Protein AF-A0A7R9W4S0-F1 (afdb_monomer_lite)

Structure (mmCIF, N/CA/C/O backbone):
data_AF-A0A7R9W4S0-F1
#
_entry.id   AF-A0A7R9W4S0-F1
#
loop_
_atom_site.group_PDB
_atom_site.id
_atom_site.type_symbol
_atom_site.label_atom_id
_atom_site.label_alt_id
_atom_site.label_comp_id
_atom_site.label_asym_id
_atom_site.label_entity_id
_atom_site.label_seq_id
_atom_site.pdbx_PDB_ins_code
_atom_site.Cartn_x
_atom_site.Cartn_y
_atom_site.Cartn_z
_atom_site.occupancy
_atom_site.B_iso_or_equiv
_atom_site.auth_seq_id
_atom_site.auth_comp_id
_atom_site.auth_asym_id
_atom_site.auth_atom_id
_atom_site.pdbx_PDB_model_num
ATOM 1 N N . GLN A 1 1 ? -8.163 -3.871 31.860 1.00 34.62 1 GLN A N 1
ATOM 2 C CA . GLN A 1 1 ? -9.257 -4.834 32.112 1.00 34.62 1 GLN A CA 1
ATOM 3 C C . GLN A 1 1 ? -9.878 -5.305 30.804 1.00 34.62 1 GLN A C 1
ATOM 5 O O . GLN A 1 1 ? -9.745 -6.479 30.553 1.00 34.62 1 GLN A O 1
ATOM 10 N N . LEU A 1 2 ? -10.341 -4.430 29.902 1.00 35.50 2 LEU A N 1
ATOM 11 C CA . LEU A 1 2 ? -10.846 -4.797 28.558 1.00 35.50 2 LEU A CA 1
ATOM 12 C C . LEU A 1 2 ? -9.829 -5.493 27.625 1.00 35.50 2 LEU A C 1
ATOM 14 O O . LEU A 1 2 ? -10.174 -6.453 26.957 1.00 35.50 2 LEU A O 1
ATOM 18 N N . LEU A 1 3 ? -8.555 -5.080 27.611 1.00 39.12 3 LEU A N 1
ATOM 19 C CA . LEU A 1 3 ? -7.495 -5.790 26.864 1.00 39.12 3 LEU A CA 1
ATOM 20 C C . LEU A 1 3 ? -7.009 -7.050 27.605 1.00 39.12 3 LEU A C 1
ATOM 22 O O . LEU A 1 3 ? -6.579 -8.022 26.994 1.00 39.12 3 LEU A O 1
ATOM 26 N N . LYS A 1 4 ? -7.166 -7.059 28.938 1.00 40.94 4 LYS A N 1
ATOM 27 C CA . LYS A 1 4 ? -7.038 -8.277 29.740 1.00 40.94 4 LYS A CA 1
ATOM 28 C C . LYS A 1 4 ? -8.167 -9.227 29.337 1.00 40.94 4 LYS A C 1
ATOM 30 O O . LYS A 1 4 ? -7.858 -10.346 29.012 1.00 40.94 4 LYS A O 1
ATOM 35 N N . GLU A 1 5 ? -9.415 -8.795 29.195 1.00 45.28 5 GLU A N 1
ATOM 36 C CA . GLU A 1 5 ? -10.552 -9.589 28.702 1.00 45.28 5 GLU A CA 1
ATOM 37 C C . GLU A 1 5 ? -10.397 -10.003 27.229 1.00 45.28 5 GLU A C 1
ATOM 39 O O . GLU A 1 5 ? -10.664 -11.154 26.907 1.00 45.28 5 GLU A O 1
ATOM 44 N N . MET A 1 6 ? -9.860 -9.148 26.351 1.00 43.19 6 MET A N 1
ATOM 45 C CA . MET A 1 6 ? -9.544 -9.513 24.960 1.00 43.19 6 MET A CA 1
ATOM 46 C C . MET A 1 6 ? -8.439 -10.568 24.842 1.00 43.19 6 MET A C 1
ATOM 48 O O . MET A 1 6 ? -8.477 -11.364 23.910 1.00 43.19 6 MET A O 1
ATOM 52 N N . CYS A 1 7 ? -7.467 -10.584 25.761 1.00 40.44 7 CYS A N 1
ATOM 53 C CA . CYS A 1 7 ? -6.373 -11.562 25.778 1.00 40.44 7 CYS A CA 1
ATOM 54 C C . CYS A 1 7 ? -6.550 -12.695 26.808 1.00 40.44 7 CYS A C 1
ATOM 56 O O . CYS A 1 7 ? -5.720 -13.597 26.844 1.00 40.44 7 CYS A O 1
ATOM 58 N N . THR A 1 8 ? -7.586 -12.672 27.653 1.00 44.09 8 THR A N 1
ATOM 59 C CA . THR A 1 8 ? -7.841 -13.716 28.670 1.00 44.09 8 THR A CA 1
ATOM 60 C C . THR A 1 8 ? -9.112 -14.501 28.409 1.00 44.09 8 THR A C 1
ATOM 62 O O . THR A 1 8 ? -9.160 -15.665 28.799 1.00 44.09 8 THR A O 1
ATOM 65 N N . SER A 1 9 ? -10.105 -13.938 27.710 1.00 57.94 9 SER A N 1
ATOM 66 C CA . SER A 1 9 ? -11.227 -14.733 27.224 1.00 57.94 9 SER A CA 1
ATOM 67 C C . SER A 1 9 ? -10.841 -15.318 25.868 1.00 57.94 9 SER A C 1
ATOM 69 O O . SER A 1 9 ? -10.723 -14.631 24.851 1.00 57.94 9 SER A O 1
ATOM 71 N N . THR A 1 10 ? -10.585 -16.624 25.859 1.00 65.44 10 THR A N 1
ATOM 72 C CA . THR A 1 10 ? -10.311 -17.389 24.637 1.00 65.44 10 THR A CA 1
ATOM 73 C C . THR A 1 10 ? -11.429 -17.173 23.606 1.00 65.44 10 THR A C 1
ATOM 75 O O . THR A 1 10 ? -11.174 -17.123 22.406 1.00 65.44 10 THR A O 1
ATOM 78 N N . GLU A 1 11 ? -12.653 -16.941 24.088 1.00 70.81 11 GLU A N 1
ATOM 79 C CA . GLU A 1 11 ? -13.841 -16.594 23.306 1.00 70.81 11 GLU A CA 1
ATOM 80 C C . GLU A 1 11 ? -13.663 -15.340 22.441 1.00 70.81 11 GLU A C 1
ATOM 82 O O . GLU A 1 11 ? -14.034 -15.363 21.271 1.00 70.81 11 GLU A O 1
ATOM 87 N N . SER A 1 12 ? -13.069 -14.261 22.967 1.00 65.88 12 SER A N 1
ATOM 88 C CA . SER A 1 12 ? -12.862 -13.020 22.207 1.00 65.88 12 SER A CA 1
ATOM 89 C C . SER A 1 12 ? -11.913 -13.240 21.028 1.00 65.88 12 SER A C 1
ATOM 91 O O . SER A 1 12 ? -12.194 -12.818 19.905 1.00 65.88 12 SER A O 1
ATOM 93 N N . ILE A 1 13 ? -10.822 -13.977 21.256 1.00 71.06 13 ILE A N 1
ATOM 94 C CA . ILE A 1 13 ? -9.843 -14.310 20.214 1.00 71.06 13 ILE A CA 1
ATOM 95 C C . ILE A 1 13 ? -10.493 -15.185 19.136 1.00 71.06 13 ILE A C 1
ATOM 97 O O . ILE A 1 13 ? -10.378 -14.878 17.950 1.00 71.06 13 ILE A O 1
ATOM 101 N N . PHE A 1 14 ? -11.220 -16.239 19.523 1.00 73.75 14 PHE A N 1
ATOM 102 C CA . PHE A 1 14 ? -11.919 -17.102 18.566 1.00 73.75 14 PHE A CA 1
ATOM 103 C C . PHE A 1 14 ? -13.022 -16.362 17.801 1.00 73.75 14 PHE A C 1
ATOM 105 O O . PHE A 1 14 ? -13.172 -16.589 16.601 1.00 73.75 14 PHE A O 1
ATOM 112 N N . ALA A 1 15 ? -13.749 -15.444 18.445 1.00 75.06 15 ALA A N 1
ATOM 113 C CA . ALA A 1 15 ? -14.738 -14.601 17.777 1.00 75.06 15 ALA A CA 1
ATOM 114 C C . ALA A 1 15 ? -14.086 -13.692 16.724 1.00 75.06 15 ALA A C 1
ATOM 116 O O . ALA A 1 15 ? -14.612 -13.560 15.621 1.00 75.06 15 ALA A O 1
ATOM 117 N N . TRP A 1 16 ? -12.915 -13.123 17.023 1.00 73.31 16 TRP A N 1
ATOM 118 C CA . TRP A 1 16 ? -12.139 -12.326 16.072 1.00 73.31 16 TRP A CA 1
ATOM 119 C C . TRP A 1 16 ? -11.607 -13.146 14.903 1.00 73.31 16 TRP A C 1
ATOM 121 O O . TRP A 1 16 ? -11.782 -12.752 13.753 1.00 73.31 16 TRP A O 1
ATOM 131 N N . VAL A 1 17 ? -10.992 -14.297 15.176 1.00 74.88 17 VAL A N 1
ATOM 132 C CA . VAL A 1 17 ? -10.497 -15.194 14.123 1.00 74.88 17 VAL A CA 1
ATOM 133 C C . VAL A 1 17 ? -11.657 -15.661 13.244 1.00 74.88 17 VAL A C 1
ATOM 135 O O . VAL A 1 17 ? -11.565 -15.585 12.021 1.00 74.88 17 VAL A O 1
ATOM 138 N N . GLY A 1 18 ? -12.780 -16.060 13.848 1.00 80.25 18 GLY A N 1
ATOM 139 C CA . GLY A 1 18 ? -14.001 -16.418 13.129 1.00 80.25 18 GLY A CA 1
ATOM 140 C C . GLY A 1 18 ? -14.525 -15.269 12.269 1.00 80.25 18 GLY A C 1
ATOM 141 O O . GLY A 1 18 ? -14.820 -15.474 11.094 1.00 80.25 18 GLY A O 1
ATOM 142 N N . ALA A 1 19 ? -14.563 -14.047 12.808 1.00 78.69 19 ALA A N 1
ATOM 143 C CA . ALA A 1 19 ? -14.943 -12.857 12.055 1.00 78.69 19 ALA A CA 1
ATOM 144 C C . ALA A 1 19 ? -14.014 -12.623 10.855 1.00 78.69 19 ALA A C 1
ATOM 146 O O . ALA A 1 19 ? -14.500 -12.417 9.745 1.00 78.69 19 ALA A O 1
ATOM 147 N N . VAL A 1 20 ? -12.693 -12.701 11.031 1.00 76.31 20 VAL A N 1
ATOM 148 C CA . VAL A 1 20 ? -11.720 -12.539 9.937 1.00 76.31 20 VAL A CA 1
ATOM 149 C C . VAL A 1 20 ? -11.919 -13.603 8.856 1.00 76.31 20 VAL A C 1
ATOM 151 O O . VAL A 1 20 ? -11.986 -13.260 7.678 1.00 76.31 20 VAL A O 1
ATOM 154 N N . VAL A 1 21 ? -12.080 -14.873 9.238 1.00 80.00 21 VAL A N 1
ATOM 155 C CA . VAL A 1 21 ? -12.287 -15.986 8.296 1.00 80.00 21 VAL A CA 1
ATOM 156 C C . VAL A 1 21 ? -13.591 -15.824 7.514 1.00 80.00 21 VAL A C 1
ATOM 158 O O . VAL A 1 21 ? -13.590 -15.967 6.291 1.00 80.00 21 VAL A O 1
ATOM 161 N N . ILE A 1 22 ? -14.690 -15.475 8.191 1.00 83.00 22 ILE A N 1
ATOM 162 C CA . ILE A 1 22 ? -15.984 -15.220 7.543 1.00 83.00 22 ILE A CA 1
ATOM 163 C C . ILE A 1 22 ? -15.847 -14.073 6.539 1.00 83.00 22 ILE A C 1
ATOM 165 O O . ILE A 1 22 ? -16.254 -14.218 5.389 1.00 83.00 22 ILE A O 1
ATOM 169 N N . ASN A 1 23 ? -15.213 -12.963 6.923 1.00 81.81 23 ASN A N 1
ATOM 170 C CA . ASN A 1 23 ? -15.012 -11.842 6.007 1.00 81.81 23 ASN A CA 1
ATOM 171 C C . ASN A 1 23 ? -14.118 -12.210 4.823 1.00 81.81 23 ASN A C 1
ATOM 173 O O . ASN A 1 23 ? -14.444 -11.839 3.703 1.00 81.81 23 ASN A O 1
ATOM 177 N N . ALA A 1 24 ? -13.042 -12.971 5.024 1.00 79.12 24 ALA A N 1
ATOM 178 C CA . ALA A 1 24 ? -12.194 -13.432 3.926 1.00 79.12 24 ALA A CA 1
ATOM 179 C C . ALA A 1 24 ? -12.974 -14.309 2.928 1.00 79.12 24 ALA A C 1
ATOM 181 O O . ALA A 1 24 ? -12.841 -14.137 1.712 1.00 79.12 24 ALA A O 1
ATOM 182 N N . ALA A 1 25 ? -13.836 -15.201 3.426 1.00 86.31 25 ALA A N 1
ATOM 183 C CA . ALA A 1 25 ? -14.709 -16.021 2.589 1.00 86.31 25 ALA A CA 1
ATOM 184 C C . ALA A 1 25 ? -15.713 -15.164 1.798 1.00 86.31 25 ALA A C 1
ATOM 186 O O . ALA A 1 25 ? -15.859 -15.346 0.589 1.00 86.31 25 ALA A O 1
ATOM 187 N N . PHE A 1 26 ? -16.356 -14.186 2.443 1.00 88.06 26 PHE A N 1
ATOM 188 C CA . PHE A 1 26 ? -17.295 -13.285 1.770 1.00 88.06 26 PHE A CA 1
ATOM 189 C C . PHE A 1 26 ? -16.614 -12.348 0.775 1.00 88.06 26 PHE A C 1
ATOM 191 O O . PHE A 1 26 ? -17.137 -12.168 -0.319 1.00 88.06 26 PHE A O 1
ATOM 198 N N . VAL A 1 27 ? -15.436 -11.807 1.092 1.00 83.50 27 VAL A N 1
ATOM 199 C CA . VAL A 1 27 ? -14.629 -11.018 0.148 1.00 83.50 27 VAL A CA 1
ATOM 200 C C . VAL A 1 27 ? -14.287 -11.859 -1.079 1.00 83.50 27 VAL A C 1
ATOM 202 O O . VAL A 1 27 ? -14.463 -11.389 -2.199 1.00 83.50 27 VAL A O 1
ATOM 205 N N . SER A 1 28 ? -13.889 -13.120 -0.890 1.00 82.06 28 SER A N 1
ATOM 206 C CA . SER A 1 28 ? -13.607 -14.040 -1.998 1.00 82.06 28 SER A CA 1
ATOM 207 C C . SER A 1 28 ? -14.852 -14.309 -2.850 1.00 82.06 28 SER A C 1
ATOM 209 O O . SER A 1 28 ? -14.778 -14.306 -4.077 1.00 82.06 28 SER A O 1
ATOM 211 N N . PHE A 1 29 ? -16.014 -14.493 -2.218 1.00 89.31 29 PHE A N 1
ATOM 212 C CA . PHE A 1 29 ? -17.277 -14.734 -2.916 1.00 89.31 29 PHE A CA 1
ATOM 213 C C . PHE A 1 29 ? -17.787 -13.496 -3.670 1.00 89.31 29 PHE A C 1
ATOM 215 O O . PHE A 1 29 ? -18.226 -13.605 -4.814 1.00 89.31 29 PHE A O 1
ATOM 222 N N . ILE A 1 30 ? -17.668 -12.308 -3.071 1.00 87.00 30 ILE A N 1
ATOM 223 C CA . ILE A 1 30 ? -17.974 -11.022 -3.709 1.00 87.00 30 ILE A CA 1
ATOM 224 C C . ILE A 1 30 ? -17.026 -10.777 -4.888 1.00 87.00 30 ILE A C 1
ATOM 226 O O . ILE A 1 30 ? -17.485 -10.374 -5.954 1.00 87.00 30 ILE A O 1
ATOM 230 N N . ALA A 1 31 ? -15.730 -11.061 -4.731 1.00 83.94 31 ALA A N 1
ATOM 231 C CA . ALA A 1 31 ? -14.740 -10.930 -5.798 1.00 83.94 31 ALA A CA 1
ATOM 232 C C . ALA A 1 31 ? -15.039 -11.876 -6.970 1.00 83.94 31 ALA A C 1
ATOM 234 O O . ALA A 1 31 ? -15.022 -11.442 -8.120 1.00 83.94 31 ALA A O 1
ATOM 235 N N . TRP A 1 32 ? -15.386 -13.136 -6.689 1.00 93.94 32 TRP A N 1
ATOM 236 C CA . TRP A 1 32 ? -15.831 -14.096 -7.704 1.00 93.94 32 TRP A CA 1
ATOM 237 C C . TRP A 1 32 ? -17.111 -13.640 -8.423 1.00 93.94 32 TRP A C 1
ATOM 239 O O . TRP A 1 32 ? -17.199 -13.692 -9.652 1.00 93.94 32 TRP A O 1
ATOM 249 N N . GLY A 1 33 ? -18.098 -13.148 -7.668 1.00 88.06 33 GLY A N 1
ATOM 250 C CA . GLY A 1 33 ? -19.310 -12.572 -8.242 1.00 88.06 33 GLY A CA 1
ATOM 251 C C . GLY A 1 33 ? -18.975 -11.395 -9.154 1.00 88.06 33 GLY A C 1
ATOM 252 O O . GLY A 1 33 ? -19.434 -11.355 -10.290 1.00 88.06 33 GLY A O 1
ATOM 253 N N . SER A 1 34 ? -18.110 -10.489 -8.690 1.00 86.31 34 SER A N 1
ATOM 254 C CA . SER A 1 34 ? -17.691 -9.292 -9.418 1.00 86.31 34 SER A CA 1
ATOM 255 C C . SER A 1 34 ? -16.909 -9.593 -10.694 1.00 86.31 34 SER A C 1
ATOM 257 O O . SER A 1 34 ? -17.091 -8.883 -11.680 1.00 86.31 34 SER A O 1
ATOM 259 N N . SER A 1 35 ? -16.047 -10.614 -10.689 1.00 83.25 35 SER A N 1
ATOM 260 C CA . SER A 1 35 ? -15.285 -11.017 -11.876 1.00 83.25 35 SER A CA 1
ATOM 261 C C . SER A 1 35 ? -16.160 -11.706 -12.921 1.00 83.25 35 SER A C 1
ATOM 263 O O . SER A 1 35 ? -15.878 -11.609 -14.112 1.00 83.25 35 SER A O 1
ATOM 265 N N . THR A 1 36 ? -17.238 -12.367 -12.488 1.00 90.06 36 THR A N 1
ATOM 266 C CA . THR A 1 36 ? -18.220 -12.982 -13.387 1.00 90.06 36 THR A CA 1
ATOM 267 C C . THR A 1 36 ? -19.134 -11.919 -13.997 1.00 90.06 36 THR A C 1
ATOM 269 O O . THR A 1 36 ? -19.236 -11.802 -15.216 1.00 90.06 36 THR A O 1
ATOM 272 N N . GLN A 1 37 ? -19.808 -11.143 -13.146 1.00 92.62 37 GLN A N 1
ATOM 273 C CA . GLN A 1 37 ? -20.669 -10.017 -13.502 1.00 92.62 37 GLN A CA 1
ATOM 274 C C . GLN A 1 37 ? -20.699 -9.043 -12.323 1.00 92.62 37 GLN A C 1
ATOM 276 O O . GLN A 1 37 ? -21.169 -9.390 -11.240 1.00 92.62 37 GLN A O 1
ATOM 281 N N . TRP A 1 38 ? -20.259 -7.800 -12.512 1.00 93.31 38 TRP A N 1
ATOM 282 C CA . TRP A 1 38 ? -20.161 -6.842 -11.405 1.00 93.31 38 TRP A CA 1
ATOM 283 C C . TRP A 1 38 ? -21.493 -6.620 -10.664 1.00 93.31 38 TRP A C 1
ATOM 285 O O . TRP A 1 38 ? -21.497 -6.415 -9.450 1.00 93.31 38 TRP A O 1
ATOM 295 N N . GLN A 1 39 ? -22.632 -6.741 -11.358 1.00 95.88 39 GLN A N 1
ATOM 296 C CA . GLN A 1 39 ? -23.969 -6.661 -10.764 1.00 95.88 39 GLN A CA 1
ATOM 297 C C . GLN A 1 39 ? -24.217 -7.796 -9.763 1.00 95.88 39 GLN A C 1
ATOM 299 O O . GLN A 1 39 ? -24.808 -7.565 -8.711 1.00 95.88 39 GLN A O 1
ATOM 304 N N . LEU A 1 40 ? -23.743 -9.011 -10.064 1.00 94.31 40 LEU A N 1
ATOM 305 C CA . LEU A 1 40 ? -23.832 -10.155 -9.158 1.00 94.31 40 LEU A CA 1
ATOM 306 C C . LEU A 1 40 ? -22.998 -9.901 -7.897 1.00 94.31 40 LEU A C 1
ATOM 308 O O . LEU A 1 40 ? -23.508 -10.071 -6.790 1.00 94.31 40 LEU A O 1
ATOM 312 N N . GLY A 1 41 ? -21.758 -9.423 -8.054 1.00 93.12 41 GLY A N 1
ATOM 313 C CA . GLY A 1 41 ? -20.906 -9.013 -6.930 1.00 93.12 41 GLY A CA 1
ATOM 314 C C . GLY A 1 41 ? -21.567 -7.946 -6.046 1.00 93.12 41 GLY A C 1
ATOM 315 O O . GLY A 1 41 ? -21.608 -8.092 -4.824 1.00 93.12 41 GLY A O 1
ATOM 316 N N . PHE A 1 42 ? -22.177 -6.927 -6.662 1.00 95.69 42 PHE A N 1
ATOM 317 C CA . PHE A 1 42 ? -22.920 -5.878 -5.959 1.00 95.69 42 PHE A CA 1
ATOM 318 C C . PHE A 1 42 ? -24.123 -6.425 -5.173 1.00 95.69 42 PHE A C 1
ATOM 320 O O . PHE A 1 42 ? -24.289 -6.100 -3.997 1.00 95.69 42 PHE A O 1
ATOM 327 N N . VAL A 1 43 ? -24.944 -7.290 -5.783 1.00 96.94 43 VAL A N 1
ATOM 328 C CA . VAL A 1 43 ? -26.105 -7.904 -5.111 1.00 96.94 43 VAL A CA 1
ATOM 329 C C . VAL A 1 43 ? -25.664 -8.761 -3.923 1.00 96.94 43 VAL A C 1
ATOM 331 O O . VAL A 1 43 ? -26.248 -8.646 -2.845 1.00 96.94 43 VAL A O 1
ATOM 334 N N . ILE A 1 44 ? -24.610 -9.569 -4.080 1.00 95.50 44 ILE A N 1
ATOM 335 C CA . ILE A 1 44 ? -24.045 -10.376 -2.987 1.00 95.50 44 ILE A CA 1
ATOM 336 C C . ILE A 1 44 ? -23.570 -9.469 -1.842 1.00 95.50 44 ILE A C 1
ATOM 338 O O . ILE A 1 44 ? -23.869 -9.747 -0.680 1.00 95.50 44 ILE A O 1
ATOM 342 N N . SER A 1 45 ? -22.893 -8.360 -2.155 1.00 95.88 45 SER A N 1
ATOM 343 C CA . SER A 1 45 ? -22.418 -7.390 -1.158 1.00 95.88 45 SER A CA 1
ATOM 344 C C . SER A 1 45 ? -23.570 -6.719 -0.391 1.00 95.88 45 SER A C 1
ATOM 346 O O . SER A 1 45 ? -23.516 -6.599 0.837 1.00 95.88 45 SER A O 1
ATOM 348 N N . CYS A 1 46 ? -24.657 -6.355 -1.083 1.00 96.88 46 CYS A N 1
ATOM 349 C CA . CYS A 1 46 ? -25.883 -5.840 -0.463 1.00 96.88 46 CYS A CA 1
ATOM 350 C C . CYS A 1 46 ? -26.504 -6.857 0.505 1.00 96.88 46 CYS A C 1
ATOM 352 O O . CYS A 1 46 ? -26.802 -6.518 1.651 1.00 96.88 46 CYS A O 1
ATOM 354 N N . VAL A 1 47 ? -26.678 -8.108 0.062 1.00 96.94 47 VAL A N 1
ATOM 355 C CA . VAL A 1 47 ? -27.252 -9.183 0.889 1.00 96.94 47 VAL A CA 1
ATOM 356 C C . VAL A 1 47 ? -26.386 -9.438 2.120 1.00 96.94 47 VAL A C 1
ATOM 358 O O . VAL A 1 47 ? -26.919 -9.539 3.222 1.00 96.94 47 VAL A O 1
ATOM 361 N N . TYR A 1 48 ? -25.061 -9.477 1.959 1.00 95.81 48 TYR A N 1
ATOM 362 C CA . TYR A 1 48 ? -24.127 -9.650 3.070 1.00 95.81 48 TYR A CA 1
ATOM 363 C C . TYR A 1 48 ? -24.229 -8.513 4.096 1.00 95.81 48 TYR A C 1
ATOM 365 O O . TYR A 1 48 ? -24.368 -8.769 5.291 1.00 95.81 48 TYR A O 1
ATOM 373 N N . THR A 1 49 ? -24.250 -7.261 3.633 1.00 96.12 49 THR A N 1
ATOM 374 C CA . THR A 1 49 ? -24.397 -6.076 4.495 1.00 96.12 49 THR A CA 1
ATOM 375 C C . THR A 1 49 ? -25.697 -6.124 5.304 1.00 96.12 49 THR A C 1
ATOM 377 O O . THR A 1 49 ? -25.686 -5.920 6.520 1.00 96.12 49 THR A O 1
ATOM 380 N N . LEU A 1 50 ? -26.820 -6.443 4.647 1.00 97.56 50 LEU A N 1
ATOM 381 C CA . LEU A 1 50 ? -28.127 -6.565 5.296 1.00 97.56 50 LEU A CA 1
ATOM 382 C C . LEU A 1 50 ? -28.177 -7.737 6.280 1.00 97.56 50 LEU A C 1
ATOM 384 O O . LEU A 1 50 ? -28.749 -7.593 7.359 1.00 97.56 50 LEU A O 1
ATOM 388 N N . ALA A 1 51 ? -27.565 -8.873 5.939 1.00 96.56 51 ALA A N 1
ATOM 389 C CA . ALA A 1 51 ? -27.502 -10.041 6.810 1.00 96.56 51 ALA A CA 1
ATOM 390 C C . ALA A 1 51 ? -26.686 -9.758 8.080 1.00 96.56 51 ALA A C 1
ATOM 392 O O . ALA A 1 51 ? -27.148 -10.071 9.175 1.00 96.56 51 ALA A O 1
ATOM 393 N N . LEU A 1 52 ? -25.518 -9.114 7.956 1.00 95.38 52 LEU A N 1
ATOM 394 C CA . LEU A 1 52 ? -24.700 -8.710 9.104 1.00 95.38 52 LEU A CA 1
ATOM 395 C C . LEU A 1 52 ? -25.450 -7.739 10.018 1.00 95.38 52 LEU A C 1
ATOM 397 O O . LEU A 1 52 ? -25.494 -7.947 11.230 1.00 95.38 52 LEU A O 1
ATOM 401 N N . TYR A 1 53 ? -26.065 -6.703 9.441 1.00 96.75 53 TYR A N 1
ATOM 402 C CA . TYR A 1 53 ? -26.825 -5.721 10.211 1.00 96.75 53 TYR A CA 1
ATOM 403 C C . TYR A 1 53 ? -28.049 -6.351 10.887 1.00 96.75 53 TYR A C 1
ATOM 405 O O . TYR A 1 53 ? -28.284 -6.130 12.073 1.00 96.75 53 TYR A O 1
ATOM 413 N N . GLY A 1 54 ? -28.811 -7.164 10.150 1.00 97.44 54 GLY A N 1
ATOM 414 C CA . GLY A 1 54 ? -29.989 -7.858 10.662 1.00 97.44 54 GLY A CA 1
ATOM 415 C C . GLY A 1 54 ? -29.646 -8.826 11.793 1.00 97.44 54 GLY A C 1
ATOM 416 O O . GLY A 1 54 ? -30.330 -8.831 12.813 1.00 97.44 54 GLY A O 1
ATOM 417 N N . LEU A 1 55 ? -28.555 -9.586 11.656 1.00 95.75 55 LEU A N 1
ATOM 418 C CA . LEU A 1 55 ? -28.071 -10.485 12.702 1.00 95.75 55 LEU A CA 1
ATOM 419 C C . LEU A 1 55 ? -27.593 -9.711 13.937 1.00 95.75 55 LEU A C 1
ATOM 421 O O . LEU A 1 55 ? -27.935 -10.091 15.055 1.00 95.75 55 LEU A O 1
ATOM 425 N N . ALA A 1 56 ? -26.855 -8.611 13.748 1.00 95.19 56 ALA A N 1
ATOM 426 C CA . ALA A 1 56 ? -26.428 -7.745 14.845 1.00 95.19 56 ALA A CA 1
ATOM 427 C C . ALA A 1 56 ? -27.630 -7.187 15.618 1.00 95.19 56 ALA A C 1
ATOM 429 O O . ALA A 1 56 ? -27.679 -7.298 16.839 1.00 95.19 56 ALA A O 1
ATOM 430 N N . ALA A 1 57 ? -28.625 -6.649 14.906 1.00 95.62 57 ALA A N 1
ATOM 431 C CA . ALA A 1 57 ? -29.836 -6.088 15.499 1.00 95.62 57 ALA A CA 1
ATOM 432 C C . ALA A 1 57 ? -30.704 -7.144 16.197 1.00 95.62 57 ALA A C 1
ATOM 434 O O . ALA A 1 57 ? -31.269 -6.874 17.257 1.00 95.62 57 ALA A O 1
ATOM 435 N N . TYR A 1 58 ? -30.796 -8.349 15.631 1.00 95.50 58 TYR A N 1
ATOM 436 C CA . TYR A 1 58 ? -31.508 -9.467 16.244 1.00 95.50 58 TYR A CA 1
ATOM 437 C C . TYR A 1 58 ? -30.858 -9.900 17.564 1.00 95.50 58 TYR A C 1
ATOM 439 O O . TYR A 1 58 ? -31.549 -10.018 18.573 1.00 95.50 58 TYR A O 1
ATOM 447 N N . LEU A 1 59 ? -29.534 -10.088 17.573 1.00 93.44 59 LEU A N 1
ATOM 448 C CA . LEU A 1 59 ? -28.788 -10.478 18.772 1.00 93.44 59 LEU A CA 1
ATOM 449 C C . LEU A 1 59 ? -28.787 -9.376 19.843 1.00 93.44 59 LEU A C 1
ATOM 451 O O . LEU A 1 59 ? -28.886 -9.691 21.024 1.00 93.44 59 LEU A O 1
ATOM 455 N N . ASP A 1 60 ? -28.726 -8.102 19.438 1.00 92.56 60 ASP A N 1
ATOM 456 C CA . ASP A 1 60 ? -28.875 -6.947 20.338 1.00 92.56 60 ASP A CA 1
ATOM 457 C C . ASP A 1 60 ? -30.249 -6.982 21.034 1.00 92.56 60 ASP A C 1
ATOM 459 O O . ASP A 1 60 ? -30.328 -6.897 22.254 1.00 92.56 60 ASP A O 1
ATOM 463 N N . LYS A 1 61 ? -31.332 -7.233 20.280 1.00 93.00 61 LYS A N 1
ATOM 464 C CA . LYS A 1 61 ? -32.695 -7.330 20.833 1.00 93.00 61 LYS A CA 1
ATOM 465 C C . LYS A 1 61 ? -32.883 -8.525 21.772 1.00 93.00 61 LYS A C 1
ATOM 467 O O . LYS A 1 61 ? -33.580 -8.406 22.772 1.00 93.00 61 LYS A O 1
ATOM 472 N N . GLN A 1 62 ? -32.288 -9.679 21.457 1.00 91.50 62 GLN A N 1
ATOM 473 C CA . GLN A 1 62 ? -32.367 -10.857 22.330 1.00 91.50 62 GLN A CA 1
ATOM 474 C C . GLN A 1 62 ? -31.624 -10.669 23.657 1.00 91.50 62 GLN A C 1
ATOM 476 O O . GLN A 1 62 ? -31.999 -11.296 24.646 1.00 91.50 62 GLN A O 1
ATOM 481 N N . GLY A 1 63 ? -30.586 -9.826 23.679 1.00 86.31 63 GLY A N 1
ATOM 482 C CA . GLY A 1 63 ? -29.899 -9.437 24.910 1.00 86.31 63 GLY A CA 1
ATOM 483 C C . GLY A 1 63 ? -30.818 -8.675 25.865 1.00 86.31 63 GLY A C 1
ATOM 484 O O . GLY A 1 63 ? -30.876 -9.025 27.039 1.00 86.31 63 GLY A O 1
ATOM 485 N N . ASP A 1 64 ? -31.591 -7.720 25.336 1.00 84.88 64 ASP A N 1
ATOM 486 C CA . ASP A 1 64 ? -32.510 -6.879 26.120 1.00 84.88 64 ASP A CA 1
ATOM 487 C C . ASP A 1 64 ? -33.720 -7.662 26.680 1.00 84.88 64 ASP A C 1
ATOM 489 O O . ASP A 1 64 ? -34.289 -7.289 27.702 1.00 84.88 64 ASP A O 1
ATOM 493 N N . GLU A 1 65 ? -34.154 -8.737 26.007 1.00 84.81 65 GLU A N 1
ATOM 494 C CA . GLU A 1 65 ? -35.366 -9.488 26.376 1.00 84.81 65 GLU A CA 1
ATOM 495 C C . GLU A 1 65 ? -35.149 -10.561 27.447 1.00 84.81 65 GLU A C 1
ATOM 497 O O . GLU A 1 65 ? -36.135 -11.160 27.876 1.00 84.81 65 GLU A O 1
ATOM 502 N N . ARG A 1 66 ? -33.910 -10.837 27.886 1.00 74.12 66 ARG A N 1
ATOM 503 C CA . ARG A 1 66 ? -33.674 -11.789 28.982 1.00 74.12 66 ARG A CA 1
ATOM 504 C C . ARG A 1 66 ? -34.279 -11.175 30.247 1.00 74.12 66 ARG A C 1
ATOM 506 O O . ARG A 1 66 ? -33.683 -10.250 30.792 1.00 74.12 66 ARG A O 1
ATOM 513 N N . PRO A 1 67 ? -35.463 -11.635 30.703 1.00 69.19 67 PRO A N 1
ATOM 514 C CA . PRO A 1 67 ? -36.045 -11.096 31.916 1.00 69.19 67 PRO A CA 1
ATOM 515 C C . PRO A 1 67 ? -35.036 -11.408 33.007 1.00 69.19 67 PRO A C 1
ATOM 517 O O . PRO A 1 67 ? -34.513 -12.527 33.021 1.00 69.19 67 PRO A O 1
ATOM 520 N N . ASP A 1 68 ? -34.761 -10.455 33.893 1.00 67.00 68 ASP A N 1
ATOM 521 C CA . ASP A 1 68 ? -34.135 -10.751 35.173 1.00 67.00 68 ASP A CA 1
ATOM 522 C C . ASP A 1 68 ? -35.035 -11.780 35.854 1.00 67.00 68 ASP A C 1
ATOM 524 O O . ASP A 1 68 ? -35.982 -11.438 36.564 1.00 67.00 68 ASP A O 1
ATOM 528 N N . THR A 1 69 ? -34.807 -13.063 35.558 1.00 64.56 69 THR A N 1
ATOM 529 C CA . THR A 1 69 ? -35.339 -14.178 36.312 1.00 64.56 69 THR A CA 1
ATOM 530 C C . THR A 1 69 ? -34.767 -13.942 37.678 1.00 64.56 69 THR A C 1
ATOM 532 O O . THR A 1 69 ? -33.598 -14.217 37.940 1.00 64.56 69 THR A O 1
ATOM 535 N N . THR A 1 70 ? -35.601 -13.298 38.477 1.00 60.78 70 THR A N 1
ATOM 536 C CA . THR A 1 70 ? -35.427 -12.976 39.867 1.00 60.78 70 THR A CA 1
ATOM 537 C C . THR A 1 70 ? -35.290 -14.342 40.498 1.00 60.78 70 THR A C 1
ATOM 539 O O . THR A 1 70 ? -36.270 -15.019 40.795 1.00 60.78 70 THR A O 1
ATOM 542 N N . ILE A 1 71 ? -34.054 -14.833 40.553 1.00 62.16 71 ILE A N 1
ATOM 543 C CA . ILE A 1 71 ? -33.713 -15.918 41.443 1.00 62.16 71 ILE A CA 1
ATOM 544 C C . ILE A 1 71 ? -33.993 -15.282 42.795 1.00 62.16 71 ILE A C 1
ATOM 546 O O . ILE A 1 71 ? -33.218 -14.449 43.263 1.00 62.16 71 ILE A O 1
ATOM 550 N N . GLU A 1 72 ? -35.170 -15.573 43.346 1.00 66.38 72 GLU A N 1
ATOM 551 C CA . GLU A 1 72 ? -35.489 -15.362 44.747 1.00 66.38 72 GLU A CA 1
ATOM 552 C C . GLU A 1 72 ? -34.464 -16.190 45.528 1.00 66.38 72 GLU A C 1
ATOM 554 O O . GLU A 1 72 ? -34.692 -17.342 45.893 1.00 66.38 72 GLU A O 1
ATOM 559 N N . VAL A 1 73 ? -33.259 -15.637 45.685 1.00 59.94 73 VAL A N 1
ATOM 560 C CA . VAL A 1 73 ? -32.261 -16.142 46.610 1.00 59.94 73 VAL A CA 1
ATOM 561 C C . VAL A 1 73 ? -32.831 -15.805 47.971 1.00 59.94 73 VAL A C 1
ATOM 563 O O . VAL A 1 73 ? -32.752 -14.672 48.443 1.00 59.94 73 VAL A O 1
ATOM 566 N N . SER A 1 74 ? -33.499 -16.813 48.519 1.00 57.31 74 SER A N 1
ATOM 567 C CA . SER A 1 74 ? -33.913 -16.946 49.904 1.00 57.31 74 SER A CA 1
ATOM 568 C C . SER A 1 74 ? -32.961 -16.197 50.832 1.00 57.31 74 SER A C 1
ATOM 570 O O . SER A 1 74 ? -31.767 -16.500 50.883 1.00 57.31 74 SER A O 1
ATOM 572 N N . GLU A 1 75 ? -33.531 -15.211 51.524 1.00 65.12 75 GLU A N 1
ATOM 573 C CA . GLU A 1 75 ? -32.941 -14.457 52.621 1.00 65.12 75 GLU A CA 1
ATOM 574 C C . GLU A 1 75 ? -32.195 -15.388 53.578 1.00 65.12 75 GLU A C 1
ATOM 576 O O . GLU A 1 75 ? -32.816 -16.071 54.385 1.00 65.12 75 GLU A O 1
ATOM 581 N N . GLU A 1 76 ? -30.865 -15.380 53.558 1.00 55.91 76 GLU A N 1
ATOM 582 C CA . GLU A 1 76 ? -30.113 -15.708 54.763 1.00 55.91 76 GLU A CA 1
ATOM 583 C C . GLU A 1 76 ? -28.741 -15.015 54.773 1.00 55.91 76 GLU A C 1
ATOM 585 O O . GLU A 1 76 ? -27.809 -15.394 54.072 1.00 55.91 76 GLU A O 1
ATOM 590 N N . ARG A 1 77 ? -28.652 -14.013 55.662 1.00 53.97 77 ARG A N 1
ATOM 591 C CA . ARG A 1 77 ? -27.454 -13.486 56.348 1.00 53.97 77 ARG A CA 1
ATOM 592 C C . ARG A 1 77 ? -26.443 -12.582 55.612 1.00 53.97 77 ARG A C 1
ATOM 594 O O . ARG A 1 77 ? -25.428 -13.022 55.093 1.00 53.97 77 ARG A O 1
ATOM 601 N N . SER A 1 78 ? -26.692 -11.280 55.798 1.00 53.00 78 SER A N 1
ATOM 602 C CA . SER A 1 78 ? -25.892 -10.310 56.590 1.00 53.00 78 SER A CA 1
ATOM 603 C C . SER A 1 78 ? -24.436 -9.968 56.206 1.00 53.00 78 SER A C 1
ATOM 605 O O . SER A 1 78 ? -23.515 -10.740 56.451 1.00 53.00 78 SER A O 1
ATOM 607 N N . ASP A 1 79 ? -24.289 -8.691 55.821 1.00 56.00 79 ASP A N 1
ATOM 608 C CA . ASP A 1 79 ? -23.292 -7.712 56.303 1.00 56.00 79 ASP A CA 1
ATOM 609 C C . ASP A 1 79 ? -21.928 -7.524 55.614 1.00 56.00 79 ASP A C 1
ATOM 611 O O . ASP A 1 79 ? -21.022 -6.948 56.210 1.00 56.00 79 ASP A O 1
ATOM 615 N N . GLU A 1 80 ? -21.817 -7.792 54.312 1.00 53.75 80 GLU A N 1
ATOM 616 C CA . GLU A 1 80 ? -20.789 -7.148 53.471 1.00 53.75 80 GLU A CA 1
ATOM 617 C C . GLU A 1 80 ? -21.443 -6.391 52.306 1.00 53.75 80 GLU A C 1
ATOM 619 O O . GLU A 1 80 ? -21.631 -6.894 51.201 1.00 53.75 80 GLU A O 1
ATOM 624 N N . ARG A 1 81 ? -21.820 -5.130 52.571 1.00 48.16 81 ARG A N 1
ATOM 625 C CA . ARG A 1 81 ? -22.170 -4.135 51.542 1.00 48.16 81 ARG A CA 1
ATOM 626 C C . ARG A 1 81 ? -20.901 -3.699 50.802 1.00 48.16 81 ARG A C 1
ATOM 628 O O . ARG A 1 81 ? -20.475 -2.550 50.907 1.00 48.16 81 ARG A O 1
ATOM 635 N N . GLU A 1 82 ? -20.298 -4.599 50.034 1.00 52.34 82 GLU A N 1
ATOM 636 C CA . GLU A 1 82 ? -19.481 -4.161 48.908 1.00 52.34 82 GLU A CA 1
ATOM 637 C C . GLU A 1 82 ? -20.417 -3.541 47.871 1.00 52.34 82 GLU A C 1
ATOM 639 O O . GLU A 1 82 ? -21.445 -4.116 47.504 1.00 52.34 82 GLU A O 1
ATOM 644 N N . ALA A 1 83 ? -20.085 -2.321 47.450 1.00 52.16 83 ALA A N 1
ATOM 645 C CA . ALA A 1 83 ? -20.778 -1.570 46.418 1.00 52.16 83 ALA A CA 1
ATOM 646 C C . ALA A 1 83 ? -20.723 -2.337 45.087 1.00 52.16 83 ALA A C 1
ATOM 648 O O . ALA A 1 83 ? -19.884 -2.075 44.225 1.00 52.16 83 ALA A O 1
ATOM 649 N N . SER A 1 84 ? -21.622 -3.306 44.930 1.00 48.03 84 SER A N 1
ATOM 650 C CA . SER A 1 84 ? -21.919 -3.968 43.671 1.00 48.03 84 SER A CA 1
ATOM 651 C C . SER A 1 84 ? -22.536 -2.918 42.754 1.00 48.03 84 SER A C 1
ATOM 653 O O . SER A 1 84 ? -23.730 -2.630 42.783 1.00 48.03 84 SER A O 1
ATOM 655 N N . GLY A 1 85 ? -21.670 -2.257 41.982 1.00 55.56 85 GLY A N 1
ATOM 656 C CA . GLY A 1 85 ? -22.101 -1.405 40.885 1.00 55.56 85 GLY A CA 1
ATOM 657 C C . GLY A 1 85 ? -23.068 -2.179 39.982 1.00 55.56 85 GLY A C 1
ATOM 658 O O . GLY A 1 85 ? -22.969 -3.407 39.905 1.00 55.56 85 GLY A O 1
ATOM 659 N N . PRO A 1 86 ? -24.007 -1.482 39.319 1.00 51.72 86 PRO A N 1
ATOM 660 C CA . PRO A 1 86 ? -25.002 -2.124 38.471 1.00 51.72 86 PRO A CA 1
ATOM 661 C C . PRO A 1 86 ? -24.310 -3.096 37.507 1.00 51.72 86 PRO A C 1
ATOM 663 O O . PRO A 1 86 ? -23.237 -2.749 36.989 1.00 51.72 86 PRO A O 1
ATOM 666 N N . PRO A 1 87 ? -24.873 -4.303 37.294 1.00 54.47 87 PRO A N 1
ATOM 667 C CA . PRO A 1 87 ? -24.300 -5.289 36.392 1.00 54.47 87 PRO A CA 1
ATOM 668 C C . PRO A 1 87 ? -24.063 -4.603 35.051 1.00 54.47 87 PRO A C 1
ATOM 670 O O . PRO A 1 87 ? -24.994 -4.145 34.392 1.00 54.47 87 PRO A O 1
ATOM 673 N N . ARG A 1 88 ? -22.785 -4.422 34.701 1.00 54.47 88 ARG A N 1
ATOM 674 C CA . ARG A 1 88 ? -22.407 -3.799 33.438 1.00 54.47 88 ARG A CA 1
ATOM 675 C C . ARG A 1 88 ? -22.898 -4.718 32.346 1.00 54.47 88 ARG A C 1
ATOM 677 O O . ARG A 1 88 ? -22.340 -5.798 32.177 1.00 54.47 88 ARG A O 1
ATOM 684 N N . ASP A 1 89 ? -23.915 -4.256 31.643 1.00 58.50 89 ASP A N 1
ATOM 685 C CA . ASP A 1 89 ? -24.564 -4.940 30.544 1.00 58.50 89 ASP A CA 1
ATOM 686 C C . ASP A 1 89 ? -23.500 -5.339 29.510 1.00 58.50 89 ASP A C 1
ATOM 688 O O . ASP A 1 89 ? -23.002 -4.524 28.728 1.00 58.50 89 ASP A O 1
ATOM 692 N N . HIS A 1 90 ? -23.025 -6.583 29.600 1.00 58.12 90 HIS A N 1
ATOM 693 C CA . HIS A 1 90 ? -22.006 -7.128 28.715 1.00 58.12 90 HIS A CA 1
ATOM 694 C C . HIS A 1 90 ? -22.683 -7.445 27.390 1.00 58.12 90 HIS A C 1
ATOM 696 O O . HIS A 1 90 ? -22.897 -8.605 27.034 1.00 58.12 90 HIS A O 1
ATOM 702 N N . ARG A 1 91 ? -23.019 -6.393 26.634 1.00 67.56 91 ARG A N 1
ATOM 703 C CA . ARG A 1 91 ? -23.351 -6.543 25.222 1.00 67.56 91 ARG A CA 1
ATOM 704 C C . ARG A 1 91 ? -22.241 -7.350 24.580 1.00 67.56 91 ARG A C 1
ATOM 706 O O . ARG A 1 91 ? -21.063 -7.000 24.682 1.00 67.56 91 ARG A O 1
ATOM 713 N N . SER A 1 92 ? -22.627 -8.464 23.964 1.00 79.56 92 SER A N 1
ATOM 714 C CA . SER A 1 92 ? -21.650 -9.410 23.447 1.00 79.56 92 SER A CA 1
ATOM 715 C C . SER A 1 92 ? -20.692 -8.702 22.484 1.00 79.56 92 SER A C 1
ATOM 717 O O . SER A 1 92 ? -21.105 -7.936 21.606 1.00 79.56 92 SER A O 1
ATOM 719 N N . ILE A 1 93 ? -19.393 -8.969 22.640 1.00 84.38 93 ILE A N 1
ATOM 720 C CA . ILE A 1 93 ? -18.348 -8.497 21.719 1.00 84.38 93 ILE A CA 1
ATOM 721 C C . ILE A 1 93 ? -18.759 -8.817 20.275 1.00 84.38 93 ILE A C 1
ATOM 723 O O . ILE A 1 93 ? -18.609 -7.981 19.388 1.00 84.38 93 ILE A O 1
ATOM 727 N N . LEU A 1 94 ? -19.385 -9.979 20.070 1.00 87.38 94 LEU A N 1
ATOM 728 C CA . LEU A 1 94 ? -19.948 -10.425 18.801 1.00 87.38 94 LEU A CA 1
ATOM 729 C C . LEU A 1 94 ? -20.912 -9.410 18.164 1.00 87.38 94 LEU A C 1
ATOM 731 O O . LEU A 1 94 ? -20.733 -9.079 16.995 1.00 87.38 94 LEU A O 1
ATOM 735 N N . VAL A 1 95 ? -21.893 -8.877 18.903 1.00 91.75 95 VAL A N 1
ATOM 736 C CA . VAL A 1 95 ? -22.836 -7.864 18.378 1.00 91.75 95 VAL A CA 1
ATOM 737 C C . VAL A 1 95 ? -22.086 -6.620 17.911 1.00 91.75 95 VAL A C 1
ATOM 739 O O . VAL A 1 95 ? -22.356 -6.095 16.830 1.00 91.75 95 VAL A O 1
ATOM 742 N N . SER A 1 96 ? -21.088 -6.179 18.683 1.00 90.81 96 SER A N 1
ATOM 743 C CA . SER A 1 96 ? -20.272 -5.026 18.297 1.00 90.81 96 SER A CA 1
ATOM 744 C C . SER A 1 96 ? -19.457 -5.298 17.030 1.00 90.81 96 SER A C 1
ATOM 746 O O . SER A 1 96 ? -19.376 -4.434 16.156 1.00 90.81 96 SER A O 1
ATOM 748 N N . LEU A 1 97 ? -18.894 -6.500 16.886 1.00 89.81 97 LEU A N 1
ATOM 749 C CA . LEU A 1 97 ? -18.185 -6.906 15.672 1.00 89.81 97 LEU A CA 1
ATOM 750 C C . LEU A 1 97 ? -19.106 -6.939 14.457 1.00 89.81 97 LEU A C 1
ATOM 752 O O . LEU A 1 97 ? -18.755 -6.375 13.425 1.00 89.81 97 LEU A O 1
ATOM 756 N N . LEU A 1 98 ? -20.294 -7.533 14.579 1.00 93.38 98 LEU A N 1
ATOM 757 C CA . LEU A 1 98 ? -21.247 -7.628 13.474 1.00 93.38 98 LEU A CA 1
ATOM 758 C C . LEU A 1 98 ? -21.695 -6.246 12.981 1.00 93.38 98 LEU A C 1
ATOM 760 O O . LEU A 1 98 ? -21.715 -6.017 11.774 1.00 93.38 98 LEU A O 1
ATOM 764 N N . TYR A 1 99 ? -21.972 -5.298 13.884 1.00 95.50 99 TYR A N 1
ATOM 765 C CA . TYR A 1 99 ? -22.265 -3.913 13.495 1.00 95.50 99 TYR A CA 1
ATOM 766 C C . TYR A 1 99 ? -21.075 -3.229 12.812 1.00 95.50 99 TYR A C 1
ATOM 768 O O . TYR A 1 99 ? -21.257 -2.573 11.788 1.00 95.50 99 TYR A O 1
ATOM 776 N N . GLY A 1 100 ? -19.859 -3.390 13.346 1.00 92.75 100 GLY A N 1
ATOM 777 C CA . GLY A 1 100 ? -18.644 -2.834 12.738 1.00 92.75 100 GLY A CA 1
ATOM 778 C C . GLY A 1 100 ? -18.427 -3.353 11.316 1.00 92.75 100 GLY A C 1
ATOM 779 O O . GLY A 1 100 ? -18.211 -2.577 10.386 1.00 92.75 100 GLY A O 1
ATOM 780 N N . LEU A 1 101 ? -18.576 -4.665 11.130 1.00 92.81 101 LEU A N 1
ATOM 781 C CA . LEU A 1 101 ? -18.489 -5.311 9.825 1.00 92.81 101 LEU A CA 1
ATOM 782 C C . LEU A 1 101 ? -19.602 -4.862 8.881 1.00 92.81 101 LEU A C 1
ATOM 784 O O . LEU A 1 101 ? -19.322 -4.602 7.716 1.00 92.81 101 LEU A O 1
ATOM 788 N N . ALA A 1 102 ? -20.837 -4.718 9.367 1.00 95.94 102 ALA A N 1
ATOM 789 C CA . ALA A 1 102 ? -21.949 -4.232 8.556 1.00 95.94 102 ALA A CA 1
ATOM 790 C C . ALA A 1 102 ? -21.686 -2.813 8.027 1.00 95.94 102 ALA A C 1
ATOM 792 O O . ALA A 1 102 ? -21.961 -2.530 6.866 1.00 95.94 102 ALA A O 1
ATOM 793 N N . VAL A 1 103 ? -21.109 -1.927 8.844 1.00 96.50 103 VAL A N 1
ATOM 794 C CA . VAL A 1 103 ? -20.767 -0.557 8.426 1.00 96.50 103 VAL A CA 1
ATOM 795 C C . VAL A 1 103 ? -19.626 -0.542 7.406 1.00 96.50 103 VAL A C 1
ATOM 797 O O . VAL A 1 103 ? -19.696 0.195 6.424 1.00 96.50 103 VAL A O 1
ATOM 800 N N . ILE A 1 104 ? -18.600 -1.379 7.581 1.00 94.19 104 ILE A N 1
ATOM 801 C CA . ILE A 1 104 ? -17.526 -1.524 6.582 1.00 94.19 104 ILE A CA 1
ATOM 802 C C . ILE A 1 104 ? -18.089 -2.093 5.274 1.00 94.19 104 ILE A C 1
ATOM 804 O O . ILE A 1 104 ? -17.809 -1.561 4.201 1.00 94.19 104 ILE A O 1
ATOM 808 N N . ALA A 1 105 ? -18.924 -3.131 5.355 1.00 94.69 105 ALA A N 1
ATOM 809 C CA . ALA A 1 105 ? -19.573 -3.742 4.200 1.00 94.69 105 ALA A CA 1
ATOM 810 C C . ALA A 1 105 ? -20.498 -2.753 3.474 1.00 94.69 105 ALA A C 1
ATOM 812 O O . ALA A 1 105 ? -20.514 -2.735 2.245 1.00 94.69 105 ALA A O 1
ATOM 813 N N . LEU A 1 106 ? -21.192 -1.868 4.201 1.00 96.62 106 LEU A N 1
ATOM 814 C CA . LEU A 1 106 ? -21.954 -0.758 3.623 1.00 96.62 106 LEU A CA 1
ATOM 815 C C . LEU A 1 106 ? -21.047 0.172 2.805 1.00 96.62 106 LEU A C 1
ATOM 817 O O . LEU A 1 106 ? -21.380 0.498 1.666 1.00 96.62 106 LEU A O 1
ATOM 821 N N . GLY A 1 107 ? -19.885 0.547 3.349 1.00 95.25 107 GLY A N 1
ATOM 822 C CA . GLY A 1 107 ? -18.877 1.328 2.630 1.00 95.25 107 GLY A CA 1
ATOM 823 C C . GLY A 1 107 ? -18.404 0.624 1.352 1.00 95.25 107 GLY A C 1
ATOM 824 O O . GLY A 1 107 ? -18.465 1.200 0.266 1.00 95.25 107 GLY A O 1
ATOM 825 N N . VAL A 1 108 ? -18.002 -0.644 1.441 1.00 93.75 108 VAL A N 1
ATOM 826 C CA . VAL A 1 108 ? -17.544 -1.427 0.276 1.00 93.75 108 VAL A CA 1
ATOM 827 C C . VAL A 1 108 ? -18.649 -1.562 -0.776 1.00 93.75 108 VAL A C 1
ATOM 829 O O . VAL A 1 108 ? -18.414 -1.298 -1.952 1.00 93.75 108 VAL A O 1
ATOM 832 N N . THR A 1 109 ? -19.874 -1.888 -0.361 1.00 95.38 109 THR A N 1
ATOM 833 C CA . THR A 1 109 ? -21.045 -1.993 -1.248 1.00 95.38 109 THR A CA 1
ATOM 834 C C . THR A 1 109 ? -21.318 -0.674 -1.969 1.00 95.38 109 THR A C 1
ATOM 836 O O . THR A 1 109 ? -21.582 -0.657 -3.168 1.00 95.38 109 THR A O 1
ATOM 839 N N . GLY A 1 110 ? -21.201 0.450 -1.262 1.00 95.81 110 GLY A N 1
ATOM 840 C CA . GLY A 1 110 ? -21.317 1.777 -1.852 1.00 95.81 110 GLY A CA 1
ATOM 841 C C . GLY A 1 110 ? -20.262 2.069 -2.920 1.00 95.81 110 GLY A C 1
ATOM 842 O O . GLY A 1 110 ? -20.555 2.766 -3.890 1.00 95.81 110 GLY A O 1
ATOM 843 N N . LEU A 1 111 ? -19.049 1.528 -2.763 1.00 94.50 111 LEU A N 1
ATOM 844 C CA . LEU A 1 111 ? -17.914 1.731 -3.668 1.00 94.50 111 LEU A CA 1
ATOM 845 C C . LEU A 1 111 ? -18.026 0.906 -4.967 1.00 94.50 111 LEU A C 1
ATOM 847 O O . LEU A 1 111 ? -17.415 1.255 -5.978 1.00 94.50 111 LEU A O 1
ATOM 851 N N . PHE A 1 112 ? -18.845 -0.148 -4.988 1.00 92.19 112 PHE A N 1
ATOM 852 C CA . PHE A 1 112 ? -19.093 -0.951 -6.194 1.00 92.19 112 PHE A CA 1
ATOM 853 C C . PHE A 1 112 ? -19.724 -0.141 -7.332 1.00 92.19 112 PHE A C 1
ATOM 855 O O . PHE A 1 112 ? -19.363 -0.316 -8.493 1.00 92.19 112 PHE A O 1
ATOM 862 N N . LEU A 1 113 ? -20.661 0.755 -7.017 1.00 93.25 113 LEU A N 1
ATOM 863 C CA . LEU A 1 113 ? -21.344 1.573 -8.022 1.00 93.25 113 LEU A CA 1
ATOM 864 C C . LEU A 1 113 ? -20.380 2.487 -8.798 1.00 93.25 113 LEU A C 1
ATOM 866 O O . LEU A 1 113 ? -20.320 2.360 -10.019 1.00 93.25 113 LEU A O 1
ATOM 870 N N . PRO A 1 114 ? -19.601 3.379 -8.156 1.00 94.56 114 PRO A N 1
ATOM 871 C CA . PRO A 1 114 ? -18.688 4.264 -8.873 1.00 94.56 114 PRO A CA 1
ATOM 872 C C . PRO A 1 114 ? -17.636 3.507 -9.675 1.00 94.56 114 PRO A C 1
ATOM 874 O O . PRO A 1 114 ? -17.400 3.863 -10.826 1.00 94.56 114 PRO A O 1
ATOM 877 N N . THR A 1 115 ? -17.050 2.449 -9.110 1.00 90.81 115 THR A N 1
ATOM 878 C CA . THR A 1 115 ? -15.980 1.685 -9.771 1.00 90.81 115 THR A CA 1
ATOM 879 C C . THR A 1 115 ? -16.442 1.006 -11.063 1.00 90.81 115 THR A C 1
ATOM 881 O O . THR A 1 115 ? -15.654 0.918 -12.002 1.00 90.81 115 THR A O 1
ATOM 884 N N . ASN A 1 116 ? -17.714 0.595 -11.147 1.00 91.69 116 ASN A N 1
ATOM 885 C CA . ASN A 1 116 ? -18.251 -0.138 -12.299 1.00 91.69 116 ASN A CA 1
ATOM 886 C C . ASN A 1 116 ? -19.10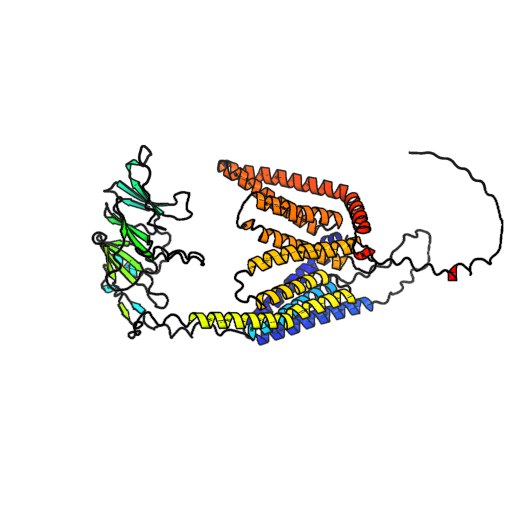7 0.707 -13.261 1.00 91.69 116 ASN A C 1
ATOM 888 O O . ASN A 1 116 ? -19.176 0.387 -14.445 1.00 91.69 116 ASN A O 1
ATOM 892 N N . LEU A 1 117 ? -19.771 1.772 -12.793 1.00 93.12 117 LEU A N 1
ATOM 893 C CA . LEU A 1 117 ? -20.624 2.617 -13.647 1.00 93.12 117 LEU A CA 1
ATOM 894 C C . LEU A 1 117 ? -19.821 3.547 -14.547 1.00 93.12 117 LEU A C 1
ATOM 896 O O . LEU A 1 117 ? -20.198 3.791 -15.692 1.00 93.12 117 LEU A O 1
ATOM 900 N N . PHE A 1 118 ? -18.738 4.097 -14.011 1.00 91.62 118 PHE A N 1
ATOM 901 C CA . PHE A 1 118 ? -17.849 4.947 -14.775 1.00 91.62 118 PHE A CA 1
ATOM 902 C C . PHE A 1 118 ? -16.632 4.128 -15.125 1.00 91.62 118 PHE A C 1
ATOM 904 O O . PHE A 1 118 ? -15.937 3.634 -14.245 1.00 91.62 118 PHE A O 1
ATOM 911 N N . PHE A 1 119 ? -16.363 4.009 -16.407 1.00 86.62 119 PHE A N 1
ATOM 912 C CA . PHE A 1 119 ? -15.100 3.535 -16.923 1.00 86.62 119 PHE A CA 1
ATOM 913 C C . PHE A 1 119 ? -14.755 4.470 -18.070 1.00 86.62 119 PHE A C 1
ATOM 915 O O . PHE A 1 119 ? -15.635 4.854 -18.844 1.00 86.62 119 PHE A O 1
ATOM 922 N N . CYS A 1 120 ? -13.491 4.871 -18.166 1.00 84.00 120 CYS A N 1
ATOM 923 C CA . CYS A 1 120 ? -13.011 5.201 -19.492 1.00 84.00 120 CYS A CA 1
ATOM 924 C C . CYS A 1 120 ? -12.953 3.851 -20.191 1.00 84.00 120 CYS A C 1
ATOM 926 O O . CYS A 1 120 ? -12.321 2.946 -19.636 1.00 84.00 120 CYS A O 1
ATOM 928 N N . PRO A 1 121 ? -13.642 3.650 -21.328 1.00 79.12 121 PRO A N 1
ATOM 929 C CA . PRO A 1 121 ? -13.189 2.601 -22.223 1.00 79.12 121 PRO A CA 1
ATOM 930 C C . PRO A 1 121 ? -11.706 2.891 -22.385 1.00 79.12 121 PRO A C 1
ATOM 932 O O . PRO A 1 121 ? -11.368 4.019 -22.746 1.00 79.12 121 PRO A O 1
ATOM 935 N N . ASP A 1 122 ? -10.850 1.969 -21.941 1.00 59.38 122 ASP A N 1
ATOM 936 C CA . ASP A 1 122 ? -9.419 2.132 -22.125 1.00 59.38 122 ASP A CA 1
ATOM 937 C C . ASP A 1 122 ? -9.266 2.555 -23.582 1.00 59.38 122 ASP A C 1
ATOM 939 O O . ASP A 1 122 ? -9.579 1.776 -24.479 1.00 59.38 122 ASP A O 1
ATOM 943 N N . GLU A 1 123 ? -8.792 3.773 -23.840 1.00 47.66 123 GLU A N 1
ATOM 944 C CA . GLU A 1 123 ? -8.207 4.115 -25.131 1.00 47.66 123 GLU A CA 1
ATOM 945 C C . GLU A 1 123 ? -6.865 3.375 -25.242 1.00 47.66 123 GLU A C 1
ATOM 947 O O . GLU A 1 123 ? -5.845 3.918 -25.645 1.00 47.66 123 GLU A O 1
ATOM 952 N N . ARG A 1 124 ? -6.844 2.080 -24.924 1.00 45.53 124 ARG A N 1
ATOM 953 C CA . ARG A 1 124 ? -6.333 1.175 -25.924 1.00 45.53 124 ARG A CA 1
ATOM 954 C C . ARG A 1 124 ? -7.401 1.256 -27.011 1.00 45.53 124 ARG A C 1
ATOM 956 O O . ARG A 1 124 ? -8.410 0.560 -26.873 1.00 45.53 124 ARG A O 1
ATOM 963 N N . PRO A 1 125 ? -7.258 2.111 -28.055 1.00 46.44 125 PRO A N 1
ATOM 964 C CA . PRO A 1 125 ? -8.009 1.869 -29.285 1.00 46.44 125 PRO A CA 1
ATOM 965 C C . PRO A 1 125 ? -7.961 0.357 -29.490 1.00 46.44 125 PRO A C 1
ATOM 967 O O . PRO A 1 125 ? -6.870 -0.174 -29.260 1.00 46.44 125 PRO A O 1
ATOM 970 N N . PRO A 1 126 ? -9.091 -0.340 -29.747 1.00 45.91 126 PRO A N 1
ATOM 971 C CA . PRO A 1 126 ? -9.094 -1.797 -29.892 1.00 45.91 126 PRO A CA 1
ATOM 972 C C . PRO A 1 126 ? -7.874 -2.113 -30.721 1.00 45.91 126 PRO A C 1
ATOM 974 O O . PRO A 1 126 ? -7.873 -1.604 -31.842 1.00 45.91 126 PRO A O 1
ATOM 977 N N . TRP A 1 127 ? -6.831 -2.710 -30.099 1.00 44.41 127 TRP A N 1
ATOM 978 C CA . TRP A 1 127 ? -5.439 -2.549 -30.560 1.00 44.41 127 TRP A CA 1
ATOM 979 C C . TRP A 1 127 ? -5.487 -2.533 -32.068 1.00 44.41 127 TRP A C 1
ATOM 981 O O . TRP A 1 127 ? -5.985 -3.549 -32.571 1.00 44.41 127 TRP A O 1
ATOM 991 N N . PRO A 1 128 ? -5.212 -1.385 -32.740 1.00 51.25 128 PRO A N 1
ATOM 992 C CA . PRO A 1 128 ? -5.490 -1.247 -34.168 1.00 51.25 128 PRO A CA 1
ATOM 993 C C . PRO A 1 128 ? -4.980 -2.531 -34.779 1.00 51.25 128 PRO A C 1
ATOM 995 O O . PRO A 1 128 ? -3.816 -2.818 -34.493 1.00 51.25 128 PRO A O 1
ATOM 998 N N . PRO A 1 129 ? -5.882 -3.359 -35.360 1.00 53.12 129 PRO A N 1
ATOM 999 C CA . PRO A 1 129 ? -5.764 -4.817 -35.392 1.00 53.12 129 PRO A CA 1
ATOM 1000 C C . PRO A 1 129 ? -4.305 -5.135 -35.586 1.00 53.12 129 PRO A C 1
ATOM 1002 O O . PRO A 1 129 ? -3.817 -4.757 -36.653 1.00 53.12 129 PRO A O 1
ATOM 1005 N N . HIS A 1 130 ? -3.633 -5.607 -34.507 1.00 56.28 130 HIS A N 1
ATOM 1006 C CA . HIS A 1 130 ? -2.164 -5.598 -34.414 1.00 56.28 130 HIS A CA 1
ATOM 1007 C C . HIS A 1 130 ? -1.647 -5.909 -35.797 1.00 56.28 130 HIS A C 1
ATOM 1009 O O . HIS A 1 130 ? -2.079 -6.962 -36.292 1.00 56.28 130 HIS A O 1
ATOM 1015 N N . PRO A 1 131 ? -0.896 -4.991 -36.449 1.00 59.16 131 PRO A N 1
ATOM 1016 C CA . PRO A 1 131 ? -0.524 -5.170 -37.838 1.00 59.16 131 PRO A CA 1
ATOM 1017 C C . PRO A 1 131 ? -0.085 -6.614 -37.962 1.00 59.16 131 PRO A C 1
ATOM 1019 O O . PRO A 1 131 ? 0.832 -7.041 -37.265 1.00 59.16 131 PRO A O 1
ATOM 1022 N N . THR A 1 132 ? -0.837 -7.405 -38.733 1.00 72.19 132 THR A N 1
ATOM 1023 C CA . THR A 1 132 ? -0.700 -8.872 -38.746 1.00 72.19 132 THR A CA 1
ATOM 1024 C C . THR A 1 132 ? 0.635 -9.300 -39.340 1.00 72.19 132 THR A C 1
ATOM 1026 O O . THR A 1 132 ? 0.895 -10.490 -39.526 1.00 72.19 132 THR A O 1
ATOM 1029 N N . GLY A 1 133 ? 1.481 -8.317 -39.643 1.00 79.56 133 GLY A N 1
ATOM 1030 C CA . GLY A 1 133 ? 2.834 -8.521 -40.029 1.00 79.56 133 GLY A CA 1
ATOM 1031 C C . GLY A 1 133 ? 3.669 -9.093 -38.903 1.00 79.56 133 GLY A C 1
ATOM 1032 O O . GLY A 1 133 ? 3.592 -8.716 -37.733 1.00 79.56 133 GLY A O 1
ATOM 1033 N N . ARG A 1 134 ? 4.508 -10.029 -39.307 1.00 88.44 134 ARG A N 1
ATOM 1034 C CA . ARG A 1 134 ? 5.511 -10.648 -38.460 1.00 88.44 134 ARG A CA 1
ATOM 1035 C C . ARG A 1 134 ? 6.866 -10.454 -39.107 1.00 88.44 134 ARG A C 1
ATOM 1037 O O . ARG A 1 134 ? 6.984 -10.492 -40.332 1.00 88.44 134 ARG A O 1
ATOM 1044 N N . TRP A 1 135 ? 7.883 -10.279 -38.286 1.00 89.56 135 TRP A N 1
ATOM 1045 C CA . TRP A 1 135 ? 9.252 -10.422 -38.746 1.00 89.56 135 TRP A CA 1
ATOM 1046 C C . TRP A 1 135 ? 9.602 -11.901 -38.776 1.00 89.56 135 TRP A C 1
ATOM 1048 O O . TRP A 1 135 ? 9.448 -12.611 -37.782 1.00 89.56 135 TRP A O 1
ATOM 1058 N N . GLU A 1 136 ? 10.048 -12.368 -39.933 1.00 92.19 136 GLU A N 1
ATOM 1059 C CA . GLU A 1 136 ? 10.506 -13.735 -40.126 1.00 92.19 136 GLU A CA 1
ATOM 1060 C C . GLU A 1 136 ? 11.939 -13.688 -40.637 1.00 92.19 136 GLU A C 1
ATOM 1062 O O . GLU A 1 136 ? 12.281 -12.884 -41.496 1.00 92.19 136 GLU A O 1
ATOM 1067 N N . THR A 1 137 ? 12.797 -14.533 -40.082 1.00 94.44 137 THR A N 1
ATOM 1068 C CA . THR A 1 137 ? 14.150 -14.717 -40.607 1.00 94.44 137 THR A CA 1
ATOM 1069 C C . THR A 1 137 ? 14.159 -16.010 -41.396 1.00 94.44 137 THR A C 1
ATOM 1071 O O . THR A 1 137 ? 13.738 -17.039 -40.862 1.00 94.44 137 THR A O 1
ATOM 1074 N N . ASP A 1 138 ? 14.671 -15.999 -42.628 1.00 95.88 138 ASP A N 1
ATOM 1075 C CA . ASP A 1 138 ? 14.937 -17.248 -43.341 1.00 95.88 138 ASP A CA 1
ATOM 1076 C C . ASP A 1 138 ? 16.103 -17.975 -42.661 1.00 95.88 138 ASP A C 1
ATOM 1078 O O . ASP A 1 138 ? 17.274 -17.809 -43.008 1.00 95.88 138 ASP A O 1
ATOM 1082 N N . ILE A 1 139 ? 15.778 -18.802 -41.665 1.00 95.12 139 ILE A N 1
ATOM 1083 C CA . ILE A 1 139 ? 16.764 -19.534 -40.870 1.00 95.12 139 ILE A CA 1
ATOM 1084 C C . ILE A 1 139 ? 17.623 -20.428 -41.773 1.00 95.12 139 ILE A C 1
ATOM 1086 O O . ILE A 1 139 ? 18.781 -20.662 -41.449 1.00 95.12 139 ILE A O 1
ATOM 1090 N N . ALA A 1 140 ? 17.115 -20.923 -42.908 1.00 95.94 140 ALA A N 1
ATOM 1091 C CA . ALA A 1 140 ? 17.893 -21.781 -43.801 1.00 95.94 140 ALA A CA 1
ATOM 1092 C C . ALA A 1 140 ? 19.073 -21.045 -44.460 1.00 95.94 140 ALA A C 1
ATOM 1094 O O . ALA A 1 140 ? 20.077 -21.689 -44.768 1.00 95.94 140 ALA A O 1
ATOM 1095 N N . SER A 1 141 ? 18.976 -19.721 -44.614 1.00 96.12 141 SER A N 1
ATOM 1096 C CA . SER A 1 141 ? 20.047 -18.873 -45.150 1.00 96.12 141 SER A CA 1
ATOM 1097 C C . SER A 1 141 ? 21.204 -18.647 -44.164 1.00 96.12 141 SER A C 1
ATOM 1099 O O . SER A 1 141 ? 22.316 -18.314 -44.579 1.00 96.12 141 SER A O 1
ATOM 1101 N N . LEU A 1 142 ? 20.978 -18.876 -42.864 1.00 96.62 142 LEU A N 1
ATOM 1102 C CA . LEU A 1 142 ? 21.970 -18.628 -41.819 1.00 96.62 142 LEU A CA 1
ATOM 1103 C C . LEU A 1 142 ? 23.034 -19.745 -41.737 1.00 96.62 142 LEU A C 1
ATOM 1105 O O . LEU A 1 142 ? 22.746 -20.926 -41.990 1.00 96.62 142 LEU A O 1
ATOM 1109 N N . PRO A 1 143 ? 24.267 -19.428 -41.290 1.00 97.00 143 PRO A N 1
ATOM 1110 C CA . PRO A 1 143 ? 25.283 -20.440 -41.006 1.00 97.00 143 PRO A CA 1
ATOM 1111 C C . PRO A 1 143 ? 24.801 -21.488 -39.990 1.00 97.00 143 PRO A C 1
ATOM 1113 O O . PRO A 1 143 ? 24.035 -21.181 -39.082 1.00 97.00 143 PRO A O 1
ATOM 1116 N N . GLU A 1 144 ? 25.263 -22.736 -40.105 1.00 94.94 144 GLU A N 1
ATOM 1117 C CA . GLU A 1 144 ? 24.730 -23.875 -39.331 1.00 94.94 144 GLU A CA 1
ATOM 1118 C C . GLU A 1 144 ? 24.723 -23.668 -37.808 1.00 94.94 144 GLU A C 1
ATOM 1120 O O . GLU A 1 144 ? 23.707 -23.920 -37.165 1.00 94.94 144 GLU A O 1
ATOM 1125 N N . ALA A 1 145 ? 25.808 -23.137 -37.240 1.00 89.94 145 ALA A N 1
ATOM 1126 C CA . ALA A 1 145 ? 25.889 -22.846 -35.807 1.00 89.94 145 ALA A CA 1
ATOM 1127 C C . ALA A 1 145 ? 24.942 -21.709 -35.373 1.00 89.94 145 ALA A C 1
ATOM 1129 O O . ALA A 1 145 ? 24.375 -21.739 -34.279 1.00 89.94 145 ALA A O 1
ATOM 1130 N N . VAL A 1 146 ? 24.722 -20.729 -36.255 1.00 95.06 146 VAL A N 1
ATOM 1131 C CA . VAL A 1 146 ? 23.791 -19.616 -36.024 1.00 95.06 146 VAL A CA 1
ATOM 1132 C C . VAL A 1 146 ? 22.349 -20.121 -36.100 1.00 95.06 146 VAL A C 1
ATOM 1134 O O . VAL A 1 146 ? 21.514 -19.679 -35.323 1.00 95.06 146 VAL A O 1
ATOM 1137 N N . ARG A 1 147 ? 22.043 -21.120 -36.940 1.00 95.69 147 ARG A N 1
ATOM 1138 C CA . ARG A 1 147 ? 20.693 -21.708 -37.040 1.00 95.69 147 ARG A CA 1
ATOM 1139 C C . ARG A 1 147 ? 20.197 -22.307 -35.730 1.00 95.69 147 ARG A C 1
ATOM 1141 O O . ARG A 1 147 ? 19.032 -22.120 -35.385 1.00 95.69 147 ARG A O 1
ATOM 1148 N N . SER A 1 148 ? 21.046 -23.040 -35.010 1.00 91.50 148 SER A N 1
ATOM 1149 C CA . SER A 1 148 ? 20.669 -23.618 -33.712 1.00 91.50 148 SER A CA 1
ATOM 1150 C C . SER A 1 148 ? 20.405 -22.547 -32.657 1.00 91.50 148 SER A C 1
ATOM 1152 O O . SER A 1 148 ? 19.448 -22.665 -31.900 1.00 91.50 148 SER A O 1
ATOM 1154 N N . TRP A 1 149 ? 21.214 -21.487 -32.645 1.00 93.31 149 TRP A N 1
ATOM 1155 C CA . TRP A 1 149 ? 21.056 -20.353 -31.734 1.00 93.31 149 TRP A CA 1
ATOM 1156 C C . TRP A 1 149 ? 19.836 -19.482 -32.085 1.00 93.31 149 TRP A C 1
ATOM 1158 O O . TRP A 1 149 ? 19.065 -19.084 -31.213 1.00 93.31 149 TRP A O 1
ATOM 1168 N N . ALA A 1 150 ? 19.587 -19.244 -33.373 1.00 93.31 150 ALA A N 1
ATOM 1169 C CA . ALA A 1 150 ? 18.428 -18.498 -33.853 1.00 93.31 150 ALA A CA 1
ATOM 1170 C C . ALA A 1 150 ? 17.117 -19.135 -33.367 1.00 93.31 150 ALA A C 1
ATOM 1172 O O . ALA A 1 150 ? 16.232 -18.430 -32.891 1.00 93.31 150 ALA A O 1
ATOM 1173 N N . LYS A 1 151 ? 17.039 -20.474 -33.400 1.00 92.69 151 LYS A N 1
ATOM 1174 C CA . LYS A 1 151 ? 15.876 -21.265 -32.964 1.00 92.69 151 LYS A CA 1
ATOM 1175 C C . LYS A 1 151 ? 15.717 -21.410 -31.449 1.00 92.69 151 LYS A C 1
ATOM 1177 O O . LYS A 1 151 ? 14.703 -21.946 -31.020 1.00 92.69 151 LYS A O 1
ATOM 1182 N N . SER A 1 152 ? 16.709 -21.040 -30.639 1.00 88.81 152 SER A N 1
ATOM 1183 C CA . SER A 1 152 ? 16.589 -21.209 -29.191 1.00 88.81 152 SER A CA 1
ATOM 1184 C C . SER A 1 152 ? 15.743 -20.086 -28.588 1.00 88.81 152 SER A C 1
ATOM 1186 O O . SER A 1 152 ? 16.181 -18.934 -28.576 1.00 88.81 152 SER A O 1
ATOM 1188 N N . ASP A 1 153 ? 14.592 -20.440 -28.018 1.00 79.00 153 ASP A N 1
ATOM 1189 C CA . ASP A 1 153 ? 13.724 -19.541 -27.229 1.00 79.00 153 ASP A CA 1
ATOM 1190 C C . ASP A 1 153 ? 14.230 -19.336 -25.791 1.00 79.00 153 ASP A C 1
ATOM 1192 O O . ASP A 1 153 ? 13.520 -18.834 -24.925 1.00 79.00 153 ASP A O 1
ATOM 1196 N N . VAL A 1 154 ? 15.454 -19.781 -25.501 1.00 71.31 154 VAL A N 1
ATOM 1197 C CA . VAL A 1 154 ? 16.051 -19.635 -24.177 1.00 71.31 154 VAL A CA 1
ATOM 1198 C C . VAL A 1 154 ? 16.333 -18.149 -23.957 1.00 71.31 154 VAL A C 1
ATOM 1200 O O . VAL A 1 154 ? 17.256 -17.595 -24.557 1.00 71.31 154 VAL A O 1
ATOM 1203 N N . GLU A 1 155 ? 15.528 -17.507 -23.108 1.00 60.50 155 GLU A N 1
ATOM 1204 C CA . GLU A 1 155 ? 15.897 -16.234 -22.486 1.00 60.50 155 GLU A CA 1
ATOM 1205 C C . GLU A 1 155 ? 17.263 -16.429 -21.811 1.00 60.50 155 GLU A C 1
ATOM 1207 O O . GLU A 1 155 ? 17.441 -17.425 -21.101 1.00 60.50 155 GLU A O 1
ATOM 1212 N N . PRO A 1 156 ? 18.259 -15.561 -22.059 1.00 54.50 156 PRO A N 1
ATOM 1213 C CA . PRO A 1 156 ? 19.631 -15.830 -21.657 1.00 54.50 156 PRO A CA 1
ATOM 1214 C C . PRO A 1 156 ? 19.728 -16.026 -20.143 1.00 54.50 156 PRO A C 1
ATOM 1216 O O . PRO A 1 156 ? 19.597 -15.097 -19.345 1.00 54.50 156 PRO A O 1
ATOM 1219 N N . ILE A 1 157 ? 20.003 -17.269 -19.746 1.00 49.62 157 ILE A N 1
ATOM 1220 C CA . ILE A 1 157 ? 20.300 -17.650 -18.369 1.00 49.62 157 ILE A CA 1
ATOM 1221 C C . ILE A 1 157 ? 21.730 -17.166 -18.092 1.00 49.62 157 ILE A C 1
ATOM 1223 O O . ILE A 1 157 ? 22.699 -17.885 -18.310 1.00 49.62 157 ILE A O 1
ATOM 1227 N N . HIS A 1 158 ? 21.841 -15.910 -17.652 1.00 51.69 158 HIS A N 1
ATOM 1228 C CA . HIS A 1 158 ? 23.069 -15.214 -17.243 1.00 51.69 158 HIS A CA 1
ATOM 1229 C C . HIS A 1 158 ? 24.032 -14.8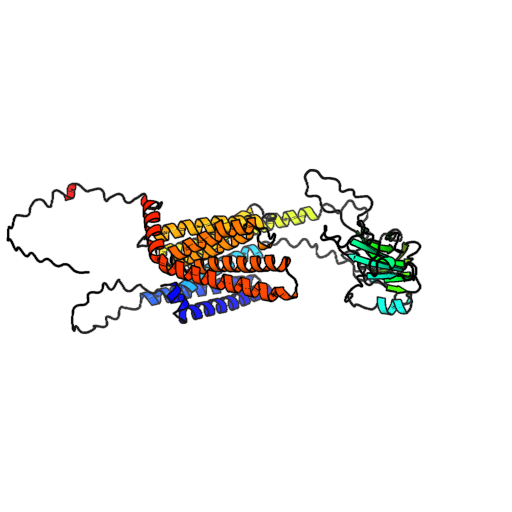30 -18.382 1.00 51.69 158 HIS A C 1
ATOM 1231 O O . HIS A 1 158 ? 24.988 -15.532 -18.704 1.00 51.69 158 HIS A O 1
ATOM 1237 N N . ALA A 1 159 ? 23.824 -13.628 -18.923 1.00 68.75 159 ALA A N 1
ATOM 1238 C CA . ALA A 1 159 ? 24.798 -12.912 -19.737 1.00 68.75 159 ALA A CA 1
ATOM 1239 C C . ALA A 1 159 ? 26.180 -12.846 -19.056 1.00 68.75 159 ALA A C 1
ATOM 1241 O O . ALA A 1 159 ? 26.284 -12.446 -17.893 1.00 68.75 159 ALA A O 1
ATOM 1242 N N . ALA A 1 160 ? 27.252 -13.184 -19.781 1.00 74.81 160 ALA A N 1
ATOM 1243 C CA . ALA A 1 160 ? 28.612 -12.980 -19.291 1.00 74.81 160 ALA A CA 1
ATOM 1244 C C . ALA A 1 160 ? 28.827 -11.490 -18.976 1.00 74.81 160 ALA A C 1
ATOM 1246 O O . ALA A 1 160 ? 28.595 -10.636 -19.830 1.00 74.81 160 ALA A O 1
ATOM 1247 N N . SER A 1 161 ? 29.264 -11.176 -17.753 1.00 83.56 161 SER A N 1
ATOM 1248 C CA . SER A 1 161 ? 29.527 -9.804 -17.285 1.00 83.56 161 SER A CA 1
ATOM 1249 C C . SER A 1 161 ? 30.952 -9.322 -17.573 1.00 83.56 161 SER A C 1
ATOM 1251 O O . SER A 1 161 ? 31.283 -8.167 -17.293 1.00 83.56 161 SER A O 1
ATOM 1253 N N . MET A 1 162 ? 31.795 -10.206 -18.116 1.00 92.19 162 MET A N 1
ATOM 1254 C CA . MET A 1 162 ? 33.181 -9.926 -18.466 1.00 92.19 162 MET A CA 1
ATOM 1255 C C . MET A 1 162 ? 33.682 -10.810 -19.611 1.00 92.19 162 MET A C 1
ATOM 1257 O O . MET A 1 162 ? 33.169 -11.905 -19.834 1.00 92.19 162 MET A O 1
ATOM 1261 N N . VAL A 1 163 ? 34.739 -10.361 -20.286 1.00 94.19 163 VAL A N 1
ATOM 1262 C CA . VAL A 1 163 ? 35.439 -11.108 -21.339 1.00 94.19 163 VAL A CA 1
ATOM 1263 C C . VAL A 1 163 ? 36.927 -10.775 -21.341 1.00 94.19 163 VAL A C 1
ATOM 1265 O O . VAL A 1 163 ? 37.318 -9.623 -21.153 1.00 94.19 163 VAL A O 1
ATOM 1268 N N . TYR A 1 164 ? 37.765 -11.789 -21.554 1.00 93.31 164 TYR A N 1
ATOM 1269 C CA . TYR A 1 164 ? 39.214 -11.641 -21.667 1.00 93.31 164 TYR A CA 1
ATOM 1270 C C . TYR A 1 164 ? 39.658 -11.687 -23.131 1.00 93.31 164 TYR A C 1
ATOM 1272 O O . TYR A 1 164 ? 39.311 -12.615 -23.859 1.00 93.31 164 TYR A O 1
ATOM 1280 N N . LEU A 1 165 ? 40.456 -10.701 -23.536 1.00 93.62 165 LEU A N 1
ATOM 1281 C CA . LEU A 1 165 ? 41.088 -10.602 -24.849 1.00 93.62 165 LEU A CA 1
ATOM 1282 C C . LEU A 1 165 ? 42.563 -10.988 -24.729 1.00 93.62 165 LEU A C 1
ATOM 1284 O O . LEU A 1 165 ? 43.331 -10.324 -24.027 1.00 93.62 165 LEU A O 1
ATOM 1288 N N . SER A 1 166 ? 42.951 -12.077 -25.386 1.00 91.81 166 SER A N 1
ATOM 1289 C CA . SER A 1 166 ? 44.268 -12.708 -25.258 1.00 91.81 166 SER A CA 1
ATOM 1290 C C . SER A 1 166 ? 45.384 -11.903 -25.938 1.00 91.81 166 SER A C 1
ATOM 1292 O O . SER A 1 166 ? 46.482 -11.793 -25.389 1.00 91.81 166 SER A O 1
ATOM 1294 N N . GLU A 1 167 ? 45.108 -11.282 -27.087 1.00 92.06 167 GLU A N 1
ATOM 1295 C CA . GLU A 1 167 ? 46.089 -10.539 -27.888 1.00 92.06 167 GLU A CA 1
ATOM 1296 C C . GLU A 1 167 ? 46.459 -9.208 -27.225 1.00 92.06 167 GLU A C 1
ATOM 1298 O O . GLU A 1 167 ? 47.635 -8.875 -27.061 1.00 92.06 167 GLU A O 1
ATOM 1303 N N . THR A 1 168 ? 45.451 -8.464 -26.766 1.00 90.25 168 THR A N 1
ATOM 1304 C CA . THR A 1 168 ? 45.641 -7.207 -26.025 1.00 90.25 168 THR A CA 1
ATOM 1305 C C . THR A 1 168 ? 45.952 -7.447 -24.554 1.00 90.25 168 THR A C 1
ATOM 1307 O O . THR A 1 168 ? 46.342 -6.513 -23.849 1.00 90.25 168 THR A O 1
ATOM 1310 N N . LYS A 1 169 ? 45.788 -8.695 -24.098 1.00 91.12 169 LYS A N 1
ATOM 1311 C CA . LYS A 1 169 ? 45.877 -9.114 -22.704 1.00 91.12 169 LYS A CA 1
ATOM 1312 C C . LYS A 1 169 ? 45.039 -8.184 -21.831 1.00 91.12 169 LYS A C 1
ATOM 1314 O O . LYS A 1 169 ? 45.582 -7.533 -20.949 1.00 91.12 169 LYS A O 1
ATOM 1319 N N . SER A 1 170 ? 43.742 -8.061 -22.091 1.00 91.75 170 SER A N 1
ATOM 1320 C CA . SER A 1 170 ? 42.857 -7.155 -21.343 1.00 91.75 170 SER A CA 1
ATOM 1321 C C . SER A 1 170 ? 41.512 -7.795 -21.035 1.00 91.75 170 SER A C 1
ATOM 1323 O O . SER A 1 170 ? 40.940 -8.451 -21.899 1.00 91.75 170 SER A O 1
ATOM 1325 N N . THR A 1 171 ? 40.979 -7.547 -19.843 1.00 93.38 171 THR A N 1
ATOM 1326 C CA . THR A 1 171 ? 39.629 -7.951 -19.441 1.00 93.38 171 THR A CA 1
ATOM 1327 C C . THR A 1 171 ? 38.685 -6.763 -19.540 1.00 93.38 171 THR A C 1
ATOM 1329 O O . THR A 1 171 ? 38.940 -5.724 -18.932 1.00 93.38 171 THR A O 1
ATOM 1332 N N . LEU A 1 172 ? 37.592 -6.918 -20.281 1.00 94.62 172 LEU A N 1
ATOM 1333 C CA . LEU A 1 172 ? 36.477 -5.977 -20.301 1.00 94.62 172 LEU A CA 1
ATOM 1334 C C . LEU A 1 172 ? 35.416 -6.474 -19.328 1.00 94.62 172 LEU A C 1
ATOM 1336 O O . LEU A 1 172 ? 35.152 -7.674 -19.298 1.00 94.62 172 LEU A O 1
ATOM 1340 N N . PHE A 1 173 ? 34.822 -5.583 -18.538 1.00 94.12 173 PHE A N 1
ATOM 1341 C CA . PHE A 1 173 ? 33.780 -5.958 -17.584 1.00 94.12 173 PHE A CA 1
ATOM 1342 C C . PHE A 1 173 ? 32.826 -4.805 -17.265 1.00 94.12 173 PHE A C 1
ATOM 1344 O O . PHE A 1 173 ? 33.138 -3.630 -17.472 1.00 94.12 173 PHE A O 1
ATOM 1351 N N . SER A 1 174 ? 31.649 -5.168 -16.760 1.00 92.88 174 SER A N 1
ATOM 1352 C CA . SER A 1 174 ? 30.640 -4.244 -16.234 1.00 92.88 174 SER A CA 1
ATOM 1353 C C . SER A 1 174 ? 30.891 -3.983 -14.748 1.00 92.88 174 SER A C 1
ATOM 1355 O O . SER A 1 174 ? 31.077 -4.929 -13.984 1.00 92.88 174 SER A O 1
ATOM 1357 N N . GLY A 1 175 ? 30.904 -2.719 -14.319 1.00 89.88 175 GLY A N 1
ATOM 1358 C CA . GLY A 1 175 ? 31.113 -2.376 -12.909 1.00 89.88 175 GLY A CA 1
ATOM 1359 C C . GLY A 1 175 ? 30.762 -0.931 -12.567 1.00 89.88 175 GLY A C 1
ATOM 1360 O O . GLY A 1 175 ? 30.665 -0.080 -13.449 1.00 89.88 175 GLY A O 1
ATOM 1361 N N . THR A 1 176 ? 30.589 -0.632 -11.283 1.00 85.69 176 THR A N 1
ATOM 1362 C CA . THR A 1 176 ? 30.293 0.721 -10.782 1.00 85.69 176 THR A CA 1
ATOM 1363 C C . THR A 1 176 ? 31.564 1.441 -10.342 1.00 85.69 176 THR A C 1
ATOM 1365 O O . THR A 1 176 ? 32.457 0.817 -9.775 1.00 85.69 176 THR A O 1
ATOM 1368 N N . ASN A 1 177 ? 31.620 2.764 -10.500 1.00 79.88 177 ASN A N 1
ATOM 1369 C CA . ASN A 1 177 ? 32.687 3.595 -9.925 1.00 79.88 177 ASN A CA 1
ATOM 1370 C C . ASN A 1 177 ? 32.481 3.931 -8.434 1.00 79.88 177 ASN A C 1
ATOM 1372 O O . ASN A 1 177 ? 33.243 4.718 -7.890 1.00 79.88 177 ASN A O 1
ATOM 1376 N N . GLY A 1 178 ? 31.447 3.384 -7.786 1.00 77.06 178 GLY A N 1
ATOM 1377 C CA . GLY A 1 178 ? 31.081 3.692 -6.397 1.00 77.06 178 GLY A CA 1
ATOM 1378 C C . GLY A 1 178 ? 30.248 4.969 -6.244 1.00 77.06 178 GLY A C 1
ATOM 1379 O O . GLY A 1 178 ? 29.349 4.997 -5.412 1.00 77.06 178 GLY A O 1
ATOM 1380 N N . ASP A 1 179 ? 30.468 5.976 -7.094 1.00 71.12 179 ASP A N 1
ATOM 1381 C CA . ASP A 1 179 ? 29.743 7.258 -7.031 1.00 71.12 179 ASP A CA 1
ATOM 1382 C C . ASP A 1 179 ? 28.383 7.228 -7.741 1.00 71.12 179 ASP A C 1
ATOM 1384 O O . ASP A 1 179 ? 27.485 8.012 -7.438 1.00 71.12 179 ASP A O 1
ATOM 1388 N N . THR A 1 180 ? 28.218 6.336 -8.719 1.00 63.72 180 THR A N 1
ATOM 1389 C CA . THR A 1 180 ? 26.975 6.197 -9.479 1.00 63.72 180 THR A CA 1
ATOM 1390 C C . THR A 1 180 ? 26.394 4.800 -9.286 1.00 63.72 180 THR A C 1
ATOM 1392 O O . THR A 1 180 ? 27.103 3.804 -9.415 1.00 63.72 180 THR A O 1
ATOM 1395 N N . GLN A 1 181 ? 25.076 4.693 -9.065 1.00 70.19 181 GLN A N 1
ATOM 1396 C CA . GLN A 1 181 ? 24.349 3.406 -9.103 1.00 70.19 181 GLN A CA 1
ATOM 1397 C C . GLN A 1 181 ? 24.323 2.773 -10.514 1.00 70.19 181 GLN A C 1
ATOM 1399 O O . GLN A 1 181 ? 23.561 1.847 -10.783 1.00 70.19 181 GLN A O 1
ATOM 1404 N N . ARG A 1 182 ? 25.107 3.299 -11.461 1.00 80.06 182 ARG A N 1
ATOM 1405 C CA . ARG A 1 182 ? 25.108 2.886 -12.860 1.00 80.06 182 ARG A CA 1
ATOM 1406 C C . ARG A 1 182 ? 26.351 2.053 -13.130 1.00 80.06 182 ARG A C 1
ATOM 1408 O O . ARG A 1 182 ? 27.473 2.507 -12.927 1.00 80.06 182 ARG A O 1
ATOM 1415 N N . ASN A 1 183 ? 26.140 0.854 -13.656 1.00 87.62 183 ASN A N 1
ATOM 1416 C CA . ASN A 1 183 ? 27.226 0.071 -14.226 1.00 87.62 183 ASN A CA 1
ATOM 1417 C C . ASN A 1 183 ? 27.760 0.786 -15.472 1.00 87.62 183 ASN A C 1
ATOM 1419 O O . ASN A 1 183 ? 26.979 1.223 -16.319 1.00 87.62 183 ASN A O 1
ATOM 1423 N N . ILE A 1 184 ? 29.077 0.895 -15.582 1.00 92.00 184 ILE A N 1
ATOM 1424 C CA . ILE A 1 184 ? 29.790 1.413 -16.749 1.00 92.00 184 ILE A CA 1
ATOM 1425 C C . ILE A 1 184 ? 30.791 0.368 -17.237 1.00 92.00 184 ILE A C 1
ATOM 1427 O O . ILE A 1 184 ? 31.062 -0.626 -16.556 1.00 92.00 184 ILE A O 1
ATOM 1431 N N . LEU A 1 185 ? 31.326 0.576 -18.436 1.00 93.75 185 LEU A N 1
ATOM 1432 C CA . LEU A 1 185 ? 32.360 -0.292 -18.986 1.00 93.75 185 LEU A CA 1
ATOM 1433 C C . LEU A 1 185 ? 33.726 0.012 -18.366 1.00 93.75 185 LEU A C 1
ATOM 1435 O O . LEU A 1 185 ? 34.166 1.164 -18.335 1.00 93.75 185 LEU A O 1
ATOM 1439 N N . TRP A 1 186 ? 34.422 -1.050 -17.974 1.00 93.12 186 TRP A N 1
ATOM 1440 C CA . TRP A 1 186 ? 35.797 -1.013 -17.497 1.00 93.12 186 TRP A CA 1
ATOM 1441 C C . TRP A 1 186 ? 36.698 -1.907 -18.335 1.00 93.12 186 TRP A C 1
ATOM 1443 O O . TRP A 1 186 ? 36.284 -2.967 -18.810 1.00 93.12 186 TRP A O 1
ATOM 1453 N N . VAL A 1 187 ? 37.957 -1.495 -18.474 1.00 93.25 187 VAL A N 1
ATOM 1454 C CA . VAL A 1 187 ? 39.012 -2.299 -19.090 1.00 93.25 187 VAL A CA 1
ATOM 1455 C C . VAL A 1 187 ? 40.185 -2.429 -18.128 1.00 93.25 187 VAL A C 1
ATOM 1457 O O . VAL A 1 187 ? 40.820 -1.440 -17.764 1.00 93.25 187 VAL A O 1
ATOM 1460 N N . ALA A 1 188 ? 40.504 -3.664 -17.747 1.00 90.50 188 ALA A N 1
ATOM 1461 C CA . ALA A 1 188 ? 41.671 -3.999 -16.941 1.00 90.50 188 ALA A CA 1
ATOM 1462 C C . ALA A 1 188 ? 42.738 -4.689 -17.811 1.00 90.50 188 ALA A C 1
ATOM 1464 O O . ALA A 1 188 ? 42.515 -5.815 -18.262 1.00 90.50 188 ALA A O 1
ATOM 1465 N N . PRO A 1 189 ? 43.905 -4.070 -18.068 1.00 86.06 189 PRO A N 1
ATOM 1466 C CA . PRO A 1 189 ? 45.008 -4.769 -18.720 1.00 86.06 189 PRO A CA 1
ATOM 1467 C C . PRO A 1 189 ? 45.552 -5.900 -17.831 1.00 86.06 189 PRO A C 1
ATOM 1469 O O . PRO A 1 189 ? 45.482 -5.846 -16.609 1.00 86.06 189 PRO A O 1
ATOM 1472 N N . ALA A 1 190 ? 46.156 -6.930 -18.415 1.00 78.06 190 ALA A N 1
ATOM 1473 C CA . ALA A 1 190 ? 46.674 -8.088 -17.685 1.00 78.06 190 ALA A CA 1
ATOM 1474 C C . ALA A 1 190 ? 47.828 -7.716 -16.749 1.00 78.06 190 ALA A C 1
ATOM 1476 O O . ALA A 1 190 ? 48.071 -8.417 -15.777 1.00 78.06 190 ALA A O 1
ATOM 1477 N N . SER A 1 191 ? 48.501 -6.584 -16.987 1.00 67.69 191 SER A N 1
ATOM 1478 C CA . SER A 1 191 ? 49.476 -6.007 -16.053 1.00 67.69 191 SER A CA 1
ATOM 1479 C C . SER A 1 191 ? 48.860 -5.575 -14.715 1.00 67.69 191 SER A C 1
ATOM 1481 O O . SER A 1 191 ? 49.591 -5.330 -13.758 1.00 67.69 191 SER A O 1
ATOM 1483 N N . VAL A 1 192 ? 47.530 -5.471 -14.637 1.00 63.69 192 VAL A N 1
ATOM 1484 C CA . VAL A 1 192 ? 46.783 -5.168 -13.408 1.00 63.69 192 VAL A CA 1
ATOM 1485 C C . VAL A 1 192 ? 46.635 -6.403 -12.523 1.00 63.69 192 VAL A C 1
ATOM 1487 O O . VAL A 1 192 ? 46.416 -6.254 -11.326 1.00 63.69 192 VAL A O 1
ATOM 1490 N N . TYR A 1 193 ? 46.831 -7.616 -13.050 1.00 52.59 193 TYR A N 1
ATOM 1491 C CA . TYR A 1 193 ? 46.716 -8.852 -12.277 1.00 52.59 193 TYR A CA 1
ATOM 1492 C C . TYR A 1 193 ? 48.074 -9.583 -12.171 1.00 52.59 193 TYR A C 1
ATOM 1494 O O . TYR A 1 193 ? 48.642 -9.933 -13.206 1.00 52.59 193 TYR A O 1
ATOM 1502 N N . PRO A 1 194 ? 48.625 -9.854 -10.965 1.00 47.09 194 PRO A N 1
ATOM 1503 C CA . PRO A 1 194 ? 48.162 -9.472 -9.634 1.00 47.09 194 PRO A CA 1
ATOM 1504 C C . PRO A 1 194 ? 48.861 -8.173 -9.164 1.00 47.09 194 PRO A C 1
ATOM 1506 O O . PRO A 1 194 ? 49.973 -8.198 -8.644 1.00 47.09 194 PRO A O 1
ATOM 1509 N N . PHE A 1 195 ? 48.197 -7.034 -9.371 1.00 53.25 195 PHE A N 1
ATOM 1510 C CA . PHE A 1 195 ? 48.373 -5.723 -8.724 1.00 53.25 195 PHE A CA 1
ATOM 1511 C C . PHE A 1 195 ? 49.787 -5.141 -8.602 1.00 53.25 195 PHE A C 1
ATOM 1513 O O . PHE A 1 195 ? 50.369 -5.208 -7.517 1.00 53.25 195 PHE A O 1
ATOM 1520 N N . ARG A 1 196 ? 50.306 -4.438 -9.630 1.00 51.03 196 ARG A N 1
ATOM 1521 C CA . ARG A 1 196 ? 51.457 -3.530 -9.399 1.00 51.03 196 ARG A CA 1
ATOM 1522 C C . ARG A 1 196 ? 51.493 -2.135 -10.033 1.00 51.03 196 ARG A C 1
ATOM 1524 O O . ARG A 1 196 ? 52.361 -1.391 -9.588 1.00 51.03 196 ARG A O 1
ATOM 1531 N N . SER A 1 197 ? 50.625 -1.696 -10.955 1.00 56.78 197 SER A N 1
ATOM 1532 C CA . SER A 1 197 ? 50.753 -0.279 -11.389 1.00 56.78 197 SER A CA 1
ATOM 1533 C C . SER A 1 197 ? 49.629 0.400 -12.172 1.00 56.78 197 SER A C 1
ATOM 1535 O O . SER A 1 197 ? 49.686 1.622 -12.269 1.00 56.78 197 SER A O 1
ATOM 1537 N N . ALA A 1 198 ? 48.650 -0.301 -12.748 1.00 67.00 198 ALA A N 1
ATOM 1538 C CA . ALA A 1 198 ? 47.641 0.356 -13.587 1.00 67.00 198 ALA A CA 1
ATOM 1539 C C . ALA A 1 198 ? 46.231 0.183 -13.012 1.00 67.00 198 ALA A C 1
ATOM 1541 O O . ALA A 1 198 ? 45.803 -0.932 -12.727 1.00 67.00 198 ALA A O 1
ATOM 1542 N N . GLU A 1 199 ? 45.523 1.292 -12.833 1.00 80.94 199 GLU A N 1
ATOM 1543 C CA . GLU A 1 199 ? 44.098 1.287 -12.512 1.00 80.94 199 GLU A CA 1
ATOM 1544 C C . GLU A 1 199 ? 43.289 0.878 -13.758 1.00 80.94 199 GLU A C 1
ATOM 1546 O O . GLU A 1 199 ? 43.708 1.174 -14.885 1.00 80.94 199 GLU A O 1
ATOM 1551 N N . PRO A 1 200 ? 42.152 0.177 -13.598 1.00 87.31 200 PRO A N 1
ATOM 1552 C CA . PRO A 1 200 ? 41.226 -0.063 -14.697 1.00 87.31 200 PRO A CA 1
ATOM 1553 C C . PRO A 1 200 ? 40.787 1.253 -15.349 1.00 87.31 200 PRO A C 1
ATOM 1555 O O . PRO A 1 200 ? 40.489 2.230 -14.665 1.00 87.31 200 PRO A O 1
ATOM 1558 N N . VAL A 1 201 ? 40.714 1.272 -16.678 1.00 90.69 201 VAL A N 1
ATOM 1559 C CA . VAL A 1 201 ? 40.254 2.445 -17.432 1.00 90.69 201 VAL A CA 1
ATOM 1560 C C . VAL A 1 201 ? 38.739 2.362 -17.588 1.00 90.69 201 VAL A C 1
ATOM 1562 O O . VAL A 1 201 ? 38.231 1.358 -18.093 1.00 90.69 201 VAL A O 1
ATOM 1565 N N . SER A 1 202 ? 38.019 3.399 -17.159 1.00 90.75 202 SER A N 1
ATOM 1566 C CA . SER A 1 202 ? 36.564 3.492 -17.307 1.00 90.75 2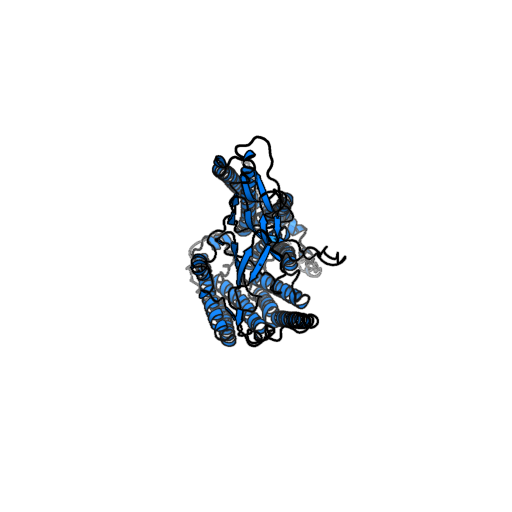02 SER A CA 1
ATOM 1567 C C . SER A 1 202 ? 36.152 4.206 -18.592 1.00 90.75 202 SER A C 1
ATOM 1569 O O . SER A 1 202 ? 36.825 5.115 -19.079 1.00 90.75 202 SER A O 1
ATOM 1571 N N . PHE A 1 203 ? 34.997 3.809 -19.125 1.00 91.38 203 PHE A N 1
ATOM 1572 C CA . PHE A 1 203 ? 34.342 4.443 -20.267 1.00 91.38 203 PHE A CA 1
ATOM 1573 C C . PHE A 1 203 ? 32.960 4.949 -19.822 1.00 91.38 203 PHE A C 1
ATOM 1575 O O . PHE A 1 203 ? 31.962 4.252 -20.011 1.00 91.38 203 PHE A O 1
ATOM 1582 N N . PRO A 1 204 ? 32.868 6.150 -19.217 1.00 87.94 204 PRO A N 1
ATOM 1583 C CA . PRO A 1 204 ? 31.641 6.633 -18.569 1.00 87.94 204 PRO A CA 1
ATOM 1584 C C . PRO A 1 204 ? 30.478 6.871 -19.544 1.00 87.94 204 PRO A C 1
ATOM 1586 O O . PRO A 1 204 ? 29.318 6.828 -19.142 1.00 87.94 204 PRO A O 1
ATOM 1589 N N . ASN A 1 205 ? 30.780 7.067 -20.830 1.00 88.12 205 ASN A N 1
ATOM 1590 C CA . ASN A 1 205 ? 29.776 7.234 -21.884 1.00 88.12 205 ASN A CA 1
ATOM 1591 C C . ASN A 1 205 ? 29.094 5.913 -22.272 1.00 88.12 205 ASN A C 1
ATOM 1593 O O . ASN A 1 205 ? 28.113 5.926 -23.006 1.00 88.12 205 ASN A O 1
ATOM 1597 N N . ILE A 1 206 ? 29.604 4.776 -21.794 1.00 90.62 206 ILE A N 1
ATOM 1598 C CA . ILE A 1 206 ? 29.048 3.451 -22.048 1.00 90.62 206 ILE A CA 1
ATOM 1599 C C . ILE A 1 206 ? 28.392 2.971 -20.763 1.00 90.62 206 ILE A C 1
ATOM 1601 O O . ILE A 1 206 ? 29.064 2.496 -19.844 1.00 90.62 206 ILE A O 1
ATOM 1605 N N . SER A 1 207 ? 27.070 3.116 -20.692 1.00 90.12 207 SER A N 1
ATOM 1606 C CA . SER A 1 207 ? 26.308 2.704 -19.518 1.00 90.12 207 SER A CA 1
ATOM 1607 C C . SER A 1 207 ? 25.683 1.328 -19.702 1.00 90.12 207 SER A C 1
ATOM 1609 O O . SER A 1 207 ? 25.374 0.921 -20.818 1.00 90.12 207 SER A O 1
ATOM 1611 N N . THR A 1 208 ? 25.539 0.612 -18.588 1.00 91.00 208 THR A N 1
ATOM 1612 C CA . THR A 1 208 ? 24.922 -0.714 -18.485 1.00 91.00 208 THR A CA 1
ATOM 1613 C C . THR A 1 208 ? 25.420 -1.697 -19.549 1.00 91.00 208 THR A C 1
ATOM 1615 O O . THR A 1 208 ? 24.602 -2.178 -20.324 1.00 91.00 208 THR A O 1
ATOM 1618 N N . PRO A 1 209 ? 26.734 -1.984 -19.645 1.00 93.62 209 PRO A N 1
ATOM 1619 C CA . PRO A 1 209 ? 27.205 -2.991 -20.584 1.00 93.62 209 PRO A CA 1
ATOM 1620 C C . PRO A 1 209 ? 26.795 -4.401 -20.121 1.00 93.62 209 PRO A C 1
ATOM 1622 O O . PRO A 1 209 ? 26.897 -4.712 -18.926 1.00 93.62 209 PRO A O 1
ATOM 1625 N N . TYR A 1 210 ? 26.353 -5.240 -21.058 1.00 92.44 210 TYR A N 1
ATOM 1626 C CA . TYR A 1 210 ? 25.880 -6.611 -20.832 1.00 92.44 210 TYR A CA 1
ATOM 1627 C C . TYR A 1 210 ? 26.242 -7.544 -22.002 1.00 92.44 210 TYR A C 1
ATOM 1629 O O . TYR A 1 210 ? 26.575 -7.085 -23.090 1.00 92.44 210 TYR A O 1
ATOM 1637 N N . GLU A 1 211 ? 26.176 -8.859 -21.768 1.00 92.38 211 GLU A N 1
ATOM 1638 C CA . GLU A 1 211 ? 26.421 -9.911 -22.775 1.00 92.38 211 GLU A CA 1
ATOM 1639 C C . GLU A 1 211 ? 27.758 -9.768 -23.513 1.00 92.38 211 GLU A C 1
ATOM 1641 O O . GLU A 1 211 ? 27.826 -9.626 -24.731 1.00 92.38 211 GLU A O 1
ATOM 1646 N N . PHE A 1 212 ? 28.857 -9.813 -22.763 1.00 94.38 212 PHE A N 1
ATOM 1647 C CA . PHE A 1 212 ? 30.184 -9.729 -23.361 1.00 94.38 212 PHE A CA 1
ATOM 1648 C C . PHE A 1 212 ? 30.526 -10.987 -24.167 1.00 94.38 212 PHE A C 1
ATOM 1650 O O . PHE A 1 212 ? 30.543 -12.097 -23.632 1.00 94.38 212 PHE A O 1
ATOM 1657 N N . VAL A 1 213 ? 30.891 -10.800 -25.436 1.00 94.38 213 VAL A N 1
ATOM 1658 C CA . VAL A 1 213 ? 31.285 -11.875 -26.353 1.00 94.38 213 VAL A CA 1
ATOM 1659 C C . VAL A 1 213 ? 32.622 -11.548 -27.007 1.00 94.38 213 VAL A C 1
ATOM 1661 O O . VAL A 1 213 ? 32.809 -10.468 -27.564 1.00 94.38 213 VAL A O 1
ATOM 1664 N N . SER A 1 214 ? 33.560 -12.496 -26.961 1.00 95.44 214 SER A N 1
ATOM 1665 C CA . SER A 1 214 ? 34.829 -12.397 -27.690 1.00 95.44 214 SER A CA 1
ATOM 1666 C C . SER A 1 214 ? 34.607 -12.771 -29.153 1.00 95.44 214 SER A C 1
ATOM 1668 O O . SER A 1 214 ? 34.198 -13.897 -29.435 1.00 95.44 214 SER A O 1
ATOM 1670 N N . VAL A 1 215 ? 34.859 -11.841 -30.077 1.00 94.69 215 VAL A N 1
ATOM 1671 C CA . VAL A 1 215 ? 34.726 -12.093 -31.523 1.00 94.69 215 VAL A CA 1
ATOM 1672 C C . VAL A 1 215 ? 36.066 -12.465 -32.157 1.00 94.69 215 VAL A C 1
ATOM 1674 O O . VAL A 1 215 ? 36.115 -13.237 -33.114 1.00 94.69 215 VAL A O 1
ATOM 1677 N N . SER A 1 216 ? 37.162 -11.953 -31.599 1.00 94.75 216 SER A N 1
ATOM 1678 C CA . SER A 1 216 ? 38.530 -12.356 -31.917 1.00 94.75 216 SER A CA 1
ATOM 1679 C C . SER A 1 216 ? 39.411 -12.244 -30.673 1.00 94.75 216 SER A C 1
ATOM 1681 O O . SER A 1 216 ? 39.019 -11.649 -29.671 1.00 94.75 216 SER A O 1
ATOM 1683 N N . ASP A 1 217 ? 40.648 -12.731 -30.758 1.00 92.69 217 ASP A N 1
ATOM 1684 C CA . ASP A 1 217 ? 41.640 -12.610 -29.681 1.00 92.69 217 ASP A CA 1
ATOM 1685 C C . ASP A 1 217 ? 41.914 -11.156 -29.234 1.00 92.69 217 ASP A C 1
ATOM 1687 O O . ASP A 1 217 ? 42.376 -10.927 -28.114 1.00 92.69 217 ASP A O 1
ATOM 1691 N N . SER A 1 218 ? 41.598 -10.168 -30.077 1.00 93.62 218 SER A N 1
ATOM 1692 C CA . SER A 1 218 ? 41.778 -8.730 -29.829 1.00 93.62 218 SER A CA 1
ATOM 1693 C C . SER A 1 218 ? 40.490 -7.915 -29.764 1.00 93.62 218 SER A C 1
ATOM 1695 O O . SER A 1 218 ? 40.584 -6.703 -29.564 1.00 93.62 218 SER A O 1
ATOM 1697 N N . LYS A 1 219 ? 39.300 -8.504 -29.936 1.00 95.31 219 LYS A N 1
ATOM 1698 C CA . LYS A 1 219 ? 38.039 -7.747 -29.963 1.00 95.31 219 LYS A CA 1
ATOM 1699 C C . LYS A 1 219 ? 36.911 -8.463 -29.242 1.00 95.31 219 LYS A C 1
ATOM 1701 O O . LYS A 1 219 ? 36.625 -9.628 -29.506 1.00 95.31 219 LYS A O 1
ATOM 1706 N N . ALA A 1 220 ? 36.202 -7.706 -28.414 1.00 96.31 220 ALA A N 1
ATOM 1707 C CA . ALA A 1 220 ? 34.949 -8.121 -27.808 1.00 96.31 220 ALA A CA 1
ATOM 1708 C C . ALA A 1 220 ? 33.824 -7.162 -28.177 1.00 96.31 220 ALA A C 1
ATOM 1710 O O . ALA A 1 220 ? 34.068 -5.970 -28.365 1.00 96.31 220 ALA A O 1
ATOM 1711 N N . CYS A 1 221 ? 32.601 -7.676 -28.215 1.00 96.69 221 CYS A N 1
ATOM 1712 C CA . CYS A 1 221 ? 31.391 -6.884 -28.364 1.00 96.69 221 CYS A CA 1
ATOM 1713 C C . CYS A 1 221 ? 30.415 -7.164 -27.218 1.00 96.69 221 CYS A C 1
ATOM 1715 O O . CYS A 1 221 ? 30.510 -8.197 -26.557 1.00 96.69 221 CYS A O 1
ATOM 1717 N N . PHE A 1 222 ? 29.532 -6.209 -26.952 1.00 95.75 222 PHE A N 1
ATOM 1718 C CA . PHE A 1 222 ? 28.569 -6.235 -25.853 1.00 95.75 222 PHE A CA 1
ATOM 1719 C C . PHE A 1 222 ? 27.410 -5.279 -26.160 1.00 95.75 222 PHE A C 1
ATOM 1721 O O . PHE A 1 222 ? 27.577 -4.314 -26.912 1.00 95.75 222 PHE A O 1
ATOM 1728 N N . GLY A 1 223 ? 26.245 -5.527 -25.565 1.00 93.94 223 GLY A N 1
ATOM 1729 C CA . GLY A 1 223 ? 25.139 -4.571 -25.572 1.00 93.94 223 GLY A CA 1
ATOM 1730 C C . GLY A 1 223 ? 25.369 -3.469 -24.539 1.00 93.94 223 GLY A C 1
ATOM 1731 O O . GLY A 1 223 ? 25.971 -3.714 -23.492 1.00 93.94 223 GLY A O 1
ATOM 1732 N N . CYS A 1 224 ? 24.939 -2.241 -24.818 1.00 93.75 224 CYS A N 1
ATOM 1733 C CA . CYS A 1 224 ? 25.051 -1.117 -23.891 1.00 93.75 224 CYS A CA 1
ATOM 1734 C C . CYS A 1 224 ? 23.982 -0.047 -24.141 1.00 93.75 224 CYS A C 1
ATOM 1736 O O . CYS A 1 224 ? 23.306 -0.045 -25.164 1.00 93.75 224 CYS A O 1
ATOM 1738 N N . ALA A 1 225 ? 23.839 0.878 -23.195 1.00 90.38 225 ALA A N 1
ATOM 1739 C CA . ALA A 1 225 ? 23.026 2.077 -23.343 1.00 90.38 225 ALA A CA 1
ATOM 1740 C C . ALA A 1 225 ? 23.937 3.277 -23.639 1.00 90.38 225 ALA A C 1
ATOM 1742 O O . ALA A 1 225 ? 24.738 3.675 -22.776 1.00 90.38 225 ALA A O 1
ATOM 1743 N N . SER A 1 226 ? 23.805 3.847 -24.839 1.00 84.62 226 SER A N 1
ATOM 1744 C CA . SER A 1 226 ? 24.595 4.993 -25.300 1.00 84.62 226 SER A CA 1
ATOM 1745 C C . SER A 1 226 ? 23.790 6.292 -25.185 1.00 84.62 226 SER A C 1
ATOM 1747 O O . SER A 1 226 ? 22.603 6.303 -25.518 1.00 84.62 226 SER A O 1
ATOM 1749 N N . PRO A 1 227 ? 24.394 7.403 -24.723 1.00 75.19 227 PRO A N 1
ATOM 1750 C CA . PRO A 1 227 ? 23.788 8.714 -24.893 1.00 75.19 227 PRO A CA 1
ATOM 1751 C C . PRO A 1 227 ? 23.711 9.027 -26.392 1.00 75.19 227 PRO A C 1
ATOM 1753 O O . PRO A 1 227 ? 24.709 8.906 -27.109 1.00 75.19 227 PRO A O 1
ATOM 1756 N N . THR A 1 228 ? 22.526 9.397 -26.869 1.00 70.44 228 THR A N 1
ATOM 1757 C CA . THR A 1 228 ? 22.313 9.864 -28.240 1.00 70.44 228 THR A CA 1
ATOM 1758 C C . THR A 1 228 ? 23.231 11.057 -28.510 1.00 70.44 228 THR A C 1
ATOM 1760 O O . THR A 1 228 ? 23.206 12.061 -27.794 1.00 70.44 228 THR A O 1
ATOM 1763 N N . GLN A 1 229 ? 24.104 10.940 -29.518 1.00 58.09 229 GLN A N 1
ATOM 1764 C CA . GLN A 1 229 ? 24.964 12.044 -29.947 1.00 58.09 229 GLN A CA 1
ATOM 1765 C C . GLN A 1 229 ? 24.084 13.135 -30.570 1.00 58.09 229 GLN A C 1
ATOM 1767 O O . GLN A 1 229 ? 23.784 13.079 -31.756 1.00 58.09 229 GLN A O 1
ATOM 1772 N N . GLY A 1 230 ? 23.652 14.116 -29.777 1.00 57.44 230 GLY A N 1
ATOM 1773 C CA . GLY A 1 230 ? 22.956 15.298 -30.298 1.00 57.44 230 GLY A CA 1
ATOM 1774 C C . GLY A 1 230 ? 21.820 15.839 -29.438 1.00 57.44 230 GLY A C 1
ATOM 1775 O O . GLY A 1 230 ? 21.446 16.991 -29.623 1.00 57.44 230 GLY A O 1
ATOM 1776 N N . GLU A 1 231 ? 21.311 15.077 -28.470 1.00 54.91 231 GLU A N 1
ATOM 1777 C CA . GLU A 1 231 ? 20.357 15.603 -27.489 1.00 54.91 231 GLU A CA 1
ATOM 1778 C C . GLU A 1 231 ? 21.115 16.061 -26.239 1.00 54.91 231 GLU A C 1
ATOM 1780 O O . GLU A 1 231 ? 21.064 15.436 -25.178 1.00 54.91 231 GLU A O 1
ATOM 1785 N N . GLU A 1 232 ? 21.846 17.176 -26.354 1.00 56.78 232 GLU A N 1
ATOM 1786 C CA . GLU A 1 232 ? 22.026 18.025 -25.175 1.00 56.78 232 GLU A CA 1
ATOM 1787 C C . GLU A 1 232 ? 20.615 18.391 -24.730 1.00 56.78 232 GLU A C 1
ATOM 1789 O O . GLU A 1 232 ? 19.902 19.080 -25.460 1.00 56.78 232 GLU A O 1
ATOM 1794 N N . GLY A 1 233 ? 20.180 17.811 -23.605 1.00 54.81 233 GLY A N 1
ATOM 1795 C CA . GLY A 1 233 ? 18.834 17.996 -23.083 1.00 54.81 233 GLY A CA 1
ATOM 1796 C C . GLY A 1 233 ? 18.501 19.475 -23.132 1.00 54.81 233 GLY A C 1
ATOM 1797 O O . GLY A 1 233 ? 19.183 20.280 -22.501 1.00 54.81 233 GLY A O 1
ATOM 1798 N N . VAL A 1 234 ? 17.512 19.835 -23.951 1.00 54.28 234 VAL A N 1
ATOM 1799 C CA . VAL A 1 234 ? 16.990 21.194 -23.964 1.00 54.28 234 VAL A CA 1
ATOM 1800 C C . VAL A 1 234 ? 16.534 21.440 -22.535 1.00 54.28 234 VAL A C 1
ATOM 1802 O O . VAL A 1 234 ? 15.596 20.791 -22.075 1.00 54.28 234 VAL A O 1
ATOM 1805 N N . ASP A 1 235 ? 17.272 22.291 -21.820 1.00 52.94 235 ASP A N 1
ATOM 1806 C CA . ASP A 1 235 ? 16.940 22.747 -20.475 1.00 52.94 235 ASP A CA 1
ATOM 1807 C C . ASP A 1 235 ? 15.626 23.519 -20.580 1.00 52.94 235 ASP A C 1
ATOM 1809 O O . ASP A 1 235 ? 15.588 24.744 -20.739 1.00 52.94 235 ASP A O 1
ATOM 1813 N N . ASP A 1 236 ? 14.528 22.775 -20.558 1.00 57.34 236 ASP A N 1
ATOM 1814 C CA . ASP A 1 236 ? 13.195 23.319 -20.437 1.00 57.34 236 ASP A CA 1
ATOM 1815 C C . ASP A 1 236 ? 13.115 23.852 -19.006 1.00 57.34 236 ASP A C 1
ATOM 1817 O O . ASP A 1 236 ? 12.952 23.099 -18.045 1.00 57.34 236 ASP A O 1
ATOM 1821 N N . LYS A 1 237 ? 13.376 25.157 -18.860 1.00 63.78 237 LYS A N 1
ATOM 1822 C CA . LYS A 1 237 ? 13.706 25.825 -17.586 1.00 63.78 237 LYS A CA 1
ATOM 1823 C C . LYS A 1 237 ? 12.663 25.663 -16.480 1.00 63.78 237 LYS A C 1
ATOM 1825 O O . LYS A 1 237 ? 12.971 25.965 -15.331 1.00 63.78 237 LYS A O 1
ATOM 1830 N N . ASP A 1 238 ? 11.479 25.164 -16.812 1.00 68.94 238 ASP A N 1
ATOM 1831 C CA . ASP A 1 238 ? 10.346 25.041 -15.903 1.00 68.94 238 ASP A CA 1
ATOM 1832 C C . ASP A 1 238 ? 9.820 23.592 -15.757 1.00 68.94 238 ASP A C 1
ATOM 1834 O O . ASP A 1 238 ? 8.809 23.374 -15.088 1.00 68.94 238 ASP A O 1
ATOM 1838 N N . GLY A 1 239 ? 10.495 22.584 -16.333 1.00 61.34 239 GLY A N 1
ATOM 1839 C CA . GLY A 1 239 ? 10.101 21.169 -16.253 1.00 61.34 239 GLY A CA 1
ATOM 1840 C C . GLY A 1 239 ? 11.134 20.274 -15.549 1.00 61.34 239 GLY A C 1
ATOM 1841 O O . GLY A 1 239 ? 12.330 20.559 -15.589 1.00 61.34 239 GLY A O 1
ATOM 1842 N N . PRO A 1 240 ? 10.726 19.160 -14.907 1.00 53.84 240 PRO A N 1
ATOM 1843 C CA . PRO A 1 240 ? 11.682 18.159 -14.446 1.00 53.84 240 PRO A CA 1
ATOM 1844 C C . PRO A 1 240 ? 12.455 17.625 -15.656 1.00 53.84 240 PRO A C 1
ATOM 1846 O O . PRO A 1 240 ? 11.843 17.097 -16.587 1.00 53.84 240 PRO A O 1
ATOM 1849 N N . VAL A 1 241 ? 13.786 17.771 -15.639 1.00 51.69 241 VAL A N 1
ATOM 1850 C CA . VAL A 1 241 ? 14.696 17.283 -16.686 1.00 51.69 241 VAL A CA 1
ATOM 1851 C C . VAL A 1 241 ? 14.397 15.807 -16.931 1.00 51.69 241 VAL A C 1
ATOM 1853 O O . VAL A 1 241 ? 14.760 14.941 -16.129 1.00 51.69 241 VAL A O 1
ATOM 1856 N N . ARG A 1 242 ? 13.687 15.506 -18.023 1.00 51.19 242 ARG A N 1
ATOM 1857 C CA . ARG A 1 242 ? 13.449 14.120 -18.416 1.00 51.19 242 ARG A CA 1
ATOM 1858 C C . ARG A 1 242 ? 14.807 13.556 -18.822 1.00 51.19 242 ARG A C 1
ATOM 1860 O O . ARG A 1 242 ? 15.470 14.157 -19.666 1.00 51.19 242 ARG A O 1
ATOM 1867 N N . PRO A 1 243 ? 15.267 12.452 -18.212 1.00 56.56 243 PRO A N 1
ATOM 1868 C CA . PRO A 1 243 ? 16.543 11.870 -18.587 1.00 56.56 243 PRO A CA 1
ATOM 1869 C C . PRO A 1 243 ? 16.509 11.560 -20.084 1.00 56.56 243 PRO A C 1
ATOM 1871 O O . PRO A 1 243 ? 15.556 10.930 -20.548 1.00 56.56 243 PRO A O 1
ATOM 1874 N N . ALA A 1 244 ? 17.527 12.024 -20.817 1.00 60.94 244 ALA A N 1
ATOM 1875 C CA . ALA A 1 244 ? 17.677 11.749 -22.242 1.00 60.94 244 ALA A CA 1
ATOM 1876 C C . ALA A 1 244 ? 17.442 10.256 -22.496 1.00 60.94 244 ALA A C 1
ATOM 1878 O O . ALA A 1 244 ? 17.959 9.398 -21.761 1.00 60.94 244 ALA A O 1
ATOM 1879 N N . ARG A 1 245 ? 16.598 9.952 -23.485 1.00 64.62 245 ARG A N 1
ATOM 1880 C CA . ARG A 1 245 ? 16.199 8.580 -23.778 1.00 64.62 245 ARG A CA 1
ATOM 1881 C C . ARG A 1 245 ? 17.446 7.848 -24.257 1.00 64.62 245 ARG A C 1
ATOM 1883 O O . ARG A 1 245 ? 17.992 8.157 -25.306 1.00 64.62 245 ARG A O 1
ATOM 1890 N N . LYS A 1 246 ? 17.944 6.921 -23.443 1.00 75.25 246 LYS A N 1
ATOM 1891 C CA . LYS A 1 246 ? 19.124 6.141 -23.809 1.00 75.25 246 LYS A CA 1
ATOM 1892 C C . LYS A 1 246 ? 18.719 5.091 -24.826 1.00 75.25 246 LYS A C 1
ATOM 1894 O O . LYS A 1 246 ? 17.821 4.297 -24.550 1.00 75.25 246 LYS A O 1
ATOM 1899 N N . GLU A 1 247 ? 19.401 5.075 -25.958 1.00 83.12 247 GLU A N 1
ATOM 1900 C CA . GLU A 1 247 ? 19.236 4.020 -26.948 1.00 83.12 247 GLU A CA 1
ATOM 1901 C C . GLU A 1 247 ? 20.109 2.827 -26.565 1.00 83.12 247 GLU A C 1
ATOM 1903 O O . GLU A 1 247 ? 21.292 2.974 -26.226 1.00 83.12 247 GLU A O 1
ATOM 1908 N N . LEU A 1 248 ? 19.501 1.641 -26.577 1.00 89.12 248 LEU A N 1
ATOM 1909 C CA . LEU A 1 248 ? 20.229 0.389 -26.446 1.00 89.12 248 LEU A CA 1
ATOM 1910 C C . LEU A 1 248 ? 20.893 0.087 -27.791 1.00 89.12 248 LEU A C 1
ATOM 1912 O O . LEU A 1 248 ? 20.254 0.150 -28.832 1.00 89.12 248 LEU A O 1
ATOM 1916 N N . THR A 1 249 ? 22.189 -0.198 -27.778 1.00 92.44 249 THR A N 1
ATOM 1917 C CA . THR A 1 249 ? 22.995 -0.419 -28.982 1.00 92.44 249 THR A CA 1
ATOM 1918 C C . THR A 1 249 ? 24.070 -1.470 -28.721 1.00 92.44 249 THR A C 1
ATOM 1920 O O . THR A 1 249 ? 24.307 -1.867 -27.576 1.00 92.44 249 THR A O 1
ATOM 1923 N N . ILE A 1 250 ? 24.732 -1.924 -29.782 1.00 94.31 250 ILE A N 1
ATOM 1924 C CA . ILE A 1 250 ? 25.902 -2.791 -29.702 1.00 94.31 250 ILE A CA 1
ATOM 1925 C C . ILE A 1 250 ? 27.172 -1.952 -29.767 1.00 94.31 250 ILE A C 1
ATOM 1927 O O . ILE A 1 250 ? 27.325 -1.058 -30.601 1.00 94.31 250 ILE A O 1
ATOM 1931 N N . ALA A 1 251 ? 28.125 -2.290 -28.908 1.00 94.94 251 ALA A N 1
ATOM 1932 C CA . ALA A 1 251 ? 29.453 -1.716 -28.914 1.00 94.94 251 ALA A CA 1
ATOM 1933 C C . ALA A 1 251 ? 30.514 -2.810 -29.032 1.00 94.94 251 ALA A C 1
ATOM 1935 O O . ALA A 1 251 ? 30.399 -3.868 -28.419 1.00 94.94 251 ALA A O 1
ATOM 1936 N N . CYS A 1 252 ? 31.580 -2.533 -29.781 1.00 95.94 252 CYS A N 1
ATOM 1937 C CA . CYS A 1 252 ? 32.754 -3.393 -29.866 1.00 95.94 252 CYS A CA 1
ATOM 1938 C C . CYS A 1 252 ? 34.005 -2.636 -29.416 1.00 95.94 252 CYS A C 1
ATOM 1940 O O . CYS A 1 252 ? 34.190 -1.451 -29.705 1.00 95.94 252 CYS A O 1
ATOM 1942 N N . SER A 1 253 ? 34.887 -3.326 -28.699 1.00 94.00 253 SER A N 1
ATOM 1943 C CA . SER A 1 253 ? 36.110 -2.762 -28.146 1.00 94.00 253 SER A CA 1
ATOM 1944 C C . SER A 1 253 ? 37.269 -3.742 -28.249 1.00 94.00 253 SER A C 1
ATOM 1946 O O . SER A 1 253 ? 37.149 -4.924 -27.931 1.00 94.00 253 SER A O 1
ATOM 1948 N N . GLY A 1 254 ? 38.421 -3.210 -28.660 1.00 89.25 254 GLY A N 1
ATOM 1949 C CA . GLY A 1 254 ? 39.715 -3.890 -28.566 1.00 89.25 254 GLY A CA 1
ATOM 1950 C C . GLY A 1 254 ? 40.517 -3.467 -27.336 1.00 89.25 254 GLY A C 1
ATOM 1951 O O . GLY A 1 254 ? 41.740 -3.382 -27.383 1.00 89.25 254 GLY A O 1
ATOM 1952 N N . GLY A 1 255 ? 39.837 -3.048 -26.266 1.00 82.69 255 GLY A N 1
ATOM 1953 C CA . GLY A 1 255 ? 40.441 -2.632 -24.997 1.00 82.69 255 GLY A CA 1
ATOM 1954 C C . GLY A 1 255 ? 40.942 -1.182 -24.937 1.00 82.69 255 GLY A C 1
ATOM 1955 O O . GLY A 1 255 ? 41.087 -0.646 -23.845 1.00 82.69 255 GLY A O 1
ATOM 1956 N N . LYS A 1 256 ? 41.180 -0.509 -26.072 1.00 84.56 256 LYS A N 1
ATOM 1957 C CA . LYS A 1 256 ? 41.613 0.910 -26.090 1.00 84.56 256 LYS A CA 1
ATOM 1958 C C . LYS A 1 256 ? 40.518 1.896 -26.481 1.00 84.56 256 LYS A C 1
ATOM 1960 O O . LYS A 1 256 ? 40.462 2.994 -25.944 1.00 84.56 256 LYS A O 1
ATOM 1965 N N . PHE A 1 257 ? 39.675 1.509 -27.430 1.00 89.31 257 PHE A N 1
ATOM 1966 C CA . PHE A 1 257 ? 38.619 2.351 -27.980 1.00 89.31 257 PHE A CA 1
ATOM 1967 C C . PHE A 1 257 ? 37.345 1.528 -28.095 1.00 89.31 257 PHE A C 1
ATOM 1969 O O . PHE A 1 257 ? 37.414 0.339 -28.411 1.00 89.31 257 PHE A O 1
ATOM 1976 N N . VAL A 1 258 ? 36.208 2.179 -27.871 1.00 90.31 258 VAL A N 1
ATOM 1977 C CA . VAL A 1 258 ? 34.877 1.603 -28.061 1.00 90.31 258 VAL A CA 1
ATOM 1978 C C . VAL A 1 258 ? 34.287 2.200 -29.331 1.00 90.31 258 VAL A C 1
ATOM 1980 O O . VAL A 1 258 ? 34.319 3.417 -29.511 1.00 90.31 258 VAL A O 1
ATOM 1983 N N . ARG A 1 259 ? 33.774 1.348 -30.216 1.00 92.12 259 ARG A N 1
ATOM 1984 C CA . ARG A 1 259 ? 32.997 1.749 -31.391 1.00 92.12 259 ARG A CA 1
ATOM 1985 C C . ARG A 1 259 ? 31.565 1.270 -31.217 1.00 92.12 259 ARG A C 1
ATOM 1987 O O . ARG A 1 259 ? 31.364 0.157 -30.740 1.00 92.12 259 ARG A O 1
ATOM 1994 N N . LEU A 1 260 ? 30.607 2.110 -31.588 1.00 89.94 260 LEU A N 1
ATOM 1995 C CA . LEU A 1 260 ? 29.183 1.779 -31.598 1.00 89.94 260 LEU A CA 1
ATOM 1996 C C . LEU A 1 260 ? 28.790 1.265 -32.986 1.00 89.94 260 LEU A C 1
ATOM 1998 O O . LEU A 1 260 ? 29.438 1.630 -33.970 1.00 89.94 260 LEU A O 1
ATOM 2002 N N . ALA A 1 261 ? 27.783 0.397 -33.053 1.00 87.69 261 ALA A N 1
ATOM 2003 C CA . ALA A 1 261 ? 27.201 -0.046 -34.315 1.00 87.69 261 ALA A CA 1
ATOM 2004 C C . ALA A 1 261 ? 26.640 1.156 -35.092 1.00 87.69 261 ALA A C 1
ATOM 2006 O O . ALA A 1 261 ? 26.013 2.044 -34.507 1.00 87.69 261 ALA A O 1
ATOM 2007 N N . ASN A 1 262 ? 26.892 1.205 -36.401 1.00 77.75 262 ASN A N 1
ATOM 2008 C CA . ASN A 1 262 ? 26.303 2.229 -37.256 1.00 77.75 262 ASN A CA 1
ATOM 2009 C C . ASN A 1 262 ? 24.839 1.851 -37.516 1.00 77.75 262 ASN A C 1
ATOM 2011 O O . ASN A 1 262 ? 24.592 0.921 -38.275 1.00 77.75 262 ASN A O 1
ATOM 2015 N N . GLN A 1 263 ? 23.875 2.599 -36.971 1.00 66.12 263 GLN A N 1
ATOM 2016 C CA . GLN A 1 263 ? 22.427 2.379 -37.183 1.00 66.12 263 GLN A CA 1
ATOM 2017 C C . GLN A 1 263 ? 21.941 2.674 -38.630 1.00 66.12 263 GLN A C 1
ATOM 2019 O O . GLN A 1 263 ? 20.786 3.025 -38.858 1.00 66.12 263 GLN A O 1
ATOM 2024 N N . ASN A 1 264 ? 22.814 2.598 -39.635 1.00 54.94 264 ASN A N 1
ATOM 2025 C CA . ASN A 1 264 ? 22.592 3.223 -40.940 1.00 54.94 264 ASN A CA 1
ATOM 2026 C C . ASN A 1 264 ? 22.024 2.310 -42.035 1.00 54.94 264 ASN A C 1
ATOM 2028 O O . ASN A 1 264 ? 21.766 2.821 -43.123 1.00 54.94 264 ASN A O 1
ATOM 2032 N N . SER A 1 265 ? 21.841 1.005 -41.822 1.00 53.81 265 SER A N 1
ATOM 2033 C CA . SER A 1 265 ? 21.586 0.117 -42.968 1.00 53.81 265 SER A CA 1
ATOM 2034 C C . SER A 1 265 ? 20.139 0.132 -43.461 1.00 53.81 265 SER A C 1
ATOM 2036 O O . SER A 1 265 ? 19.943 0.266 -44.661 1.00 53.81 265 SER A O 1
ATOM 2038 N N . ASP A 1 266 ? 19.130 0.073 -42.581 1.00 63.28 266 ASP A N 1
ATOM 2039 C CA . ASP A 1 266 ? 17.745 -0.206 -43.021 1.00 63.28 266 ASP A CA 1
ATOM 2040 C C . ASP A 1 266 ? 16.644 0.572 -42.264 1.00 63.28 266 ASP A C 1
ATOM 2042 O O . ASP A 1 266 ? 15.459 0.263 -42.382 1.00 63.28 266 ASP A O 1
ATOM 2046 N N . GLY A 1 267 ? 17.003 1.583 -41.462 1.00 67.12 267 GLY A N 1
ATOM 2047 C CA . GLY A 1 267 ? 16.028 2.401 -40.718 1.00 67.12 267 GLY A CA 1
ATOM 2048 C C . GLY A 1 267 ? 15.326 1.683 -39.554 1.00 67.12 267 GLY A C 1
ATOM 2049 O O . GLY A 1 267 ? 14.355 2.206 -39.006 1.00 67.12 267 GLY A O 1
ATOM 2050 N N . VAL A 1 268 ? 15.805 0.500 -39.158 1.00 74.75 268 VAL A N 1
ATOM 2051 C CA . VAL A 1 268 ? 15.319 -0.232 -37.982 1.00 74.75 268 VAL A CA 1
ATOM 2052 C C . VAL A 1 268 ? 16.097 0.234 -36.755 1.00 74.75 268 VAL A C 1
ATOM 2054 O O . VAL A 1 268 ? 17.299 0.018 -36.652 1.00 74.75 268 VAL A O 1
ATOM 2057 N N . THR A 1 269 ? 15.416 0.886 -35.815 1.00 77.88 269 THR A N 1
ATOM 2058 C CA . THR A 1 269 ? 16.017 1.294 -34.538 1.00 77.88 269 THR A CA 1
ATOM 2059 C C . THR A 1 269 ? 16.082 0.115 -33.579 1.00 77.88 269 THR A C 1
ATOM 2061 O O . THR A 1 269 ? 15.069 -0.562 -33.378 1.00 77.88 269 THR A O 1
ATOM 2064 N N . HIS A 1 270 ? 17.223 -0.067 -32.921 1.00 80.94 270 HIS A N 1
ATOM 2065 C CA . HIS A 1 270 ? 17.373 -1.053 -31.859 1.00 80.94 270 HIS A CA 1
ATOM 2066 C C . HIS A 1 270 ? 16.394 -0.830 -30.711 1.00 80.94 270 HIS A C 1
ATOM 2068 O O . HIS A 1 270 ? 16.234 0.290 -30.218 1.00 80.94 270 HIS A O 1
ATOM 2074 N N . GLN A 1 271 ? 15.769 -1.911 -30.253 1.00 85.06 271 GLN A N 1
ATOM 2075 C CA . GLN A 1 271 ? 14.914 -1.883 -29.069 1.00 85.06 271 GLN A CA 1
ATOM 2076 C C . GLN A 1 271 ? 15.695 -2.367 -27.855 1.00 85.06 271 GLN A C 1
ATOM 2078 O O . GLN A 1 271 ? 15.798 -1.653 -26.862 1.00 85.06 271 GLN A O 1
ATOM 2083 N N . SER A 1 272 ? 16.243 -3.578 -27.939 1.00 89.00 272 SER A N 1
ATOM 2084 C CA . SER A 1 272 ? 17.026 -4.225 -26.894 1.00 89.00 272 SER A CA 1
ATOM 2085 C C . SER A 1 272 ? 17.773 -5.425 -27.496 1.00 89.00 272 SER A C 1
ATOM 2087 O O . SER A 1 272 ? 17.274 -6.559 -27.421 1.00 89.00 272 SER A O 1
ATOM 2089 N N . PRO A 1 273 ? 18.972 -5.197 -28.068 1.00 91.44 273 PRO A N 1
ATOM 2090 C CA . PRO A 1 273 ? 19.834 -6.272 -28.543 1.00 91.44 273 PRO A CA 1
ATOM 2091 C C . PRO A 1 273 ? 20.089 -7.306 -27.437 1.00 91.44 273 PRO A C 1
ATOM 2093 O O . PRO A 1 273 ? 20.294 -6.937 -26.286 1.00 91.44 273 PRO A O 1
ATOM 2096 N N . HIS A 1 274 ? 20.050 -8.597 -27.751 1.00 91.69 274 HIS A N 1
ATOM 2097 C CA . HIS A 1 274 ? 20.211 -9.676 -26.772 1.00 91.69 274 HIS A CA 1
ATOM 2098 C C . HIS A 1 274 ? 20.674 -10.982 -27.432 1.00 91.69 274 HIS A C 1
ATOM 2100 O O . HIS A 1 274 ? 20.689 -11.122 -28.658 1.00 91.69 274 HIS A O 1
ATOM 2106 N N . ASN A 1 275 ? 21.023 -11.970 -26.609 1.00 90.81 275 ASN A N 1
ATOM 2107 C CA . ASN A 1 275 ? 21.535 -13.269 -27.029 1.00 90.81 275 ASN A CA 1
ATOM 2108 C C . ASN A 1 275 ? 22.768 -13.185 -27.951 1.00 90.81 275 ASN A C 1
ATOM 2110 O O . ASN A 1 275 ? 22.844 -13.916 -28.934 1.00 90.81 275 ASN A O 1
ATOM 2114 N N . LEU A 1 276 ? 23.748 -12.329 -27.661 1.00 93.44 276 LEU A N 1
ATOM 2115 C CA . LEU A 1 276 ? 24.935 -12.168 -28.512 1.00 93.44 276 LEU A CA 1
ATOM 2116 C C . LEU A 1 276 ? 25.730 -13.485 -28.669 1.00 93.44 276 LEU A C 1
ATOM 2118 O O . LEU A 1 276 ? 26.014 -14.178 -27.691 1.00 93.44 276 LEU A O 1
ATOM 2122 N N . ILE A 1 277 ? 26.168 -13.799 -29.894 1.00 94.31 277 ILE A N 1
ATOM 2123 C CA . ILE A 1 277 ? 27.127 -14.877 -30.193 1.00 94.31 277 ILE A CA 1
ATOM 2124 C C . ILE A 1 277 ? 28.172 -14.426 -31.218 1.00 94.31 277 ILE A C 1
ATOM 2126 O O . ILE A 1 277 ? 27.895 -13.619 -32.100 1.00 94.31 277 ILE A O 1
ATOM 2130 N N . ALA A 1 278 ? 29.380 -14.982 -31.144 1.00 94.69 278 ALA A N 1
ATOM 2131 C CA . ALA A 1 278 ? 30.413 -14.784 -32.156 1.00 94.69 278 ALA A CA 1
ATOM 2132 C C . ALA A 1 278 ? 30.566 -16.044 -33.006 1.00 94.69 278 ALA A C 1
ATOM 2134 O O . ALA A 1 278 ? 30.714 -17.147 -32.478 1.00 94.69 278 ALA A O 1
ATOM 2135 N N . PHE A 1 279 ? 30.567 -15.880 -34.327 1.00 95.56 279 PHE A N 1
ATOM 2136 C CA . PHE A 1 279 ? 30.784 -16.976 -35.262 1.00 95.56 279 PHE A CA 1
ATOM 2137 C C . PHE A 1 279 ? 31.516 -16.479 -36.511 1.00 95.56 279 PHE A C 1
ATOM 2139 O O . PHE A 1 279 ? 31.097 -15.504 -37.130 1.00 95.56 279 PHE A O 1
ATOM 2146 N N . ASN A 1 280 ? 32.613 -17.148 -36.885 1.00 94.69 280 ASN A N 1
ATOM 2147 C CA . ASN A 1 280 ? 33.461 -16.799 -38.036 1.00 94.69 280 ASN A CA 1
ATOM 2148 C C . ASN A 1 280 ? 33.935 -15.330 -38.072 1.00 94.69 280 ASN A C 1
ATOM 2150 O O . ASN A 1 280 ? 34.055 -14.740 -39.141 1.00 94.69 280 ASN A O 1
ATOM 2154 N N . GLY A 1 281 ? 34.219 -14.736 -36.908 1.00 93.81 281 GLY A N 1
ATOM 2155 C CA . GLY A 1 281 ? 34.667 -13.341 -36.812 1.00 93.81 281 GLY A CA 1
ATOM 2156 C C . GLY A 1 281 ? 33.553 -12.299 -36.975 1.00 93.81 281 GLY A C 1
ATOM 2157 O O . GLY A 1 281 ? 33.839 -11.106 -36.968 1.00 93.81 281 GLY A O 1
ATOM 2158 N N . THR A 1 282 ? 32.297 -12.736 -37.075 1.00 95.56 282 THR A N 1
ATOM 2159 C CA . THR A 1 282 ? 31.100 -11.890 -37.118 1.00 95.56 282 THR A CA 1
ATOM 2160 C C . THR A 1 282 ? 30.335 -12.027 -35.804 1.00 95.56 282 THR A C 1
ATOM 2162 O O . THR A 1 282 ? 30.230 -13.127 -35.250 1.00 95.56 282 THR A O 1
ATOM 2165 N N . LEU A 1 283 ? 29.802 -10.917 -35.296 1.00 96.19 283 LEU A N 1
ATOM 2166 C CA . LEU A 1 283 ? 28.885 -10.930 -34.160 1.00 96.19 283 LEU A CA 1
ATOM 2167 C C . LEU A 1 283 ? 27.457 -11.129 -34.671 1.00 96.19 283 LEU A C 1
ATOM 2169 O O . LEU A 1 283 ? 27.056 -10.479 -35.629 1.00 96.19 283 LEU A O 1
ATOM 2173 N N . TRP A 1 284 ? 26.687 -11.983 -34.013 1.00 96.38 284 TRP A N 1
ATOM 2174 C CA . TRP A 1 284 ? 25.263 -12.169 -34.266 1.00 96.38 284 TRP A CA 1
ATOM 2175 C C . TRP A 1 284 ? 24.481 -11.873 -32.994 1.00 96.38 284 TRP A C 1
ATOM 2177 O O . TRP A 1 284 ? 24.945 -12.195 -31.900 1.00 96.38 284 TRP A O 1
ATOM 2187 N N . TYR A 1 285 ? 23.307 -11.269 -33.125 1.00 94.81 285 TYR A N 1
ATOM 2188 C CA . TYR A 1 285 ? 22.419 -10.999 -31.995 1.00 94.81 285 TYR A CA 1
ATOM 2189 C C . TYR A 1 285 ? 20.962 -10.972 -32.431 1.00 94.81 285 TYR A C 1
ATOM 2191 O O . TYR A 1 285 ? 20.640 -10.854 -33.617 1.00 94.81 285 TYR A O 1
ATOM 2199 N N . LYS A 1 286 ? 20.092 -11.136 -31.439 1.00 94.44 286 LYS A N 1
ATOM 2200 C CA . LYS A 1 286 ? 18.653 -10.981 -31.574 1.00 94.44 286 LYS A CA 1
ATOM 2201 C C . LYS A 1 286 ? 18.265 -9.574 -31.142 1.00 94.44 286 LYS A C 1
ATOM 2203 O O . LYS A 1 286 ? 18.910 -8.991 -30.277 1.00 94.44 286 LYS A O 1
ATOM 2208 N N . ASP A 1 287 ? 17.199 -9.045 -31.712 1.00 92.88 287 ASP A N 1
ATOM 2209 C CA . ASP A 1 287 ? 16.555 -7.829 -31.223 1.00 92.88 287 ASP A CA 1
ATOM 2210 C C . ASP A 1 287 ? 15.039 -8.020 -31.222 1.00 92.88 287 ASP A C 1
ATOM 2212 O O . ASP A 1 287 ? 14.495 -8.904 -31.899 1.00 92.88 287 ASP A O 1
ATOM 2216 N N . TYR A 1 288 ? 14.356 -7.190 -30.447 1.00 90.94 288 TYR A N 1
ATOM 2217 C CA . TYR A 1 288 ? 12.908 -7.114 -30.497 1.00 90.94 288 TYR A CA 1
ATOM 2218 C C . TYR A 1 288 ? 12.492 -6.183 -31.633 1.00 90.94 288 TYR A C 1
ATOM 2220 O O . TYR A 1 288 ? 13.102 -5.129 -31.828 1.00 90.94 288 TYR A O 1
ATOM 2228 N N . PRO A 1 289 ? 11.452 -6.538 -32.399 1.00 88.06 289 PRO A N 1
ATOM 2229 C CA . PRO A 1 289 ? 10.876 -5.598 -33.339 1.00 88.06 289 PRO A CA 1
ATOM 2230 C C . PRO A 1 289 ? 10.220 -4.425 -32.578 1.00 88.06 289 PRO A C 1
ATOM 2232 O O . PRO A 1 289 ? 9.974 -4.524 -31.373 1.00 88.06 289 PRO A O 1
ATOM 2235 N N . PRO A 1 290 ? 9.912 -3.305 -33.256 1.00 82.25 290 PRO A N 1
ATOM 2236 C CA . PRO A 1 290 ? 9.166 -2.199 -32.662 1.00 82.25 290 PRO A CA 1
ATOM 2237 C C . PRO A 1 290 ? 7.892 -2.672 -31.946 1.00 82.25 290 PRO A C 1
ATOM 2239 O O . PRO A 1 290 ? 7.250 -3.604 -32.427 1.00 82.25 290 PRO A O 1
ATOM 2242 N N . SER A 1 291 ? 7.535 -2.004 -30.839 1.00 68.12 291 SER A N 1
ATOM 2243 C CA . SER A 1 291 ? 6.653 -2.430 -29.725 1.00 68.12 291 SER A CA 1
ATOM 2244 C C . SER A 1 291 ? 5.267 -3.031 -30.030 1.00 68.12 291 SER A C 1
ATOM 2246 O O . SER A 1 291 ? 4.565 -3.410 -29.099 1.00 68.12 291 SER A O 1
ATOM 2248 N N . ASP A 1 292 ? 4.878 -3.173 -31.292 1.00 70.88 292 ASP A N 1
ATOM 2249 C CA . ASP A 1 292 ? 3.571 -3.673 -31.724 1.00 70.88 292 ASP A CA 1
ATOM 2250 C C . ASP A 1 292 ? 3.656 -4.847 -32.720 1.00 70.88 292 ASP A C 1
ATOM 2252 O O . ASP A 1 292 ? 2.621 -5.331 -33.181 1.00 70.88 292 ASP A O 1
ATOM 2256 N N . LEU A 1 293 ? 4.866 -5.307 -33.062 1.00 81.62 293 LEU A N 1
ATOM 2257 C CA . LEU A 1 293 ? 5.105 -6.352 -34.061 1.00 81.62 293 LEU A CA 1
ATOM 2258 C C . LEU A 1 293 ? 5.559 -7.668 -33.421 1.00 81.62 293 LEU A C 1
ATOM 2260 O O . LEU A 1 293 ? 6.262 -7.684 -32.415 1.00 81.62 293 LEU A O 1
ATOM 2264 N N . GLN A 1 294 ? 5.166 -8.790 -34.025 1.00 85.06 294 GLN A N 1
ATOM 2265 C CA . GLN A 1 294 ? 5.594 -10.119 -33.585 1.00 85.06 294 GLN A CA 1
ATOM 2266 C C . GLN A 1 294 ? 6.860 -10.574 -34.315 1.00 85.06 294 GLN A C 1
ATOM 2268 O O . GLN A 1 294 ? 7.076 -10.245 -35.484 1.00 85.06 294 GLN A O 1
ATOM 2273 N N . GLY A 1 295 ? 7.659 -11.393 -33.634 1.00 89.25 295 GLY A N 1
ATOM 2274 C CA . GLY A 1 295 ? 8.856 -12.028 -34.179 1.00 89.25 295 GLY A CA 1
ATOM 2275 C C . GLY A 1 295 ? 10.126 -11.632 -33.438 1.00 89.25 295 GLY A C 1
ATOM 2276 O O . GLY A 1 295 ? 10.096 -10.928 -32.430 1.00 89.25 295 GLY A O 1
ATOM 2277 N N . THR A 1 296 ? 11.250 -12.107 -33.957 1.00 91.00 296 THR A N 1
ATOM 2278 C CA . THR A 1 296 ? 12.586 -11.788 -33.459 1.00 91.00 296 THR A CA 1
ATOM 2279 C C . THR A 1 296 ? 13.430 -11.360 -34.639 1.00 91.00 296 THR A C 1
ATOM 2281 O O . THR A 1 296 ? 13.480 -12.062 -35.654 1.00 91.00 296 THR A O 1
ATOM 2284 N N . LEU A 1 297 ? 14.077 -10.208 -34.502 1.00 93.44 297 LEU A N 1
ATOM 2285 C CA . LEU A 1 297 ? 15.013 -9.719 -35.497 1.00 93.44 297 LEU A CA 1
ATOM 2286 C C . LEU A 1 297 ? 16.361 -10.398 -35.287 1.00 93.44 297 LEU A C 1
ATOM 2288 O O . LEU A 1 297 ? 16.792 -10.560 -34.148 1.00 93.44 297 LEU A O 1
ATOM 2292 N N . ILE A 1 298 ? 17.020 -10.803 -36.366 1.00 94.75 298 ILE A N 1
ATOM 2293 C CA . ILE A 1 298 ? 18.353 -11.399 -36.333 1.00 94.75 298 ILE A CA 1
ATOM 2294 C C . ILE A 1 298 ? 19.285 -10.515 -37.139 1.00 94.75 298 ILE A C 1
ATOM 2296 O O . ILE A 1 298 ? 19.069 -10.283 -38.328 1.00 94.75 298 ILE A O 1
ATOM 2300 N N . PHE A 1 299 ? 20.357 -10.084 -36.490 1.00 95.38 299 PHE A N 1
ATOM 2301 C CA . PHE A 1 299 ? 21.360 -9.222 -37.084 1.00 95.38 299 PHE A CA 1
ATOM 2302 C C . PHE A 1 299 ? 22.722 -9.899 -37.105 1.00 95.38 299 PHE A C 1
ATOM 2304 O O . PHE A 1 299 ? 23.043 -10.732 -36.251 1.00 95.38 299 PHE A O 1
ATOM 2311 N N . SER A 1 300 ? 23.531 -9.506 -38.084 1.00 95.81 300 SER A N 1
ATOM 2312 C CA . SER A 1 300 ? 24.968 -9.754 -38.091 1.00 95.81 300 SER A CA 1
ATOM 2313 C C . SER A 1 300 ? 25.718 -8.432 -38.142 1.00 95.81 300 SER A C 1
ATOM 2315 O O . SER A 1 300 ? 25.368 -7.568 -38.941 1.00 95.81 300 SER A O 1
ATOM 2317 N N . LEU A 1 301 ? 26.782 -8.311 -37.362 1.00 95.56 301 LEU A N 1
ATOM 2318 C CA . LEU A 1 301 ? 27.622 -7.125 -37.275 1.00 95.56 301 LEU A CA 1
ATOM 2319 C C . LEU A 1 301 ? 29.079 -7.509 -37.537 1.00 95.56 301 LEU A C 1
ATOM 2321 O O . LEU A 1 301 ? 29.613 -8.407 -36.875 1.00 95.56 301 LEU A O 1
ATOM 2325 N N . ASP A 1 302 ? 29.736 -6.816 -38.469 1.00 95.69 302 ASP A N 1
ATOM 2326 C CA . ASP A 1 302 ? 31.191 -6.901 -38.634 1.00 95.69 302 ASP A CA 1
ATOM 2327 C C . ASP A 1 302 ? 31.878 -6.031 -37.559 1.00 95.69 302 ASP A C 1
ATOM 2329 O O . ASP A 1 302 ? 31.800 -4.803 -37.618 1.00 95.69 302 ASP A O 1
ATOM 2333 N N . PRO A 1 303 ? 32.620 -6.611 -36.593 1.00 93.12 303 PRO A N 1
ATOM 2334 C CA . PRO A 1 303 ? 33.289 -5.851 -35.529 1.00 93.12 303 PRO A CA 1
ATOM 2335 C C . PRO A 1 303 ? 34.424 -4.930 -36.011 1.00 93.12 303 PRO A C 1
ATOM 2337 O O . PRO A 1 303 ? 35.094 -4.268 -35.209 1.00 93.12 303 PRO A O 1
ATOM 2340 N N . SER A 1 304 ? 34.780 -4.965 -37.294 1.00 92.69 304 SER A N 1
ATOM 2341 C CA . SER A 1 304 ? 35.835 -4.137 -37.882 1.00 92.69 304 SER A CA 1
ATOM 2342 C C . SER A 1 304 ? 35.288 -2.858 -38.485 1.00 92.69 304 SER A C 1
ATOM 2344 O O . SER A 1 304 ? 35.844 -1.787 -38.212 1.00 92.69 304 SER A O 1
ATOM 2346 N N . THR A 1 305 ? 34.210 -2.964 -39.255 1.00 92.88 305 THR A N 1
ATOM 2347 C CA . THR A 1 305 ? 33.551 -1.818 -39.887 1.00 92.88 305 THR A CA 1
ATOM 2348 C C . THR A 1 305 ? 32.422 -1.247 -39.033 1.00 92.88 305 THR A C 1
ATOM 2350 O O . THR A 1 305 ? 32.139 -0.059 -39.143 1.00 92.88 305 THR A O 1
ATOM 2353 N N . MET A 1 306 ? 31.879 -2.048 -38.107 1.00 92.94 306 MET A N 1
ATOM 2354 C CA . MET A 1 306 ? 30.633 -1.787 -37.379 1.00 92.94 306 MET A CA 1
ATOM 2355 C C . MET A 1 306 ? 29.413 -1.689 -38.303 1.00 92.94 306 MET A C 1
ATOM 2357 O O . MET A 1 306 ? 28.420 -1.058 -37.939 1.00 92.94 306 MET A O 1
ATOM 2361 N N . ASP A 1 307 ? 29.498 -2.309 -39.484 1.00 91.94 307 ASP A N 1
ATOM 2362 C CA . ASP A 1 307 ? 28.381 -2.410 -40.415 1.00 91.94 307 ASP A CA 1
ATOM 2363 C C . ASP A 1 307 ? 27.480 -3.569 -40.004 1.00 91.94 307 ASP A C 1
ATOM 2365 O O . ASP A 1 307 ? 27.927 -4.706 -39.804 1.00 91.94 307 ASP A O 1
ATOM 2369 N N . GLU A 1 308 ? 26.205 -3.247 -39.863 1.00 91.81 308 GLU A N 1
ATOM 2370 C CA . GLU A 1 308 ? 25.155 -4.156 -39.447 1.00 91.81 308 GLU A CA 1
ATOM 2371 C C . GLU A 1 308 ? 24.312 -4.587 -40.649 1.00 91.81 308 GLU A C 1
ATOM 2373 O O . GLU A 1 308 ? 24.021 -3.790 -41.541 1.00 91.81 308 GLU A O 1
ATOM 2378 N N . ILE A 1 309 ? 23.895 -5.850 -40.664 1.00 93.44 309 ILE A N 1
ATOM 2379 C CA . ILE A 1 309 ? 22.993 -6.405 -41.672 1.00 93.44 309 ILE A CA 1
ATOM 2380 C C . ILE A 1 309 ? 21.831 -7.089 -40.952 1.00 93.44 309 ILE A C 1
ATOM 2382 O O . ILE A 1 309 ? 22.054 -8.002 -40.150 1.00 93.44 309 ILE A O 1
ATOM 2386 N N . CYS A 1 310 ? 20.601 -6.669 -41.261 1.00 93.62 310 CYS A N 1
ATOM 2387 C CA . CYS A 1 310 ? 19.382 -7.343 -40.824 1.00 93.62 310 CYS A CA 1
ATOM 2388 C C . CYS A 1 310 ? 19.106 -8.560 -41.715 1.00 93.62 310 CYS A C 1
ATOM 2390 O O . CYS A 1 310 ? 19.024 -8.441 -42.936 1.00 93.62 310 CYS A O 1
ATOM 2392 N N . HIS A 1 311 ? 18.934 -9.736 -41.112 1.00 94.94 311 HIS A N 1
ATOM 2393 C CA . HIS A 1 311 ? 18.577 -10.974 -41.823 1.00 94.94 311 HIS A CA 1
ATOM 2394 C C . HIS A 1 311 ? 17.077 -11.275 -41.771 1.00 94.94 311 HIS A C 1
ATOM 2396 O O . HIS A 1 311 ? 16.619 -12.270 -42.332 1.00 94.94 311 HIS A O 1
ATOM 2402 N N . SER A 1 312 ? 16.305 -10.440 -41.081 1.00 93.50 312 SER A N 1
ATOM 2403 C CA . SER A 1 312 ? 14.865 -10.608 -40.926 1.00 93.50 312 SER A CA 1
ATOM 2404 C C . SER A 1 312 ? 14.107 -9.801 -41.968 1.00 93.50 312 SER A C 1
ATOM 2406 O O . SER A 1 312 ? 14.410 -8.638 -42.216 1.00 93.50 312 SER A O 1
ATOM 2408 N N . THR A 1 313 ? 13.070 -10.401 -42.539 1.00 92.81 313 THR A N 1
ATOM 2409 C CA . THR A 1 313 ? 12.152 -9.758 -43.475 1.00 92.81 313 THR A CA 1
ATOM 2410 C C . THR A 1 313 ? 10.787 -9.583 -42.831 1.00 92.81 313 THR A C 1
ATOM 2412 O O . THR A 1 313 ? 10.249 -10.489 -42.189 1.00 92.81 313 THR A O 1
ATOM 2415 N N . TYR A 1 314 ? 10.207 -8.399 -42.998 1.00 89.81 314 TYR A N 1
ATOM 2416 C CA . TYR A 1 314 ? 8.853 -8.130 -42.540 1.00 89.81 314 TYR A CA 1
ATOM 2417 C C . TYR A 1 314 ? 7.839 -8.709 -43.530 1.00 89.81 314 TYR A C 1
ATOM 2419 O O . TYR A 1 314 ? 7.830 -8.351 -44.707 1.00 89.81 314 TYR A O 1
ATOM 2427 N N . HIS A 1 315 ? 6.966 -9.589 -43.047 1.00 88.56 315 HIS A N 1
ATOM 2428 C CA . HIS A 1 315 ? 5.859 -10.155 -43.810 1.00 88.56 315 HIS A CA 1
ATOM 2429 C C . HIS A 1 315 ? 4.542 -9.627 -43.263 1.00 88.56 315 HIS A C 1
ATOM 2431 O O . HIS A 1 315 ? 3.946 -10.260 -42.398 1.00 88.56 315 HIS A O 1
ATOM 2437 N N . GLY A 1 316 ? 4.081 -8.492 -43.777 1.00 83.25 316 GLY A N 1
ATOM 2438 C CA . GLY A 1 316 ? 2.736 -7.959 -43.565 1.00 83.25 316 GLY A CA 1
ATOM 2439 C C . GLY A 1 316 ? 2.278 -7.219 -44.817 1.00 83.25 316 GLY A C 1
ATOM 2440 O O . GLY A 1 316 ? 3.111 -6.872 -45.655 1.00 83.25 316 GLY A O 1
ATOM 2441 N N . GLU A 1 317 ? 0.971 -6.973 -44.960 1.00 77.00 317 GLU A N 1
ATOM 2442 C CA . GLU A 1 317 ? 0.518 -5.922 -45.884 1.00 77.00 317 GLU A CA 1
ATOM 2443 C C . GLU A 1 317 ? 1.316 -4.666 -45.548 1.00 77.00 317 GLU A C 1
ATOM 2445 O O . GLU A 1 317 ? 1.486 -4.407 -44.354 1.00 77.00 317 GLU A O 1
ATOM 2450 N N . GLU A 1 318 ? 1.867 -3.976 -46.562 1.00 61.88 318 GLU A N 1
ATOM 2451 C CA . GLU A 1 318 ? 2.605 -2.715 -46.415 1.00 61.88 318 GLU A CA 1
ATOM 2452 C C . GLU A 1 318 ? 1.836 -1.848 -45.428 1.00 61.88 318 GLU A C 1
ATOM 2454 O O . GLU A 1 318 ? 0.838 -1.208 -45.767 1.00 61.88 318 GLU A O 1
ATOM 2459 N N . ALA A 1 319 ? 2.246 -1.920 -44.164 1.00 53.69 319 ALA A N 1
ATOM 2460 C CA . ALA A 1 319 ? 1.608 -1.202 -43.095 1.00 53.69 319 ALA A CA 1
ATOM 2461 C C . ALA A 1 319 ? 2.049 0.203 -43.394 1.00 53.69 319 ALA A C 1
ATOM 2463 O O . ALA A 1 319 ? 3.196 0.496 -43.078 1.00 53.69 319 ALA A O 1
ATOM 2464 N N . VAL A 1 320 ? 1.202 0.947 -44.126 1.00 52.84 320 VAL A N 1
ATOM 2465 C CA . VAL A 1 320 ? 1.375 2.327 -44.587 1.00 52.84 320 VAL A CA 1
ATOM 2466 C C . VAL A 1 320 ? 2.367 2.970 -43.647 1.00 52.84 320 VAL A C 1
ATOM 2468 O O . VAL A 1 320 ? 1.997 3.336 -42.530 1.00 52.84 320 VAL A O 1
ATOM 2471 N N . LEU A 1 321 ? 3.646 2.912 -44.042 1.00 51.88 321 LEU A N 1
ATOM 2472 C CA . LEU A 1 321 ? 4.763 3.235 -43.168 1.00 51.88 321 LEU A CA 1
ATOM 2473 C C . LEU A 1 321 ? 4.547 4.700 -42.900 1.00 51.88 321 LEU A C 1
ATOM 2475 O O . LEU A 1 321 ? 4.690 5.496 -43.825 1.00 51.88 321 LEU A O 1
ATOM 2479 N N . TYR A 1 322 ? 4.025 4.965 -41.701 1.00 49.12 322 TYR A N 1
ATOM 2480 C CA . TYR A 1 322 ? 3.485 6.225 -41.225 1.00 49.12 322 TYR A CA 1
ATOM 2481 C C . TYR A 1 322 ? 4.045 7.380 -42.048 1.00 49.12 322 TYR A C 1
ATOM 2483 O O . TYR A 1 322 ? 5.197 7.776 -41.872 1.00 49.12 322 TYR A O 1
ATOM 2491 N N . GLY A 1 323 ? 3.242 7.852 -43.004 1.00 43.94 323 GLY A N 1
ATOM 2492 C CA . GLY A 1 323 ? 3.572 9.045 -43.751 1.00 43.94 323 GLY A CA 1
ATOM 2493 C C . GLY A 1 323 ? 3.780 10.158 -42.740 1.00 43.94 323 GLY A C 1
ATOM 2494 O O . GLY A 1 323 ? 2.833 10.513 -42.050 1.00 43.94 323 GLY A O 1
ATOM 2495 N N . ASP A 1 324 ? 5.021 10.632 -42.667 1.00 43.72 324 ASP A N 1
ATOM 2496 C CA . ASP A 1 324 ? 5.465 11.856 -42.012 1.00 43.72 324 ASP A CA 1
ATOM 2497 C C . ASP A 1 324 ? 5.112 11.972 -40.510 1.00 43.72 324 ASP A C 1
ATOM 2499 O O . ASP A 1 324 ? 3.956 12.010 -40.090 1.00 43.72 324 ASP A O 1
ATOM 2503 N N . GLY A 1 325 ? 6.140 12.041 -39.661 1.00 51.66 325 GLY A N 1
ATOM 2504 C CA . GLY A 1 325 ? 6.074 11.996 -38.194 1.00 51.66 325 GLY A CA 1
ATOM 2505 C C . GLY A 1 325 ? 5.372 13.174 -37.500 1.00 51.66 325 GLY A C 1
ATOM 2506 O O . GLY A 1 325 ? 5.728 13.512 -36.376 1.00 51.66 325 GLY A O 1
ATOM 2507 N N . THR A 1 326 ? 4.378 13.804 -38.124 1.00 51.66 326 THR A N 1
ATOM 2508 C CA . THR A 1 326 ? 3.708 15.018 -37.637 1.00 51.66 326 THR A CA 1
ATOM 2509 C C . THR A 1 326 ? 2.297 14.787 -37.082 1.00 51.66 326 THR A C 1
ATOM 2511 O O . THR A 1 326 ? 1.755 15.674 -36.429 1.00 51.66 326 THR A O 1
ATOM 2514 N N . SER A 1 327 ? 1.701 13.598 -37.242 1.00 48.03 327 SER A N 1
ATOM 2515 C CA . SER A 1 327 ? 0.314 13.322 -36.804 1.00 48.03 327 SER A CA 1
ATOM 2516 C C . SER A 1 327 ? 0.173 12.459 -35.538 1.00 48.03 327 SER A C 1
ATOM 2518 O O . SER A 1 327 ? -0.933 12.063 -35.179 1.00 48.03 327 SER A O 1
ATOM 2520 N N . ARG A 1 328 ? 1.267 12.192 -34.809 1.00 48.25 328 ARG A N 1
ATOM 2521 C CA . ARG A 1 328 ? 1.257 11.383 -33.568 1.00 48.25 328 ARG A CA 1
ATOM 2522 C C . ARG A 1 328 ? 0.944 12.158 -32.275 1.00 48.25 328 ARG A C 1
ATOM 2524 O O . ARG A 1 328 ? 1.035 11.576 -31.201 1.00 48.25 328 ARG A O 1
ATOM 2531 N N . ILE A 1 329 ? 0.575 13.441 -32.350 1.00 48.91 329 ILE A N 1
ATOM 2532 C CA . ILE A 1 329 ? 0.528 14.315 -31.159 1.00 48.91 329 ILE A CA 1
ATOM 2533 C C . ILE A 1 329 ? -0.875 14.482 -30.534 1.00 48.91 329 ILE A C 1
ATOM 2535 O O . ILE A 1 329 ? -0.953 14.836 -29.367 1.00 48.91 329 ILE A O 1
ATOM 2539 N N . SER A 1 330 ? -1.995 14.158 -31.194 1.00 51.59 330 SER A N 1
ATOM 2540 C CA . SER A 1 330 ? -3.323 14.505 -30.631 1.00 51.59 330 SER A CA 1
ATOM 2541 C C . SER A 1 330 ? -4.097 13.389 -29.915 1.00 51.59 330 SER A C 1
ATOM 2543 O O . SER A 1 330 ? -5.151 13.667 -29.348 1.00 51.59 330 SER A O 1
ATOM 2545 N N . SER A 1 331 ? -3.629 12.134 -29.903 1.00 55.62 331 SER A N 1
ATOM 2546 C CA . SER A 1 331 ? -4.395 11.040 -29.276 1.00 55.62 331 SER A CA 1
ATOM 2547 C C . SER A 1 331 ? -4.100 10.827 -27.788 1.00 55.62 331 SER A C 1
ATOM 2549 O O . SER A 1 331 ? -4.914 10.208 -27.115 1.00 55.62 331 SER A O 1
ATOM 2551 N N . SER A 1 332 ? -2.979 11.319 -27.238 1.00 59.16 332 SER A N 1
ATOM 2552 C CA . SER A 1 332 ? -2.697 11.122 -25.803 1.00 59.16 332 SER A CA 1
ATOM 2553 C C . SER A 1 332 ? -3.394 12.140 -24.897 1.00 59.16 332 SER A C 1
ATOM 2555 O O . SER A 1 332 ? -3.657 11.827 -23.737 1.00 59.16 332 SER A O 1
ATOM 2557 N N . GLU A 1 333 ? -3.707 13.340 -25.400 1.00 62.22 333 GLU A N 1
ATOM 2558 C CA . GLU A 1 333 ? -4.401 14.374 -24.615 1.00 62.22 333 GLU A CA 1
ATOM 2559 C C . GLU A 1 333 ? -5.842 13.955 -24.278 1.00 62.22 333 GLU A C 1
ATOM 2561 O O . GLU A 1 333 ? -6.276 14.100 -23.133 1.00 62.22 333 GLU A O 1
ATOM 2566 N N . ASN A 1 334 ? -6.545 13.321 -25.223 1.00 71.75 334 ASN A N 1
ATOM 2567 C CA 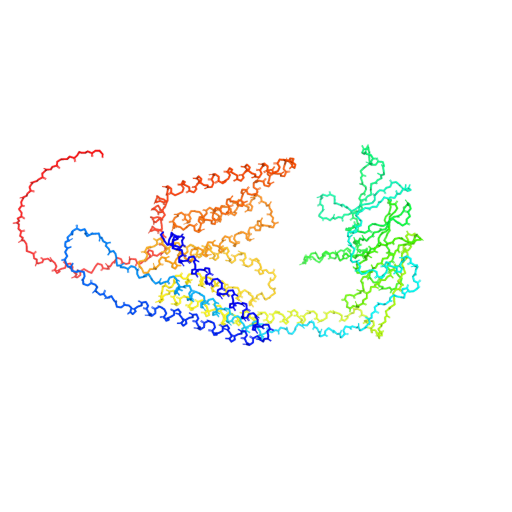. ASN A 1 334 ? -7.932 12.883 -25.029 1.00 71.75 334 ASN A CA 1
ATOM 2568 C C . ASN A 1 334 ? -8.065 11.773 -23.968 1.00 71.75 334 ASN A C 1
ATOM 2570 O O . ASN A 1 334 ? -8.967 11.821 -23.124 1.00 71.75 334 ASN A O 1
ATOM 2574 N N . GLY A 1 335 ? -7.144 10.803 -23.949 1.00 80.62 335 GLY A N 1
ATOM 2575 C CA . GLY A 1 335 ? -7.167 9.707 -22.976 1.00 80.62 335 GLY A CA 1
ATOM 2576 C C . GLY A 1 335 ? -6.935 10.177 -21.536 1.00 80.62 335 GLY A C 1
ATOM 2577 O O . GLY A 1 335 ? -7.610 9.720 -20.605 1.00 80.62 335 GLY A O 1
ATOM 2578 N N . GLN A 1 336 ? -6.025 11.137 -21.339 1.00 83.50 336 GLN A N 1
ATOM 2579 C CA . GLN A 1 336 ? -5.781 11.726 -20.021 1.00 83.50 336 GLN A CA 1
ATOM 2580 C C . GLN A 1 336 ? -6.983 12.557 -19.551 1.00 83.50 336 GLN A C 1
ATOM 2582 O O . GLN A 1 336 ? -7.378 12.447 -18.387 1.00 83.50 336 GLN A O 1
ATOM 2587 N N . GLU A 1 337 ? -7.615 13.325 -20.446 1.00 89.00 337 GLU A N 1
ATOM 2588 C CA . GLU A 1 337 ? -8.827 14.085 -20.130 1.00 89.00 337 GLU A CA 1
ATOM 2589 C C . GLU A 1 337 ? -9.989 13.170 -19.719 1.00 89.00 337 GLU A C 1
ATOM 2591 O O . GLU A 1 337 ? -10.612 13.400 -18.675 1.00 89.00 337 GLU A O 1
ATOM 2596 N N . CYS A 1 338 ? -10.231 12.079 -20.460 1.00 88.50 338 CYS A N 1
ATOM 2597 C CA . CYS A 1 338 ? -11.229 11.082 -20.069 1.00 88.50 338 CYS A CA 1
ATOM 2598 C C . CYS A 1 338 ? -10.948 10.561 -18.659 1.00 88.50 338 CYS A C 1
ATOM 2600 O O . CYS A 1 338 ? -11.846 10.572 -17.809 1.00 88.50 338 CYS A O 1
ATOM 2602 N N . ARG A 1 339 ? -9.708 10.121 -18.397 1.00 89.94 339 ARG A N 1
ATOM 2603 C CA . ARG A 1 339 ? -9.324 9.523 -17.111 1.00 89.94 339 ARG A CA 1
ATOM 2604 C C . ARG A 1 339 ? -9.584 10.487 -15.960 1.00 89.94 339 ARG A C 1
ATOM 2606 O O . ARG A 1 339 ? -10.194 10.087 -14.971 1.00 89.94 339 ARG A O 1
ATOM 2613 N N . MET A 1 340 ? -9.213 11.759 -16.112 1.00 92.62 340 MET A N 1
ATOM 2614 C CA . MET A 1 340 ? -9.494 12.792 -15.111 1.00 92.62 340 MET A CA 1
ATOM 2615 C C . MET A 1 340 ? -10.994 12.946 -14.842 1.00 92.62 340 MET A C 1
ATOM 2617 O O . MET A 1 340 ? -11.422 12.976 -13.686 1.00 92.62 340 MET A O 1
ATOM 2621 N N . ILE A 1 341 ? -11.811 13.021 -15.897 1.00 93.88 341 ILE A N 1
ATOM 2622 C CA . ILE A 1 341 ? -13.267 13.172 -15.775 1.00 93.88 341 ILE A CA 1
ATOM 2623 C C . ILE A 1 341 ? -13.891 11.942 -15.106 1.00 93.88 341 ILE A C 1
ATOM 2625 O O . ILE A 1 341 ? -14.771 12.085 -14.252 1.00 93.88 341 ILE A O 1
ATOM 2629 N N . VAL A 1 342 ? -13.461 10.738 -15.484 1.00 93.88 342 VAL A N 1
ATOM 2630 C CA . VAL A 1 342 ? -13.981 9.483 -14.936 1.00 93.88 342 VAL A CA 1
ATOM 2631 C C . VAL A 1 342 ? -13.583 9.312 -13.478 1.00 93.88 342 VAL A C 1
ATOM 2633 O O . VAL A 1 342 ? -14.470 9.076 -12.663 1.00 93.88 342 VAL A O 1
ATOM 2636 N N . GLU A 1 343 ? -12.316 9.501 -13.110 1.00 93.56 343 GLU A N 1
ATOM 2637 C CA . GLU A 1 343 ? -11.874 9.380 -11.713 1.00 93.56 343 GLU A CA 1
ATOM 2638 C C . GLU A 1 343 ? -12.529 10.429 -10.805 1.00 93.56 343 GLU A C 1
ATOM 2640 O O . GLU A 1 343 ? -12.965 10.121 -9.691 1.00 93.56 343 GLU A O 1
ATOM 2645 N N . ARG A 1 344 ? -12.742 11.651 -11.308 1.00 96.31 344 ARG A N 1
ATOM 2646 C CA . ARG A 1 344 ? -13.535 12.666 -10.602 1.00 96.31 344 ARG A CA 1
ATOM 2647 C C . ARG A 1 344 ? -14.989 12.220 -10.402 1.00 96.31 344 ARG A C 1
ATOM 2649 O O . ARG A 1 344 ? -15.535 12.358 -9.313 1.00 96.31 344 ARG A O 1
ATOM 2656 N N . LYS A 1 345 ? -15.644 11.656 -11.422 1.00 96.62 345 LYS A N 1
ATOM 2657 C CA . LYS A 1 345 ? -17.021 11.136 -11.287 1.00 96.62 345 LYS A CA 1
ATOM 2658 C C . LYS A 1 345 ? -17.096 9.941 -10.334 1.00 96.62 345 LYS A C 1
ATOM 2660 O O . LYS A 1 345 ? -18.029 9.869 -9.534 1.00 96.62 345 LYS A O 1
ATOM 2665 N N . ARG A 1 346 ? -16.115 9.033 -10.391 1.00 95.69 346 ARG A N 1
ATOM 2666 C CA . ARG A 1 346 ? -15.981 7.883 -9.486 1.00 95.69 346 ARG A CA 1
ATOM 2667 C C . ARG A 1 346 ? -15.870 8.340 -8.040 1.00 95.69 346 ARG A C 1
ATOM 2669 O O . ARG A 1 346 ? -16.643 7.883 -7.207 1.00 95.69 346 ARG A O 1
ATOM 2676 N N . SER A 1 347 ? -14.958 9.263 -7.756 1.00 96.88 347 SER A N 1
ATOM 2677 C CA . SER A 1 347 ? -14.724 9.775 -6.404 1.00 96.88 347 SER A CA 1
ATOM 2678 C C . SER A 1 347 ? -15.913 10.567 -5.853 1.00 96.88 347 SER A C 1
ATOM 2680 O O . SER A 1 347 ? -16.319 10.320 -4.718 1.00 96.88 347 SER A O 1
ATOM 2682 N N . ILE A 1 348 ? -16.555 11.426 -6.657 1.00 97.88 348 ILE A N 1
ATOM 2683 C CA . ILE A 1 348 ? -17.784 12.128 -6.247 1.00 97.88 348 ILE A CA 1
ATOM 2684 C C . ILE A 1 348 ? -18.902 11.129 -5.943 1.00 97.88 348 ILE A C 1
ATOM 2686 O O . ILE A 1 348 ? -19.569 11.246 -4.918 1.00 97.88 348 ILE A O 1
ATOM 2690 N N . LEU A 1 349 ? -19.127 10.133 -6.804 1.00 97.62 349 LEU A N 1
ATOM 2691 C CA . LEU A 1 349 ? -20.177 9.153 -6.542 1.00 97.62 349 LEU A CA 1
ATOM 2692 C C . LEU A 1 349 ? -19.831 8.289 -5.316 1.00 97.62 349 LEU A C 1
ATOM 2694 O O . LEU A 1 349 ? -20.699 8.112 -4.467 1.00 97.62 349 LEU A O 1
ATOM 2698 N N . ALA A 1 350 ? -18.573 7.859 -5.151 1.00 97.62 350 ALA A N 1
ATOM 2699 C CA . ALA A 1 350 ? -18.093 7.131 -3.970 1.00 97.62 350 ALA A CA 1
ATOM 2700 C C . ALA A 1 350 ? -18.290 7.913 -2.666 1.00 97.62 350 ALA A C 1
ATOM 2702 O O . ALA A 1 350 ? -18.674 7.332 -1.649 1.00 97.62 350 ALA A O 1
ATOM 2703 N N . LEU A 1 351 ? -18.102 9.233 -2.693 1.00 97.88 351 LEU A N 1
ATOM 2704 C CA . LEU A 1 351 ? -18.360 10.092 -1.543 1.00 97.88 351 LEU A CA 1
ATOM 2705 C C . LEU A 1 351 ? -19.805 9.936 -1.041 1.00 97.88 351 LEU A C 1
ATOM 2707 O O . LEU A 1 351 ? -20.022 9.773 0.161 1.00 97.88 351 LEU A O 1
ATOM 2711 N N . PHE A 1 352 ? -20.785 9.939 -1.950 1.00 98.19 352 PHE A N 1
ATOM 2712 C CA . PHE A 1 352 ? -22.209 9.887 -1.603 1.00 98.19 352 PHE A CA 1
ATOM 2713 C C . PHE A 1 352 ? -22.767 8.473 -1.436 1.00 98.19 352 PHE A C 1
ATOM 2715 O O . PHE A 1 352 ? -23.685 8.285 -0.639 1.00 98.19 352 PHE A O 1
ATOM 2722 N N . THR A 1 353 ? -22.245 7.480 -2.155 1.00 97.44 353 THR A N 1
ATOM 2723 C CA . THR A 1 353 ? -22.742 6.098 -2.074 1.00 97.44 353 THR A CA 1
ATOM 2724 C C . THR A 1 353 ? -22.035 5.272 -1.008 1.00 97.44 353 THR A C 1
ATOM 2726 O O . THR A 1 353 ? -22.621 4.308 -0.526 1.00 97.44 353 THR A O 1
ATOM 2729 N N . SER A 1 354 ? -20.806 5.634 -0.621 1.00 97.19 354 SER A N 1
ATOM 2730 C CA . SER A 1 354 ? -19.960 4.860 0.296 1.00 97.19 354 SER A CA 1
ATOM 2731 C C . SER A 1 354 ? -19.545 5.659 1.531 1.00 97.19 354 SER A C 1
ATOM 2733 O O . SER A 1 354 ? -20.010 5.375 2.638 1.00 97.19 354 SER A O 1
ATOM 2735 N N . ALA A 1 355 ? -18.699 6.676 1.355 1.00 97.81 355 ALA A N 1
ATOM 2736 C CA . ALA A 1 355 ? -17.963 7.278 2.462 1.00 97.81 355 ALA A CA 1
ATOM 2737 C C . ALA A 1 355 ? -18.872 8.033 3.449 1.00 97.81 355 ALA A C 1
ATOM 2739 O O . ALA A 1 355 ? -18.773 7.838 4.666 1.00 97.81 355 ALA A O 1
ATOM 2740 N N . LEU A 1 356 ? -19.803 8.856 2.948 1.00 98.00 356 LEU A N 1
ATOM 2741 C CA . LEU A 1 356 ? -20.757 9.583 3.791 1.00 98.00 356 LEU A CA 1
ATOM 2742 C C . LEU A 1 356 ? -21.759 8.648 4.489 1.00 98.00 356 LEU A C 1
ATOM 2744 O O . LEU A 1 356 ? -21.865 8.751 5.714 1.00 98.00 356 LEU A O 1
ATOM 2748 N N . PRO A 1 357 ? -22.456 7.714 3.802 1.00 98.12 357 PRO A N 1
ATOM 2749 C CA . PRO A 1 357 ? -23.345 6.763 4.473 1.00 98.12 357 PRO A CA 1
ATOM 2750 C C . PRO A 1 357 ? -22.643 5.951 5.561 1.00 98.12 357 PRO A C 1
ATOM 2752 O O . PRO A 1 357 ? -23.164 5.846 6.671 1.00 98.12 357 PRO A O 1
ATOM 2755 N N . MET A 1 358 ? -21.439 5.440 5.280 1.00 97.44 358 MET A N 1
ATOM 2756 C CA . MET A 1 358 ? -20.625 4.715 6.257 1.00 97.44 358 MET A CA 1
ATOM 2757 C C . MET A 1 358 ? -20.341 5.578 7.493 1.00 97.44 358 MET A C 1
ATOM 2759 O O . MET A 1 358 ? -20.568 5.140 8.620 1.00 97.44 358 MET A O 1
ATOM 2763 N N . THR A 1 359 ? -19.905 6.825 7.289 1.00 97.62 359 THR A N 1
ATOM 2764 C CA . THR A 1 359 ? -19.595 7.763 8.380 1.00 97.62 359 THR A CA 1
ATOM 2765 C C . THR A 1 359 ? -20.832 8.087 9.215 1.00 97.62 359 THR A C 1
ATOM 2767 O O . THR A 1 359 ? -20.794 8.003 10.442 1.00 97.62 359 THR A O 1
ATOM 2770 N N . VAL A 1 360 ? -21.952 8.418 8.566 1.00 97.94 360 VAL A N 1
ATOM 2771 C CA . VAL A 1 360 ? -23.202 8.793 9.241 1.00 97.94 360 VAL A CA 1
ATOM 2772 C C . VAL A 1 360 ? -23.767 7.621 10.036 1.00 97.94 360 VAL A C 1
ATOM 2774 O O . VAL A 1 360 ? -24.101 7.789 11.208 1.00 97.94 360 VAL A O 1
ATOM 2777 N N . VAL A 1 361 ? -23.846 6.426 9.442 1.00 97.50 361 VAL A N 1
ATOM 2778 C CA . VAL A 1 361 ? -24.340 5.229 10.139 1.00 97.50 361 VAL A CA 1
ATOM 2779 C C . VAL A 1 361 ? -23.434 4.882 11.318 1.00 97.50 361 VAL A C 1
ATOM 2781 O O . VAL A 1 361 ? -23.944 4.598 12.401 1.00 97.50 361 VAL A O 1
ATOM 2784 N N . SER A 1 362 ? -22.113 4.981 11.146 1.00 96.75 362 SER A N 1
ATOM 2785 C CA . SER A 1 362 ? -21.147 4.762 12.224 1.00 96.75 362 SER A CA 1
ATOM 2786 C C . SER A 1 362 ? -21.373 5.714 13.403 1.00 96.75 362 SER A C 1
ATOM 2788 O O . SER A 1 362 ? -21.489 5.276 14.547 1.00 96.75 362 SER A O 1
ATOM 2790 N N . ILE A 1 363 ? -21.515 7.017 13.133 1.00 95.50 363 ILE A N 1
ATOM 2791 C CA . ILE A 1 363 ? -21.774 8.032 14.165 1.00 95.50 363 ILE A CA 1
ATOM 2792 C C . ILE A 1 363 ? -23.131 7.798 14.840 1.00 95.50 363 ILE A C 1
ATOM 2794 O O . ILE A 1 363 ? -23.238 7.915 16.058 1.00 95.50 363 ILE A O 1
ATOM 2798 N N . LEU A 1 364 ? -24.173 7.441 14.083 1.00 96.19 364 LEU A N 1
ATOM 2799 C CA . LEU A 1 364 ? -25.502 7.173 14.638 1.00 96.19 364 LEU A CA 1
ATOM 2800 C C . LEU A 1 364 ? -25.517 5.933 15.536 1.00 96.19 364 LEU A C 1
ATOM 2802 O O . LEU A 1 364 ? -26.134 5.968 16.601 1.00 96.19 364 LEU A O 1
ATOM 2806 N N . LEU A 1 365 ? -24.847 4.852 15.134 1.00 94.69 365 LEU A N 1
ATOM 2807 C CA . LEU A 1 365 ? -24.704 3.649 15.954 1.00 94.69 365 LEU A CA 1
ATOM 2808 C C . LEU A 1 365 ? -23.841 3.914 17.187 1.00 94.69 365 LEU A C 1
ATOM 2810 O O . LEU A 1 365 ? -24.158 3.414 18.266 1.00 94.69 365 LEU A O 1
ATOM 2814 N N . TRP A 1 366 ? -22.807 4.748 17.068 1.00 92.88 366 TRP A N 1
ATOM 2815 C CA . TRP A 1 366 ? -22.044 5.194 18.227 1.00 92.88 366 TRP A CA 1
ATOM 2816 C C . TRP A 1 366 ? -22.939 5.971 19.197 1.00 92.88 366 TRP A C 1
ATOM 2818 O O . TRP A 1 366 ? -23.050 5.593 20.356 1.00 92.88 366 TRP A O 1
ATOM 2828 N N . ALA A 1 367 ? -23.638 6.999 18.717 1.00 91.00 367 ALA A N 1
ATOM 2829 C CA . ALA A 1 367 ? -24.415 7.903 19.559 1.00 91.00 367 ALA A CA 1
ATOM 2830 C C . ALA A 1 367 ? -25.680 7.269 20.161 1.00 91.00 367 ALA A C 1
ATOM 2832 O O . ALA A 1 367 ? -26.092 7.657 21.250 1.00 91.00 367 ALA A O 1
ATOM 2833 N N . LYS A 1 368 ? -26.334 6.336 19.453 1.00 93.44 368 LYS A N 1
ATOM 2834 C CA . LYS A 1 368 ? -27.609 5.738 19.896 1.00 93.44 368 LYS A CA 1
ATOM 2835 C C . LYS A 1 368 ? -27.473 4.361 20.530 1.00 93.44 368 LYS A C 1
ATOM 2837 O O . LYS A 1 368 ? -28.347 3.970 21.295 1.00 93.44 368 LYS A O 1
ATOM 2842 N N . ARG A 1 369 ? -26.457 3.587 20.144 1.00 90.19 369 ARG A N 1
ATOM 2843 C CA . ARG A 1 369 ? -26.305 2.181 20.547 1.00 90.19 369 ARG A CA 1
ATOM 2844 C C . ARG A 1 369 ? -24.992 1.921 21.288 1.00 90.19 369 ARG A C 1
ATOM 2846 O O . ARG A 1 369 ? -24.775 0.782 21.680 1.00 90.19 369 ARG A O 1
ATOM 2853 N N . ASN A 1 370 ? -24.130 2.925 21.465 1.00 89.25 370 ASN A N 1
ATOM 2854 C CA . ASN A 1 370 ? -22.823 2.806 22.119 1.00 89.25 370 ASN A CA 1
ATOM 2855 C C . ASN A 1 370 ? -21.985 1.608 21.634 1.00 89.25 370 ASN A C 1
ATOM 2857 O O . ASN A 1 370 ? -21.264 0.964 22.396 1.00 89.25 370 ASN A O 1
ATOM 2861 N N . VAL A 1 371 ? -22.084 1.275 20.346 1.00 90.56 371 VAL A N 1
ATOM 2862 C CA . VAL A 1 371 ? -21.390 0.108 19.798 1.00 90.56 371 VAL A CA 1
ATOM 2863 C C . VAL A 1 371 ? -19.877 0.351 19.807 1.00 90.56 371 VAL A C 1
ATOM 2865 O O . VAL A 1 371 ? -19.390 1.338 19.255 1.00 90.56 371 VAL A O 1
ATOM 2868 N N . SER A 1 372 ? -19.117 -0.572 20.405 1.00 87.25 372 SER A N 1
ATOM 2869 C CA . SER A 1 372 ? -17.683 -0.378 20.672 1.00 87.25 372 SER A CA 1
ATOM 2870 C C . SER A 1 372 ? -16.804 -0.314 19.421 1.00 87.25 372 SER A C 1
ATOM 2872 O O . SER A 1 372 ? -15.781 0.357 19.402 1.00 87.25 372 SER A O 1
ATOM 2874 N N . THR A 1 373 ? -17.204 -0.938 18.323 1.00 88.25 373 THR A N 1
ATOM 2875 C CA . THR A 1 373 ? -16.442 -0.876 17.068 1.00 88.25 373 THR A CA 1
ATOM 2876 C C . THR A 1 373 ? -16.646 0.435 16.306 1.00 88.25 373 THR A C 1
ATOM 2878 O O . THR A 1 373 ? -15.918 0.696 15.352 1.00 88.25 373 THR A O 1
ATOM 2881 N N . MET A 1 374 ? -17.585 1.300 16.710 1.00 93.56 374 MET A N 1
ATOM 2882 C CA . MET A 1 374 ? -17.931 2.482 15.912 1.00 93.56 374 MET A CA 1
ATOM 2883 C C . MET A 1 374 ? -16.853 3.566 15.914 1.00 93.56 374 MET A C 1
ATOM 2885 O O . MET A 1 374 ? -16.763 4.334 14.959 1.00 93.56 374 MET A O 1
ATOM 2889 N N . GLY A 1 375 ? -15.986 3.616 16.931 1.00 90.69 375 GLY A N 1
ATOM 2890 C CA . GLY A 1 375 ? -14.810 4.493 16.906 1.00 90.69 375 GLY A CA 1
ATOM 2891 C C . GLY A 1 375 ? -13.888 4.175 15.720 1.00 90.69 375 GLY A C 1
ATOM 2892 O O . GL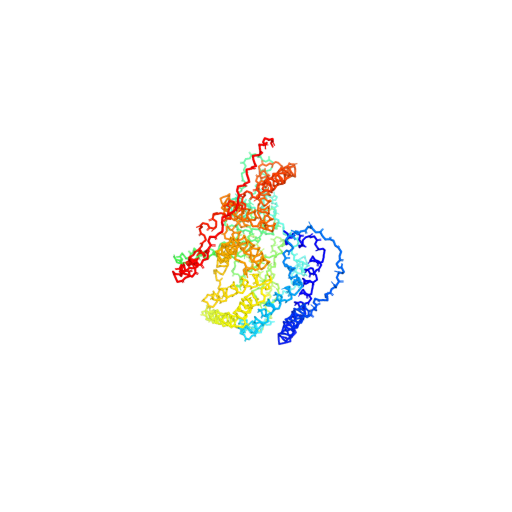Y A 1 375 ? -13.428 5.086 15.033 1.00 90.69 375 GLY A O 1
ATOM 2893 N N . LEU A 1 376 ? -13.702 2.882 15.423 1.00 91.50 376 LEU A N 1
ATOM 2894 C CA . LEU A 1 376 ? -12.921 2.398 14.281 1.00 91.50 376 LEU A CA 1
ATOM 2895 C C . LEU A 1 376 ? -13.579 2.813 12.956 1.00 91.50 376 LEU A C 1
ATOM 2897 O O . LEU A 1 376 ? -12.965 3.478 12.121 1.00 91.50 376 LEU A O 1
ATOM 2901 N N . THR A 1 377 ? -14.847 2.448 12.762 1.00 94.88 377 THR A N 1
ATOM 2902 C CA . THR A 1 377 ? -15.544 2.684 11.490 1.00 94.88 377 THR A CA 1
ATOM 2903 C C . THR A 1 377 ? -15.798 4.163 11.214 1.00 94.88 377 THR A C 1
ATOM 2905 O O . THR A 1 377 ? -15.819 4.561 10.052 1.00 94.88 377 THR A O 1
ATOM 2908 N N . THR A 1 378 ? -15.913 4.998 12.251 1.00 95.94 378 THR A N 1
ATOM 2909 C CA . THR A 1 378 ? -16.070 6.451 12.089 1.00 95.94 378 THR A CA 1
ATOM 2910 C C . THR A 1 378 ? -14.804 7.068 11.505 1.00 95.94 378 THR A C 1
ATOM 2912 O O . THR A 1 378 ? -14.893 7.831 10.548 1.00 95.94 378 THR A O 1
ATOM 2915 N N . TYR A 1 379 ? -13.625 6.709 12.021 1.00 96.25 379 TYR A N 1
ATOM 2916 C CA . TYR A 1 379 ? -12.360 7.221 11.490 1.00 96.25 379 TYR A CA 1
ATOM 2917 C C . TYR A 1 379 ? -12.089 6.734 10.059 1.00 96.25 379 TYR A C 1
ATOM 2919 O O . TYR A 1 379 ? -11.664 7.524 9.213 1.00 96.25 379 TYR A O 1
ATOM 2927 N N . ILE A 1 380 ? -12.387 5.459 9.763 1.00 95.50 380 ILE A N 1
ATOM 2928 C CA . ILE A 1 380 ? -12.296 4.921 8.394 1.00 95.50 380 ILE A CA 1
ATOM 2929 C C . ILE A 1 380 ? -13.225 5.704 7.458 1.00 95.50 380 ILE A C 1
ATOM 2931 O O . ILE A 1 380 ? -12.791 6.129 6.391 1.00 95.50 380 ILE A O 1
ATOM 2935 N N . GLY A 1 381 ? -14.472 5.951 7.872 1.00 97.06 381 GLY A N 1
ATOM 2936 C CA . GLY A 1 381 ? -15.436 6.735 7.102 1.00 97.06 381 GLY A CA 1
ATOM 2937 C C . GLY A 1 381 ? -14.965 8.169 6.835 1.00 97.06 381 GLY A C 1
ATOM 2938 O O . GLY A 1 381 ? -14.952 8.602 5.685 1.00 97.06 381 GLY A O 1
ATOM 2939 N N . ILE A 1 382 ? -14.495 8.884 7.866 1.00 97.75 382 ILE A N 1
ATOM 2940 C CA . ILE A 1 382 ? -13.958 10.251 7.732 1.00 97.75 382 ILE A CA 1
ATOM 2941 C C . ILE A 1 382 ? -12.745 10.274 6.791 1.00 97.75 382 ILE A C 1
ATOM 2943 O O . ILE A 1 382 ? -12.636 11.160 5.944 1.00 97.75 382 ILE A O 1
ATOM 2947 N N . SER A 1 383 ? -11.858 9.282 6.892 1.00 97.69 383 SER A N 1
ATOM 2948 C CA . SER A 1 383 ? -10.708 9.160 5.991 1.00 97.69 383 SER A CA 1
ATOM 2949 C C . SER A 1 383 ? -11.141 8.879 4.552 1.00 97.69 383 SER A C 1
ATOM 2951 O O . SER A 1 383 ? -10.631 9.508 3.630 1.00 97.69 383 SER A O 1
ATOM 2953 N N . ALA A 1 384 ? -12.132 8.009 4.343 1.00 97.38 384 ALA A N 1
ATOM 2954 C CA . ALA A 1 384 ? -12.699 7.749 3.021 1.00 97.38 384 ALA A CA 1
ATOM 2955 C C . ALA A 1 384 ? -13.363 9.000 2.417 1.00 97.38 384 ALA A C 1
ATOM 2957 O O . ALA A 1 384 ? -13.254 9.228 1.211 1.00 97.38 384 ALA A O 1
ATOM 2958 N N . VAL A 1 385 ? -14.004 9.838 3.243 1.00 98.44 385 VAL A N 1
ATOM 2959 C CA . VAL A 1 385 ? -14.554 11.138 2.824 1.00 98.44 385 VAL A CA 1
ATOM 2960 C C . VAL A 1 385 ? -13.428 12.058 2.356 1.00 98.44 385 VAL A C 1
ATOM 2962 O O . VAL A 1 385 ? -13.507 12.586 1.250 1.00 98.44 385 VAL A O 1
ATOM 2965 N N . ALA A 1 386 ? -12.364 12.211 3.148 1.00 98.12 386 ALA A N 1
ATOM 2966 C CA . ALA A 1 386 ? -11.227 13.060 2.796 1.00 98.12 386 ALA A CA 1
ATOM 2967 C C . ALA A 1 386 ? -10.520 12.593 1.514 1.00 98.12 386 ALA A C 1
ATOM 2969 O O . ALA A 1 386 ? -10.251 13.407 0.634 1.00 98.12 386 ALA A O 1
ATOM 2970 N N . ILE A 1 387 ? -10.298 11.283 1.367 1.00 97.56 387 ILE A N 1
ATOM 2971 C CA . ILE A 1 387 ? -9.719 10.672 0.162 1.00 97.56 387 ILE A CA 1
ATOM 2972 C C . ILE A 1 387 ? -10.605 10.924 -1.061 1.00 97.56 387 ILE A C 1
ATOM 2974 O O . ILE A 1 387 ? -10.111 11.344 -2.105 1.00 97.56 387 ILE A O 1
ATOM 2978 N N . SER A 1 388 ? -11.920 10.725 -0.936 1.00 97.81 388 SER A N 1
ATOM 2979 C CA . SER A 1 388 ? -12.855 10.957 -2.044 1.00 97.81 388 SER A CA 1
ATOM 2980 C C . SER A 1 388 ? -12.891 12.432 -2.450 1.00 97.81 388 SER A C 1
ATOM 2982 O O . SER A 1 388 ? -12.929 12.737 -3.640 1.00 97.81 388 SER A O 1
ATOM 2984 N N . ILE A 1 389 ? -12.829 13.358 -1.484 1.00 98.19 389 ILE A N 1
ATOM 2985 C CA . ILE A 1 389 ? -12.729 14.800 -1.752 1.00 98.19 389 ILE A CA 1
ATOM 2986 C C . ILE A 1 389 ? -11.417 15.121 -2.474 1.00 98.19 389 ILE A C 1
ATOM 2988 O O . ILE A 1 389 ? -11.448 15.833 -3.474 1.00 98.19 389 ILE A O 1
ATOM 2992 N N . TYR A 1 390 ? -10.288 14.576 -2.014 1.00 98.06 390 TYR A N 1
ATOM 2993 C CA . TYR A 1 390 ? -8.990 14.805 -2.648 1.00 98.06 390 TYR A CA 1
ATOM 2994 C C . TYR A 1 390 ? -8.983 14.334 -4.108 1.00 98.06 390 TYR A C 1
ATOM 2996 O O . TYR A 1 390 ? -8.713 15.142 -4.991 1.00 98.06 390 TYR A O 1
ATOM 3004 N N . ILE A 1 391 ? -9.380 13.084 -4.381 1.00 97.06 391 ILE A N 1
ATOM 3005 C CA . ILE A 1 391 ? -9.424 12.527 -5.749 1.00 97.06 391 ILE A CA 1
ATOM 3006 C C . ILE A 1 391 ? -10.435 13.288 -6.628 1.00 97.06 391 ILE A C 1
ATOM 3008 O O . ILE A 1 391 ? -10.250 13.419 -7.836 1.00 97.06 391 ILE A O 1
ATOM 3012 N N . SER A 1 392 ? -11.496 13.851 -6.039 1.00 97.25 392 SER A N 1
ATOM 3013 C CA . SER A 1 392 ? -12.433 14.704 -6.784 1.00 97.25 392 SER A CA 1
ATOM 3014 C C . SER A 1 392 ? -11.770 16.001 -7.264 1.00 97.25 392 SER A C 1
ATOM 3016 O O . SER A 1 392 ? -12.081 16.490 -8.355 1.00 97.25 392 SER A O 1
ATOM 3018 N N . VAL A 1 393 ? -10.871 16.574 -6.459 1.00 97.31 393 VAL A N 1
ATOM 3019 C CA . VAL A 1 393 ? -10.133 17.801 -6.790 1.00 97.31 393 VAL A CA 1
ATOM 3020 C C . VAL A 1 393 ? -8.993 17.489 -7.759 1.00 97.31 393 VAL A C 1
ATOM 3022 O O . VAL A 1 393 ? -8.955 18.077 -8.843 1.00 97.31 393 VAL A O 1
ATOM 3025 N N . ASP A 1 394 ? -8.138 16.530 -7.400 1.00 96.81 394 ASP A N 1
ATOM 3026 C CA . ASP A 1 394 ? -6.954 16.094 -8.144 1.00 96.81 394 ASP A CA 1
ATOM 3027 C C . ASP A 1 394 ? -7.061 14.604 -8.546 1.00 96.81 394 ASP A C 1
ATOM 3029 O O . ASP A 1 394 ? -6.562 13.719 -7.846 1.00 96.81 394 ASP A O 1
ATOM 3033 N N . PRO A 1 395 ? -7.744 14.299 -9.666 1.00 93.38 395 PRO A N 1
ATOM 3034 C CA . PRO A 1 395 ? -8.010 12.925 -10.092 1.00 93.38 395 PRO A CA 1
ATOM 3035 C C . PRO A 1 395 ? -6.796 12.197 -10.684 1.00 93.38 395 PRO A C 1
ATOM 3037 O O . PRO A 1 395 ? -6.848 10.976 -10.830 1.00 93.38 395 PRO A O 1
ATOM 3040 N N . LEU A 1 396 ? -5.728 12.912 -11.063 1.00 89.81 396 LEU A N 1
ATOM 3041 C CA . LEU A 1 396 ? -4.491 12.282 -11.545 1.00 89.81 396 LEU A CA 1
ATOM 3042 C C . LEU A 1 396 ? -3.694 11.691 -10.384 1.00 89.81 396 LEU A C 1
ATOM 3044 O O . LEU A 1 396 ? -3.075 10.639 -10.540 1.00 89.81 396 LEU A O 1
ATOM 3048 N N . GLY A 1 397 ? -3.785 12.324 -9.212 1.00 90.06 397 GLY A N 1
ATOM 3049 C CA . GLY A 1 397 ? -3.202 11.804 -7.986 1.00 90.06 397 GLY A CA 1
ATOM 3050 C C . GLY A 1 397 ? -1.677 11.840 -7.981 1.00 90.06 397 GLY A C 1
ATOM 3051 O O . GLY A 1 397 ? -1.071 11.046 -7.264 1.00 90.06 397 GLY A O 1
ATOM 3052 N N . ASP A 1 398 ? -1.056 12.764 -8.722 1.00 92.31 398 ASP A N 1
ATOM 3053 C CA . ASP A 1 398 ? 0.406 12.918 -8.766 1.00 92.31 398 ASP A CA 1
ATOM 3054 C C . ASP A 1 398 ? 1.001 13.118 -7.361 1.00 92.31 398 ASP A C 1
ATOM 3056 O O . ASP A 1 398 ? 2.134 12.724 -7.097 1.00 92.31 398 ASP A O 1
ATOM 3060 N N . ARG A 1 399 ? 0.215 13.691 -6.436 1.00 94.44 399 ARG A N 1
ATOM 3061 C CA . ARG A 1 399 ? 0.563 13.880 -5.017 1.00 94.44 399 ARG A CA 1
ATOM 3062 C C . ARG A 1 399 ? -0.336 13.096 -4.063 1.00 94.44 399 ARG A C 1
ATOM 3064 O O . ARG A 1 399 ? -0.458 13.449 -2.890 1.00 94.44 399 ARG A O 1
ATOM 3071 N N . PHE A 1 400 ? -0.997 12.043 -4.544 1.00 94.56 400 PHE A N 1
ATOM 3072 C CA . PHE A 1 400 ? -1.923 11.273 -3.715 1.00 94.56 400 PHE A CA 1
ATOM 3073 C C . PHE A 1 400 ? -1.207 10.604 -2.542 1.00 94.56 400 PHE A C 1
ATOM 3075 O O . PHE A 1 400 ? -1.734 10.588 -1.431 1.00 94.56 400 PHE A O 1
ATOM 3082 N N . GLN A 1 401 ? 0.008 10.102 -2.771 1.00 94.19 401 GLN A N 1
ATOM 3083 C CA . GLN A 1 401 ? 0.829 9.534 -1.709 1.00 94.19 401 GLN A CA 1
ATOM 3084 C C . GLN A 1 401 ? 1.158 10.588 -0.642 1.00 94.19 401 GLN A C 1
ATOM 3086 O O . GLN A 1 401 ? 0.820 10.369 0.520 1.00 94.19 401 GLN A O 1
ATOM 3091 N N . ASP A 1 402 ? 1.690 11.753 -1.034 1.00 95.56 402 ASP A N 1
ATOM 3092 C CA . ASP A 1 402 ? 1.960 12.870 -0.116 1.00 95.56 402 ASP A CA 1
ATOM 3093 C C . ASP A 1 402 ? 0.706 13.239 0.691 1.00 95.56 402 ASP A C 1
ATOM 3095 O O . ASP A 1 402 ? 0.753 13.423 1.908 1.00 95.56 402 ASP A O 1
ATOM 3099 N N . PHE A 1 403 ? -0.452 13.314 0.025 1.00 96.88 403 PHE A N 1
ATOM 3100 C CA . PHE A 1 403 ? -1.722 13.582 0.690 1.00 96.88 403 PHE A CA 1
ATOM 3101 C C . PHE A 1 403 ? -2.046 12.531 1.758 1.00 96.88 403 PHE A C 1
ATOM 3103 O O . PHE A 1 403 ? -2.408 12.911 2.870 1.00 96.88 403 PHE A O 1
ATOM 3110 N N . LEU A 1 404 ? -1.914 11.234 1.461 1.00 95.81 404 LEU A N 1
ATOM 3111 C CA . LEU A 1 404 ? -2.170 10.166 2.433 1.00 95.81 404 LEU A CA 1
ATOM 3112 C C . LEU A 1 404 ? -1.200 10.224 3.618 1.00 95.81 404 LEU A C 1
ATOM 3114 O O . LEU A 1 404 ? -1.632 10.072 4.763 1.00 95.81 404 LEU A O 1
ATOM 3118 N N . GLU A 1 405 ? 0.084 10.475 3.359 1.00 95.56 405 GLU A N 1
ATOM 3119 C CA . GLU A 1 405 ? 1.126 10.613 4.382 1.00 95.56 405 GLU A CA 1
ATOM 3120 C C . GLU A 1 405 ? 0.782 11.727 5.377 1.00 95.56 405 GLU A C 1
ATOM 3122 O O . GLU A 1 405 ? 0.744 11.508 6.595 1.00 95.56 405 GLU A O 1
ATOM 3127 N N . TRP A 1 406 ? 0.439 12.910 4.863 1.00 97.44 406 TRP A N 1
ATOM 3128 C CA . TRP A 1 406 ? 0.019 14.045 5.681 1.00 97.44 406 TRP A CA 1
ATOM 3129 C C . TRP A 1 406 ? -1.336 13.817 6.351 1.00 97.44 406 TRP A C 1
ATOM 3131 O O . TRP A 1 406 ? -1.496 14.130 7.535 1.00 97.44 406 TRP A O 1
ATOM 3141 N N . TRP A 1 407 ? -2.310 13.255 5.631 1.00 97.69 407 TRP A N 1
ATOM 3142 C CA . TRP A 1 407 ? -3.653 13.013 6.146 1.00 97.69 407 TRP A CA 1
ATOM 3143 C C . TRP A 1 407 ? -3.628 12.055 7.331 1.00 97.69 407 TRP A C 1
ATOM 3145 O O . TRP A 1 407 ? -4.147 12.407 8.389 1.00 97.69 407 TRP A O 1
ATOM 3155 N N . PHE A 1 408 ? -3.020 10.872 7.204 1.00 97.00 408 PHE A N 1
ATOM 3156 C CA . PHE A 1 408 ? -2.997 9.892 8.294 1.00 97.00 408 PHE A CA 1
ATOM 3157 C C . PHE A 1 408 ? -2.180 10.378 9.495 1.00 97.00 408 PHE A C 1
ATOM 3159 O O . PHE A 1 408 ? -2.591 10.154 10.634 1.00 97.00 408 PHE A O 1
ATOM 3166 N N . SER A 1 409 ? -1.100 11.130 9.260 1.00 97.50 409 SER A N 1
ATOM 3167 C CA . SER A 1 409 ? -0.320 11.759 10.332 1.00 97.50 409 SER A CA 1
ATOM 3168 C C . SER A 1 409 ? -1.149 12.791 11.103 1.00 97.50 409 SER A C 1
ATOM 3170 O O . SER A 1 409 ? -1.344 12.672 12.312 1.00 97.50 409 SER A O 1
ATOM 3172 N N . ILE A 1 410 ? -1.688 13.801 10.413 1.00 97.75 410 ILE A N 1
ATOM 3173 C CA . ILE A 1 410 ? -2.397 14.912 11.061 1.00 97.75 410 ILE A CA 1
ATOM 3174 C C . ILE A 1 410 ? -3.735 14.441 11.636 1.00 97.75 410 ILE A C 1
ATOM 3176 O O . ILE A 1 410 ? -4.042 14.712 12.798 1.00 97.75 410 ILE A O 1
ATOM 3180 N N . SER A 1 411 ? -4.542 13.724 10.849 1.00 97.62 411 SER A N 1
ATOM 3181 C CA . SER A 1 411 ? -5.858 13.263 11.299 1.00 97.62 411 SER A CA 1
ATOM 3182 C C . SER A 1 411 ? -5.747 12.213 12.403 1.00 97.62 411 SER A C 1
ATOM 3184 O O . SER A 1 411 ? -6.537 12.261 13.340 1.00 97.62 411 SER A O 1
ATOM 3186 N N . GLY A 1 412 ? -4.758 11.311 12.347 1.00 97.50 412 GLY A N 1
ATOM 3187 C CA . GLY A 1 412 ? -4.496 10.335 13.403 1.00 97.50 412 GLY A CA 1
ATOM 3188 C C . GLY A 1 412 ? -4.109 11.015 14.717 1.00 97.50 412 GLY A C 1
ATOM 3189 O O . GLY A 1 412 ? -4.683 10.704 15.761 1.00 97.50 412 GLY A O 1
ATOM 3190 N N . ALA A 1 413 ? -3.217 12.012 14.665 1.00 97.50 413 ALA A N 1
ATOM 3191 C CA . ALA A 1 413 ? -2.831 12.805 15.833 1.00 97.50 413 ALA A CA 1
ATOM 3192 C C . ALA A 1 413 ? -4.016 13.578 16.438 1.00 97.50 413 ALA A C 1
ATOM 3194 O O . ALA A 1 413 ? -4.235 13.533 17.650 1.00 97.50 413 ALA A O 1
ATOM 3195 N N . LEU A 1 414 ? -4.810 14.258 15.602 1.00 97.06 414 LEU A N 1
ATOM 3196 C CA . LEU A 1 414 ? -6.004 14.986 16.048 1.00 97.06 414 LEU A CA 1
ATOM 3197 C C . LEU A 1 414 ? -7.050 14.043 16.648 1.00 97.06 414 LEU A C 1
ATOM 3199 O O . LEU A 1 414 ? -7.625 14.341 17.694 1.00 97.06 414 LEU A O 1
ATOM 3203 N N . TRP A 1 415 ? -7.269 12.889 16.020 1.00 96.50 415 TRP A N 1
ATOM 3204 C CA . TRP A 1 415 ? -8.190 11.869 16.506 1.00 96.50 415 TRP A CA 1
ATOM 3205 C C . TRP A 1 415 ? -7.766 11.340 17.879 1.00 96.50 415 TRP A C 1
ATOM 3207 O O . TRP A 1 415 ? -8.577 11.310 18.805 1.00 96.50 415 TRP A O 1
ATOM 3217 N N . LEU A 1 416 ? -6.483 11.007 18.048 1.00 96.25 416 LEU A N 1
ATOM 3218 C CA . LEU A 1 416 ? -5.917 10.620 19.339 1.00 96.25 416 LEU A CA 1
ATOM 3219 C C . LEU A 1 416 ? -6.109 11.703 20.394 1.00 96.25 416 LEU A C 1
ATOM 3221 O O . LEU A 1 416 ? -6.551 11.389 21.496 1.00 96.25 416 LEU A O 1
ATOM 3225 N N . ALA A 1 417 ? -5.805 12.960 20.072 1.00 95.69 417 ALA A N 1
ATOM 3226 C CA . ALA A 1 417 ? -5.940 14.068 21.009 1.00 95.69 417 ALA A CA 1
ATOM 3227 C C . ALA A 1 417 ? -7.392 14.225 21.493 1.00 95.69 417 ALA A C 1
ATOM 3229 O O . ALA A 1 417 ? -7.631 14.299 22.699 1.00 95.69 417 ALA A O 1
ATOM 3230 N N . ILE A 1 418 ? -8.361 14.190 20.570 1.00 94.50 418 ILE A N 1
ATOM 3231 C CA . ILE A 1 418 ? -9.793 14.302 20.884 1.00 94.50 418 ILE A CA 1
ATOM 3232 C C . ILE A 1 418 ? -10.255 13.131 21.756 1.00 94.50 418 ILE A C 1
ATOM 3234 O O . ILE A 1 418 ? -10.886 13.342 22.791 1.00 94.50 418 ILE A O 1
ATOM 3238 N N . LEU A 1 419 ? -9.942 11.890 21.374 1.00 94.25 419 LEU A N 1
ATOM 3239 C CA . LEU A 1 419 ? -10.377 10.723 22.144 1.00 94.25 419 LEU A CA 1
ATOM 3240 C C . LEU A 1 419 ? -9.680 10.627 23.502 1.00 94.25 419 LEU A C 1
ATOM 3242 O O . LEU A 1 419 ? -10.285 10.160 24.462 1.00 94.25 419 LEU A O 1
ATOM 3246 N N . THR A 1 420 ? -8.441 11.103 23.607 1.00 94.56 420 THR A N 1
ATOM 3247 C CA . THR A 1 420 ? -7.716 11.178 24.879 1.00 94.56 420 THR A CA 1
ATOM 3248 C C . THR A 1 420 ? -8.362 12.193 25.817 1.00 94.56 420 THR A C 1
ATOM 3250 O O . THR A 1 420 ? -8.584 11.880 26.985 1.00 94.56 420 THR A O 1
ATOM 3253 N N . ASP A 1 421 ? -8.729 13.376 25.317 1.00 93.44 421 ASP A N 1
ATOM 3254 C CA . ASP A 1 421 ? -9.462 14.369 26.111 1.00 93.44 421 ASP A CA 1
ATOM 3255 C C . ASP A 1 421 ? -10.812 13.810 26.585 1.00 93.44 421 ASP A C 1
ATOM 3257 O O . ASP A 1 421 ? -11.145 13.913 27.767 1.00 93.44 421 ASP A O 1
ATOM 3261 N N . ILE A 1 422 ? -11.556 13.124 25.708 1.00 91.31 422 ILE A N 1
ATOM 3262 C CA . ILE A 1 422 ? -12.812 12.450 26.077 1.00 91.31 422 ILE A CA 1
ATOM 3263 C C . ILE A 1 422 ? -12.567 11.360 27.135 1.00 91.31 422 ILE A C 1
ATOM 3265 O O . ILE A 1 422 ? -13.368 11.239 28.064 1.00 91.31 422 ILE A O 1
ATOM 3269 N N . PHE A 1 423 ? -11.464 10.609 27.032 1.00 92.19 423 PHE A N 1
ATOM 3270 C CA . PHE A 1 423 ? -11.095 9.534 27.964 1.00 92.19 423 PHE A CA 1
ATOM 3271 C C . PHE A 1 423 ? -10.858 10.066 29.371 1.00 92.19 423 PHE A C 1
ATOM 3273 O O . PHE A 1 423 ? -11.417 9.538 30.329 1.00 92.19 423 PHE A O 1
ATOM 3280 N N . PHE A 1 424 ? -10.078 11.138 29.502 1.00 91.56 424 PHE A N 1
ATOM 3281 C CA . PHE A 1 424 ? -9.768 11.727 30.805 1.00 91.56 424 PHE A CA 1
ATOM 3282 C C . PHE A 1 424 ? -10.867 12.641 31.351 1.00 91.56 424 PHE A C 1
ATOM 3284 O O . PHE A 1 424 ? -10.933 12.859 32.557 1.00 91.56 424 PHE A O 1
ATOM 3291 N N . SER A 1 425 ? -11.779 13.127 30.507 1.00 88.06 425 SER A N 1
ATOM 3292 C CA . SER A 1 425 ? -12.910 13.952 30.950 1.00 88.06 425 SER A CA 1
ATOM 3293 C C . SER A 1 425 ? -13.918 13.201 31.836 1.00 88.06 425 SER A C 1
ATOM 3295 O O . SER A 1 425 ? -14.852 13.832 32.335 1.00 88.06 425 SER A O 1
ATOM 3297 N N . ASN A 1 426 ? -13.769 11.878 32.023 1.00 78.25 426 ASN A N 1
ATOM 3298 C CA . ASN A 1 426 ? -14.617 11.034 32.877 1.00 78.25 426 ASN A CA 1
ATOM 3299 C C . ASN A 1 426 ? -16.118 11.297 32.677 1.00 78.25 426 ASN A C 1
ATOM 3301 O O . ASN A 1 426 ? -16.893 11.372 33.633 1.00 78.25 426 ASN A O 1
ATOM 3305 N N . ARG A 1 427 ? -16.549 11.478 31.420 1.00 81.06 427 ARG A N 1
ATOM 3306 C CA . ARG A 1 427 ? -17.967 11.693 31.124 1.00 81.06 427 ARG A CA 1
ATOM 3307 C C . ARG A 1 427 ? -18.722 10.392 31.407 1.00 81.06 427 ARG A C 1
ATOM 3309 O O . ARG A 1 427 ? -18.489 9.417 30.696 1.00 81.06 427 ARG A O 1
ATOM 3316 N N . PRO A 1 428 ? -19.654 10.366 32.377 1.00 78.69 428 PRO A N 1
ATOM 3317 C CA . PRO A 1 428 ? -20.328 9.134 32.790 1.00 78.69 428 PRO A CA 1
ATOM 3318 C C . PRO A 1 428 ? -21.192 8.512 31.682 1.00 78.69 428 PRO A C 1
ATOM 3320 O O . PRO A 1 428 ? -21.600 7.366 31.801 1.00 78.69 428 PRO A O 1
ATOM 3323 N N . SER A 1 429 ? -21.469 9.254 30.606 1.00 78.31 429 SER A N 1
ATOM 3324 C CA . SER A 1 429 ? -22.296 8.816 29.484 1.00 78.31 429 SER A CA 1
ATOM 3325 C C . SER A 1 429 ? -21.528 8.130 28.349 1.00 78.31 429 SER A C 1
ATOM 3327 O O . SER A 1 429 ? -22.160 7.729 27.376 1.00 78.31 429 SER A O 1
ATOM 3329 N N . VAL A 1 430 ? -20.191 8.080 28.388 1.00 82.62 430 VAL A N 1
ATOM 3330 C CA . VAL A 1 430 ? -19.388 7.532 27.282 1.00 82.62 430 VAL A CA 1
ATOM 3331 C C . VAL A 1 430 ? -18.814 6.183 27.683 1.00 82.62 430 VAL A C 1
ATOM 3333 O O . VAL A 1 430 ? -17.994 6.092 28.595 1.00 82.62 430 VAL A O 1
ATOM 3336 N N . ASP A 1 431 ? -19.207 5.139 26.958 1.00 83.88 431 ASP A N 1
ATOM 3337 C CA . ASP A 1 431 ? -18.645 3.810 27.158 1.00 83.88 431 ASP A CA 1
ATOM 3338 C C . ASP A 1 431 ? -17.152 3.779 26.798 1.00 83.88 431 ASP A C 1
ATOM 3340 O O . ASP A 1 431 ? -16.713 4.270 25.753 1.00 83.88 431 ASP A O 1
ATOM 3344 N N . LEU A 1 432 ? -16.358 3.154 27.671 1.00 86.12 432 LEU A N 1
ATOM 3345 C CA . LEU A 1 432 ? -14.903 3.042 27.522 1.00 86.12 432 LEU A CA 1
ATOM 3346 C C . LEU A 1 432 ? -14.503 2.197 26.307 1.00 86.12 432 LEU A C 1
ATOM 3348 O O . LEU A 1 432 ? -13.494 2.477 25.667 1.00 86.12 432 LEU A O 1
ATOM 3352 N N . ALA A 1 433 ? -15.277 1.161 25.975 1.00 85.62 433 ALA A N 1
ATOM 3353 C CA . ALA A 1 433 ? -14.930 0.237 24.897 1.00 85.62 433 ALA A CA 1
ATOM 3354 C C . ALA A 1 433 ? -14.842 0.920 23.510 1.00 85.62 433 ALA A C 1
ATOM 3356 O O . ALA A 1 433 ? -13.809 0.752 22.857 1.00 85.62 433 ALA A O 1
ATOM 3357 N N . PRO A 1 434 ? -15.834 1.727 23.063 1.00 85.06 434 PRO A N 1
ATOM 3358 C CA . PRO A 1 434 ? -15.712 2.521 21.836 1.00 85.06 434 PRO A CA 1
ATOM 3359 C C . PRO A 1 434 ? -14.479 3.414 21.778 1.00 85.06 434 PRO A C 1
ATOM 3361 O O . PRO A 1 434 ? -13.822 3.538 20.742 1.00 85.06 434 PRO A O 1
ATOM 3364 N N . LEU A 1 435 ? -14.156 4.016 22.916 1.00 89.56 435 LEU A N 1
ATOM 3365 C CA . LEU A 1 435 ? -13.055 4.950 23.038 1.00 89.56 435 LEU A CA 1
ATOM 3366 C C . LEU A 1 435 ? -11.701 4.255 22.880 1.00 89.56 435 LEU A C 1
ATOM 3368 O O . LEU A 1 435 ? -10.834 4.755 22.171 1.00 89.56 435 LEU A O 1
ATOM 3372 N N . VAL A 1 436 ? -11.550 3.067 23.471 1.00 90.25 436 VAL A N 1
ATOM 3373 C CA . VAL A 1 436 ? -10.353 2.228 23.326 1.00 90.25 436 VAL A CA 1
ATOM 3374 C C . VAL A 1 436 ? -10.123 1.824 21.871 1.00 90.25 436 VAL A C 1
ATOM 3376 O O . VAL A 1 436 ? -9.003 1.932 21.375 1.00 90.25 436 VAL A O 1
ATOM 3379 N N . TRP A 1 437 ? -11.174 1.408 21.161 1.00 87.94 437 TRP A N 1
ATOM 3380 C CA . TRP A 1 437 ? -11.077 1.082 19.736 1.00 87.94 437 TRP A CA 1
ATOM 3381 C C . TRP A 1 437 ? -10.654 2.279 18.893 1.00 87.94 437 TRP A C 1
ATOM 3383 O O . TRP A 1 437 ? -9.758 2.162 18.055 1.00 87.94 437 TRP A O 1
ATOM 3393 N N . GLY A 1 438 ? -11.270 3.434 19.142 1.00 91.25 438 GLY A N 1
ATOM 3394 C CA . GLY A 1 438 ? -10.908 4.671 18.467 1.00 91.25 438 GLY A CA 1
ATOM 3395 C C . GLY A 1 438 ? -9.461 5.093 18.747 1.00 91.25 438 GLY A C 1
ATOM 3396 O O . GLY A 1 438 ? -8.766 5.484 17.812 1.00 91.25 438 GLY A O 1
ATOM 3397 N N . LEU A 1 439 ? -8.991 4.975 19.996 1.00 94.62 439 LEU A N 1
ATOM 3398 C CA . LEU A 1 439 ? -7.608 5.279 20.384 1.00 94.62 439 LEU A CA 1
ATOM 3399 C C . LEU A 1 439 ? -6.611 4.347 19.690 1.00 94.62 439 LEU A C 1
ATOM 3401 O O . LEU A 1 439 ? -5.622 4.818 19.137 1.00 94.62 439 LEU A O 1
ATOM 3405 N N . ASN A 1 440 ? -6.882 3.040 19.667 1.00 93.75 440 ASN A N 1
ATOM 3406 C CA . ASN A 1 440 ? -6.008 2.065 19.013 1.00 93.75 440 ASN A CA 1
ATOM 3407 C C . ASN A 1 440 ? -5.892 2.332 17.507 1.00 93.75 440 ASN A C 1
ATOM 3409 O O . ASN A 1 440 ? -4.786 2.332 16.968 1.00 93.75 440 ASN A O 1
ATOM 3413 N N . LEU A 1 441 ? -7.009 2.611 16.827 1.00 93.44 441 LEU A N 1
ATOM 3414 C CA . LEU A 1 441 ? -6.972 2.931 15.401 1.00 93.44 441 LEU A CA 1
ATOM 3415 C C . LEU A 1 441 ? -6.276 4.262 15.124 1.00 93.44 441 LEU A C 1
ATOM 3417 O O . LEU A 1 441 ? -5.460 4.331 14.212 1.00 93.44 441 LEU A O 1
ATOM 3421 N N . GLY A 1 442 ? -6.571 5.298 15.913 1.00 96.12 442 GLY A N 1
ATOM 3422 C CA . GLY A 1 442 ? -5.898 6.590 15.799 1.00 96.12 442 GLY A CA 1
ATOM 3423 C C . GLY A 1 442 ? -4.388 6.459 15.975 1.00 96.12 442 GLY A C 1
ATOM 3424 O O . GLY A 1 442 ? -3.635 7.053 15.213 1.00 96.12 442 GLY A O 1
ATOM 3425 N N . ALA A 1 443 ? -3.949 5.626 16.923 1.00 97.31 443 ALA A N 1
ATOM 3426 C CA . ALA A 1 443 ? -2.540 5.325 17.164 1.00 97.31 443 ALA A CA 1
ATOM 3427 C C . ALA A 1 443 ? -1.891 4.623 15.975 1.00 97.31 443 ALA A C 1
ATOM 3429 O O . ALA A 1 443 ? -0.802 5.013 15.562 1.00 97.31 443 ALA A O 1
ATOM 3430 N N . LEU A 1 444 ? -2.571 3.627 15.403 1.00 95.81 444 LEU A N 1
ATOM 3431 C CA . LEU A 1 444 ? -2.090 2.926 14.220 1.00 95.81 444 LEU A CA 1
ATOM 3432 C C . LEU A 1 444 ? -1.990 3.870 13.016 1.00 95.81 444 LEU A C 1
ATOM 3434 O O . LEU A 1 444 ? -0.941 3.935 12.387 1.00 95.81 444 LEU A O 1
ATOM 3438 N N . ALA A 1 445 ? -3.046 4.636 12.731 1.00 96.62 445 ALA A N 1
ATOM 3439 C CA . ALA A 1 445 ? -3.075 5.578 11.616 1.00 96.62 445 ALA A CA 1
ATOM 3440 C C . ALA A 1 445 ? -2.013 6.676 11.766 1.00 96.62 445 ALA A C 1
ATOM 3442 O O . ALA A 1 445 ? -1.283 6.951 10.818 1.00 96.62 445 ALA A O 1
ATOM 3443 N N . PHE A 1 446 ? -1.868 7.238 12.969 1.00 97.88 446 PHE A N 1
ATOM 3444 C CA . PHE A 1 446 ? -0.824 8.208 13.283 1.00 97.88 446 PHE A CA 1
ATOM 3445 C C . PHE A 1 446 ? 0.575 7.622 13.083 1.00 97.88 446 PHE A C 1
ATOM 3447 O O . PHE A 1 446 ? 1.404 8.229 12.412 1.00 97.88 446 PHE A O 1
ATOM 3454 N N . MET A 1 447 ? 0.836 6.426 13.618 1.00 97.06 447 MET A N 1
ATOM 3455 C CA . MET A 1 447 ? 2.132 5.766 13.482 1.00 97.06 447 MET A CA 1
ATOM 3456 C C . MET A 1 447 ? 2.461 5.473 12.015 1.00 97.06 447 MET A C 1
ATOM 3458 O O . MET A 1 447 ? 3.553 5.807 11.564 1.00 97.06 447 MET A O 1
ATOM 3462 N N . THR A 1 448 ? 1.528 4.878 11.265 1.00 96.19 448 THR A N 1
ATOM 3463 C CA . THR A 1 448 ? 1.710 4.574 9.840 1.00 96.19 448 THR A CA 1
ATOM 3464 C C . THR A 1 448 ? 1.907 5.846 9.021 1.00 96.19 448 THR A C 1
ATOM 3466 O O . THR A 1 448 ? 2.818 5.890 8.198 1.00 96.19 448 THR A O 1
ATOM 3469 N N . GLY A 1 449 ? 1.117 6.890 9.288 1.00 96.62 449 GLY A N 1
ATOM 3470 C CA . GLY A 1 449 ? 1.289 8.205 8.679 1.00 96.62 449 GLY A CA 1
ATOM 3471 C C . GLY A 1 449 ? 2.683 8.768 8.940 1.00 96.62 449 GLY A C 1
ATOM 3472 O O . GLY A 1 449 ? 3.364 9.147 7.997 1.00 96.62 449 GLY A O 1
ATOM 3473 N N . MET A 1 450 ? 3.153 8.741 10.191 1.00 97.81 450 MET A N 1
ATOM 3474 C CA . MET A 1 450 ? 4.476 9.252 10.561 1.00 97.81 450 MET A CA 1
ATOM 3475 C C . MET A 1 450 ? 5.625 8.437 9.953 1.00 97.81 450 MET A C 1
ATOM 3477 O O . MET A 1 450 ? 6.630 9.021 9.551 1.00 97.81 450 MET A O 1
ATOM 3481 N N . ILE A 1 451 ? 5.503 7.108 9.857 1.00 96.31 451 ILE A N 1
ATOM 3482 C CA . ILE A 1 451 ? 6.495 6.253 9.176 1.00 96.31 451 ILE A CA 1
ATOM 3483 C C . ILE A 1 451 ? 6.595 6.632 7.696 1.00 96.31 451 ILE A C 1
ATOM 3485 O O . ILE A 1 451 ? 7.700 6.770 7.172 1.00 96.31 451 ILE A O 1
ATOM 3489 N N . ALA A 1 452 ? 5.450 6.816 7.038 1.00 95.69 452 ALA A N 1
ATOM 3490 C CA . ALA A 1 452 ? 5.404 7.170 5.628 1.00 95.69 452 ALA A CA 1
ATOM 3491 C C . ALA A 1 452 ? 5.907 8.608 5.393 1.00 95.69 452 ALA A C 1
ATOM 3493 O O . ALA A 1 452 ? 6.835 8.796 4.617 1.00 95.69 452 ALA A O 1
ATOM 3494 N N . LEU A 1 453 ? 5.425 9.582 6.174 1.00 96.31 453 LEU A N 1
ATOM 3495 C CA . LEU A 1 453 ? 5.806 10.998 6.096 1.00 96.31 453 LEU A CA 1
ATOM 3496 C C . LEU A 1 453 ? 7.295 11.240 6.373 1.00 96.31 453 LEU A C 1
ATOM 3498 O O . LEU A 1 453 ? 7.919 12.115 5.778 1.00 96.31 453 LEU A O 1
ATOM 3502 N N . THR A 1 454 ? 7.889 10.484 7.300 1.00 96.25 454 THR A N 1
ATOM 3503 C CA . THR A 1 454 ? 9.338 10.568 7.535 1.00 96.25 454 THR A CA 1
ATOM 3504 C C . THR A 1 454 ? 10.138 9.898 6.422 1.00 96.25 454 THR A C 1
ATOM 3506 O O . THR A 1 454 ? 11.339 10.134 6.331 1.00 96.25 454 THR A O 1
ATOM 3509 N N . GLY A 1 455 ? 9.522 9.077 5.565 1.00 94.38 455 GLY A N 1
ATOM 3510 C CA . GLY A 1 455 ? 10.195 8.348 4.489 1.00 94.38 455 GLY A CA 1
ATOM 3511 C C . GLY A 1 455 ? 11.299 7.426 5.003 1.00 94.38 455 GLY A C 1
ATOM 3512 O O . GLY A 1 455 ? 12.274 7.175 4.301 1.00 94.38 455 GLY A O 1
ATOM 3513 N N . VAL A 1 456 ? 11.181 6.956 6.247 1.00 94.19 456 VAL A N 1
ATOM 3514 C CA . VAL A 1 456 ? 12.249 6.243 6.959 1.00 94.19 456 VAL A CA 1
ATOM 3515 C C . VAL A 1 456 ? 12.617 4.904 6.304 1.00 94.19 456 VAL A C 1
ATOM 3517 O O . VAL A 1 456 ? 13.739 4.428 6.430 1.00 94.19 456 VAL A O 1
ATOM 3520 N N . LEU A 1 457 ? 11.666 4.314 5.572 1.00 90.38 457 LEU A N 1
ATOM 3521 C CA . LEU A 1 457 ? 11.858 3.079 4.810 1.00 90.38 457 LEU A CA 1
ATOM 3522 C C . LEU A 1 457 ? 12.533 3.310 3.449 1.00 90.38 457 LEU A C 1
ATOM 3524 O O . LEU A 1 457 ? 13.020 2.356 2.854 1.00 90.38 457 LEU A O 1
ATOM 3528 N N . GLN A 1 458 ? 12.527 4.547 2.942 1.00 90.56 458 GLN A N 1
ATOM 3529 C CA . GLN A 1 458 ? 13.115 4.907 1.648 1.00 90.56 458 GLN A CA 1
ATOM 3530 C C . GLN A 1 458 ? 14.512 5.510 1.816 1.00 90.56 458 GLN A C 1
ATOM 3532 O O . GLN A 1 458 ? 15.428 5.171 1.074 1.00 90.56 458 GLN A O 1
ATOM 3537 N N . GLU A 1 459 ? 14.677 6.391 2.804 1.00 90.50 459 GLU A N 1
ATOM 3538 C CA . GLU A 1 459 ? 15.929 7.087 3.084 1.00 90.50 459 GLU A CA 1
ATOM 3539 C C . GLU A 1 459 ? 16.369 6.841 4.530 1.00 90.50 459 GLU A C 1
ATOM 3541 O O . GLU A 1 459 ? 15.840 7.444 5.473 1.00 90.50 459 GLU A O 1
ATOM 3546 N N . ASP A 1 460 ? 17.387 5.997 4.711 1.00 89.44 460 ASP A N 1
ATOM 3547 C CA . ASP A 1 460 ? 17.925 5.687 6.035 1.00 89.44 460 ASP A CA 1
ATOM 3548 C C . ASP A 1 460 ? 18.844 6.806 6.562 1.00 89.44 460 ASP A C 1
ATOM 3550 O O . ASP A 1 460 ? 20.068 6.698 6.598 1.00 89.44 460 ASP A O 1
ATOM 3554 N N . THR A 1 461 ? 18.251 7.924 6.989 1.00 93.94 461 THR A N 1
ATOM 3555 C CA . THR A 1 461 ? 18.992 9.036 7.609 1.00 93.94 461 THR A CA 1
ATOM 3556 C C . THR A 1 461 ? 18.712 9.134 9.107 1.00 93.94 461 THR A C 1
ATOM 3558 O O . THR A 1 461 ? 17.586 8.977 9.576 1.00 93.94 461 THR A O 1
ATOM 3561 N N . LEU A 1 462 ? 19.757 9.375 9.913 1.00 92.75 462 LEU A N 1
ATOM 3562 C CA . LEU A 1 462 ? 19.676 9.390 11.386 1.00 92.75 462 LEU A CA 1
ATOM 3563 C C . LEU A 1 462 ? 18.577 10.315 11.922 1.00 92.75 462 LEU A C 1
ATOM 3565 O O . LEU A 1 462 ? 17.818 9.920 12.807 1.00 92.75 462 LEU A O 1
ATOM 3569 N N . TRP A 1 463 ? 18.475 11.526 11.376 1.00 95.50 463 TRP A N 1
ATOM 3570 C CA . TRP A 1 463 ? 17.542 12.533 11.871 1.00 95.50 463 TRP A CA 1
ATOM 3571 C C . TRP A 1 463 ? 16.072 12.155 11.625 1.00 95.50 463 TRP A C 1
ATOM 3573 O O . TRP A 1 463 ? 15.242 12.476 12.472 1.00 95.50 463 TRP A O 1
ATOM 3583 N N . ARG A 1 464 ? 15.743 11.441 10.532 1.00 95.81 464 ARG A N 1
ATOM 3584 C CA . ARG A 1 464 ? 14.369 10.981 10.232 1.00 95.81 464 ARG A CA 1
ATOM 3585 C C . ARG A 1 464 ? 13.875 10.007 11.296 1.00 95.81 464 ARG A C 1
ATOM 3587 O O . ARG A 1 464 ? 12.774 10.160 11.814 1.00 95.81 464 ARG A O 1
ATOM 3594 N N . TRP A 1 465 ? 14.730 9.070 11.695 1.00 95.94 465 TRP A N 1
ATOM 3595 C CA . TRP A 1 465 ? 14.451 8.146 12.795 1.00 95.94 465 TRP A CA 1
ATOM 3596 C C . TRP A 1 465 ? 14.349 8.845 14.148 1.00 95.94 465 TRP A C 1
ATOM 3598 O O . TRP A 1 465 ? 13.462 8.528 14.936 1.00 95.94 465 TRP A O 1
ATOM 3608 N N . LEU A 1 466 ? 15.227 9.814 14.429 1.00 95.62 466 LEU A N 1
ATOM 3609 C CA . LEU A 1 466 ? 15.130 10.607 15.657 1.00 95.62 466 LEU A CA 1
ATOM 3610 C C . LEU A 1 466 ? 13.785 11.350 15.711 1.00 95.62 466 LEU A C 1
ATOM 3612 O O . LEU A 1 466 ? 13.114 11.337 16.742 1.00 95.62 466 LEU A O 1
ATOM 3616 N N . LEU A 1 467 ? 13.373 11.946 14.589 1.00 96.38 467 LEU A N 1
ATOM 3617 C CA . LEU A 1 467 ? 12.090 12.627 14.454 1.00 96.38 467 LEU A CA 1
ATOM 3618 C C . LEU A 1 467 ? 10.919 11.657 14.664 1.00 96.38 467 LEU A C 1
ATOM 3620 O O . LEU A 1 467 ? 10.012 11.966 15.433 1.00 96.38 467 LEU A O 1
ATOM 3624 N N . LEU A 1 468 ? 10.959 10.471 14.046 1.00 96.69 468 LEU A N 1
ATOM 3625 C CA . LEU A 1 468 ? 9.936 9.435 14.205 1.00 96.69 468 LEU A CA 1
ATOM 3626 C C . LEU A 1 468 ? 9.809 8.976 15.666 1.00 96.69 468 LEU A C 1
ATOM 3628 O O . LEU A 1 468 ? 8.703 8.876 16.192 1.00 96.69 468 LEU A O 1
ATOM 3632 N N . ASN A 1 469 ? 10.927 8.763 16.357 1.00 96.44 469 ASN A N 1
ATOM 3633 C CA . ASN A 1 469 ? 10.927 8.374 17.765 1.00 96.44 469 ASN A CA 1
ATOM 3634 C C . ASN A 1 469 ? 10.334 9.443 18.678 1.00 96.44 469 ASN A C 1
ATOM 3636 O O . ASN A 1 469 ? 9.470 9.149 19.506 1.00 96.44 469 ASN A O 1
ATOM 3640 N N . VAL A 1 470 ? 10.794 10.685 18.521 1.00 96.81 470 VAL A N 1
ATOM 3641 C CA . VAL A 1 470 ? 10.390 11.802 19.381 1.00 96.81 470 VAL A CA 1
ATOM 3642 C C . VAL A 1 470 ? 8.945 12.217 19.116 1.00 96.81 470 VAL A C 1
ATOM 3644 O O . VAL A 1 470 ? 8.224 12.515 20.066 1.00 96.81 470 VAL A O 1
ATOM 3647 N N . LEU A 1 471 ? 8.508 12.233 17.854 1.00 96.81 471 LEU A N 1
ATOM 3648 C CA . LEU A 1 471 ? 7.170 12.698 17.486 1.00 96.81 471 LEU A CA 1
ATOM 3649 C C . LEU A 1 471 ? 6.113 11.591 17.461 1.00 96.81 471 LEU A C 1
ATOM 3651 O O . LEU A 1 471 ? 4.944 11.908 17.645 1.00 96.81 471 LEU A O 1
ATOM 3655 N N . SER A 1 472 ? 6.484 10.323 17.257 1.00 97.06 472 SER A N 1
ATOM 3656 C CA . SER A 1 472 ? 5.527 9.212 17.150 1.00 97.06 472 SER A CA 1
ATOM 3657 C C . SER A 1 472 ? 5.628 8.233 18.319 1.00 97.06 472 SER A C 1
ATOM 3659 O O . SER A 1 472 ? 4.730 8.176 19.164 1.00 97.06 472 SER A O 1
ATOM 3661 N N . PHE A 1 473 ? 6.730 7.486 18.428 1.00 96.44 473 PHE A N 1
ATOM 3662 C CA . PHE A 1 473 ? 6.803 6.359 19.364 1.00 96.44 473 PHE A CA 1
ATOM 3663 C C . PHE A 1 473 ? 6.796 6.780 20.837 1.00 96.44 473 PHE A C 1
ATOM 3665 O O . PHE A 1 473 ? 6.092 6.160 21.639 1.00 96.44 473 PHE A O 1
ATOM 3672 N N . ALA A 1 474 ? 7.518 7.840 21.213 1.00 95.69 474 ALA A N 1
ATOM 3673 C CA . ALA A 1 474 ? 7.535 8.322 22.594 1.00 95.69 474 ALA A CA 1
ATOM 3674 C C . ALA A 1 474 ? 6.160 8.863 23.047 1.00 95.69 474 ALA A C 1
ATOM 3676 O O . ALA A 1 474 ? 5.676 8.413 24.092 1.00 95.69 474 ALA A O 1
ATOM 3677 N N . PRO A 1 475 ? 5.465 9.731 22.279 1.00 96.00 475 PRO A N 1
ATOM 3678 C CA . PRO A 1 475 ? 4.098 10.142 22.596 1.00 96.00 475 PRO A CA 1
ATOM 3679 C C . PRO A 1 475 ? 3.117 8.973 22.703 1.00 96.00 475 PRO A C 1
ATOM 3681 O O . PRO A 1 475 ? 2.320 8.943 23.640 1.00 96.00 475 PRO A O 1
ATOM 3684 N N . LEU A 1 476 ? 3.203 7.975 21.815 1.00 96.69 476 LEU A N 1
ATOM 3685 C CA . LEU A 1 476 ? 2.370 6.770 21.896 1.00 96.69 476 LEU A CA 1
ATOM 3686 C C . LEU A 1 476 ? 2.656 5.944 23.157 1.00 96.69 476 LEU A C 1
ATOM 3688 O O . LEU A 1 476 ? 1.720 5.441 23.776 1.00 96.69 476 LEU A O 1
ATOM 3692 N N . GLY A 1 477 ? 3.916 5.849 23.589 1.00 95.38 477 GLY A N 1
ATOM 3693 C CA . GLY A 1 477 ? 4.290 5.205 24.851 1.00 95.38 477 GLY A CA 1
ATOM 3694 C C . GLY A 1 477 ? 3.729 5.935 26.076 1.00 95.38 477 GLY A C 1
ATOM 3695 O O . GLY A 1 477 ? 3.119 5.317 26.955 1.00 95.38 477 GLY A O 1
ATOM 3696 N N . VAL A 1 478 ? 3.862 7.266 26.118 1.00 94.38 478 VAL A N 1
ATOM 3697 C CA . VAL A 1 478 ? 3.272 8.099 27.181 1.00 94.38 478 VAL A CA 1
ATOM 3698 C C . VAL A 1 478 ? 1.753 7.946 27.189 1.00 94.38 478 VAL A C 1
ATOM 3700 O O . VAL A 1 478 ? 1.169 7.681 28.237 1.00 94.38 478 VAL A O 1
ATOM 3703 N N . LEU A 1 479 ? 1.105 8.021 26.029 1.00 95.31 479 LEU A N 1
ATOM 3704 C CA . LEU A 1 479 ? -0.342 7.880 25.933 1.00 95.31 479 LEU A CA 1
ATOM 3705 C C . LEU A 1 479 ? -0.815 6.470 26.313 1.00 95.31 479 LEU A C 1
ATOM 3707 O O . LEU A 1 479 ? -1.804 6.329 27.032 1.00 95.31 479 LEU A O 1
ATOM 3711 N N . GLY A 1 480 ? -0.101 5.425 25.892 1.00 94.94 480 GLY A N 1
ATOM 3712 C CA . GLY A 1 480 ? -0.409 4.034 26.223 1.00 94.94 480 GLY A CA 1
ATOM 3713 C C . GLY A 1 480 ? -0.300 3.748 27.719 1.00 94.94 480 GLY A C 1
ATOM 3714 O O . GLY A 1 480 ? -1.178 3.097 28.289 1.00 94.94 480 GLY A O 1
ATOM 3715 N N . THR A 1 481 ? 0.719 4.296 28.392 1.00 93.75 481 THR A N 1
ATOM 3716 C CA . THR A 1 481 ? 0.829 4.196 29.858 1.00 93.75 481 THR A CA 1
ATOM 3717 C C . THR A 1 481 ? -0.289 4.959 30.558 1.00 93.75 481 THR A C 1
ATOM 3719 O O . THR A 1 481 ? -0.921 4.418 31.468 1.00 93.75 481 THR A O 1
ATOM 3722 N N . ALA A 1 482 ? -0.578 6.175 30.090 1.00 93.00 482 ALA A N 1
ATOM 3723 C CA . ALA A 1 482 ? -1.616 7.043 30.625 1.00 93.00 482 ALA A CA 1
ATOM 3724 C C . ALA A 1 482 ? -3.012 6.425 30.529 1.00 93.00 482 ALA A C 1
ATOM 3726 O O . ALA A 1 482 ? -3.780 6.486 31.479 1.00 93.00 482 ALA A O 1
ATOM 3727 N N . THR A 1 483 ? -3.348 5.817 29.395 1.00 92.75 483 THR A N 1
ATOM 3728 C CA . THR A 1 483 ? -4.682 5.256 29.118 1.00 92.75 483 THR A CA 1
ATOM 3729 C C . THR A 1 483 ? -4.797 3.771 29.469 1.00 92.75 483 THR A C 1
ATOM 3731 O O . THR A 1 483 ? -5.866 3.176 29.315 1.00 92.75 483 THR A O 1
ATOM 3734 N N . ASN A 1 484 ? -3.708 3.160 29.954 1.00 91.94 484 ASN A N 1
ATOM 3735 C CA . ASN A 1 484 ? -3.593 1.723 30.211 1.00 91.94 484 ASN A CA 1
ATOM 3736 C C . ASN A 1 484 ? -3.939 0.858 28.983 1.00 91.94 484 ASN A C 1
ATOM 3738 O O . ASN A 1 484 ? -4.606 -0.175 29.096 1.00 91.94 484 ASN A O 1
ATOM 3742 N N . GLN A 1 485 ? -3.503 1.301 27.801 1.00 91.56 485 GLN A N 1
ATOM 3743 C CA . GLN A 1 485 ? -3.733 0.605 26.538 1.00 91.56 485 GLN A CA 1
ATOM 3744 C C . GLN A 1 485 ? -2.470 -0.127 26.089 1.00 91.56 485 GLN A C 1
ATOM 3746 O O . GLN A 1 485 ? -1.512 0.475 25.606 1.00 91.56 485 GLN A O 1
ATOM 3751 N N . ILE A 1 486 ? -2.497 -1.457 26.218 1.00 88.69 486 ILE A N 1
ATOM 3752 C CA . ILE A 1 486 ? -1.385 -2.344 25.838 1.00 88.69 486 ILE A CA 1
ATOM 3753 C C . ILE A 1 486 ? -1.056 -2.206 24.349 1.00 88.69 486 ILE A C 1
ATOM 3755 O O . ILE A 1 486 ? 0.113 -2.245 23.989 1.00 88.69 486 ILE A O 1
ATOM 3759 N N . PHE A 1 487 ? -2.056 -2.005 23.486 1.00 89.62 487 PHE A N 1
ATOM 3760 C CA . PHE A 1 487 ? -1.821 -1.861 22.049 1.00 89.62 487 PHE A CA 1
ATOM 3761 C C . PHE A 1 487 ? -0.939 -0.644 21.719 1.00 89.62 487 PHE A C 1
ATOM 3763 O O . PHE A 1 487 ? 0.019 -0.778 20.968 1.00 89.62 487 PHE A O 1
ATOM 3770 N N . LEU A 1 488 ? -1.176 0.516 22.342 1.00 94.88 488 LEU A N 1
ATOM 3771 C CA . LEU A 1 488 ? -0.324 1.702 22.166 1.00 94.88 488 LEU A CA 1
ATOM 3772 C C . LEU A 1 488 ? 1.109 1.455 22.668 1.00 94.88 488 LEU A C 1
ATOM 3774 O O . LEU A 1 488 ? 2.074 1.873 22.030 1.00 94.88 488 LEU A O 1
ATOM 3778 N N . LEU A 1 489 ? 1.253 0.735 23.786 1.00 93.75 489 LEU A N 1
ATOM 3779 C CA . LEU A 1 489 ? 2.562 0.325 24.303 1.00 93.75 489 LEU A CA 1
ATOM 3780 C C . LEU A 1 489 ? 3.273 -0.654 23.362 1.00 93.75 489 LEU A C 1
ATOM 3782 O O . LEU A 1 489 ? 4.487 -0.563 23.201 1.00 93.75 489 LEU A O 1
ATOM 3786 N N . LEU A 1 490 ? 2.529 -1.555 22.716 1.00 92.88 490 LEU A N 1
ATOM 3787 C CA . LEU A 1 490 ? 3.058 -2.465 21.704 1.00 92.88 490 LEU A CA 1
ATOM 3788 C C . LEU A 1 490 ? 3.571 -1.692 20.484 1.00 92.88 490 LEU A C 1
ATOM 3790 O O . LEU A 1 490 ? 4.672 -1.976 20.028 1.00 92.88 490 LEU A O 1
ATOM 3794 N N . LEU A 1 491 ? 2.832 -0.689 19.994 1.00 94.31 491 LEU A N 1
ATOM 3795 C CA . LEU A 1 491 ? 3.292 0.171 18.893 1.00 94.31 491 LEU A CA 1
ATOM 3796 C C . LEU A 1 491 ? 4.582 0.926 19.256 1.00 94.31 491 LEU A C 1
ATOM 3798 O O . LEU A 1 491 ? 5.512 0.981 18.456 1.00 94.31 491 LEU A O 1
ATOM 3802 N N . CYS A 1 492 ? 4.675 1.444 20.483 1.00 96.12 492 CYS A N 1
ATOM 3803 C CA . CYS A 1 492 ? 5.903 2.052 21.004 1.00 96.12 492 CYS A CA 1
ATOM 3804 C C . CYS A 1 492 ? 7.070 1.043 21.046 1.00 96.12 492 CYS A C 1
ATOM 3806 O O . CYS A 1 492 ? 8.172 1.343 20.588 1.00 96.12 492 CYS A O 1
ATOM 3808 N N . ALA A 1 493 ? 6.824 -0.179 21.530 1.00 94.81 493 ALA A N 1
ATOM 3809 C CA . ALA A 1 493 ? 7.830 -1.239 21.584 1.00 94.81 493 ALA A CA 1
ATOM 3810 C C . ALA A 1 493 ? 8.295 -1.699 20.191 1.00 94.81 493 ALA A C 1
ATOM 3812 O O . ALA A 1 493 ? 9.477 -1.990 20.018 1.00 94.81 493 ALA A O 1
ATOM 3813 N N . LEU A 1 494 ? 7.399 -1.732 19.197 1.00 93.44 494 LEU A N 1
ATOM 3814 C CA . LEU A 1 494 ? 7.757 -1.994 17.798 1.00 93.44 494 LEU A CA 1
ATOM 3815 C C . LEU A 1 494 ? 8.692 -0.914 17.242 1.00 93.44 494 LEU A C 1
ATOM 3817 O O . LEU A 1 494 ? 9.621 -1.247 16.512 1.00 93.44 494 LEU A O 1
ATOM 3821 N N . GLY A 1 495 ? 8.497 0.347 17.634 1.00 93.75 495 GLY A N 1
ATOM 3822 C CA . GLY A 1 495 ? 9.421 1.435 17.315 1.00 93.75 495 GLY A CA 1
ATOM 3823 C C . GLY A 1 495 ? 10.826 1.194 17.863 1.00 93.75 495 GLY A C 1
ATOM 3824 O O . GLY A 1 495 ? 11.793 1.198 17.106 1.00 93.75 495 GLY A O 1
ATOM 3825 N N . PHE A 1 496 ? 10.935 0.858 19.153 1.00 94.44 496 PHE A N 1
ATOM 3826 C CA . PHE A 1 496 ? 12.227 0.504 19.753 1.00 94.44 496 PHE A CA 1
ATOM 3827 C C . PHE A 1 496 ? 12.860 -0.739 19.121 1.00 94.44 496 PHE A C 1
ATOM 3829 O O . PHE A 1 496 ? 14.082 -0.809 18.987 1.00 94.44 496 PHE A O 1
ATOM 3836 N N . LEU A 1 497 ? 12.055 -1.725 18.718 1.00 93.88 497 LEU A N 1
ATOM 3837 C CA . LEU A 1 497 ? 12.551 -2.898 18.003 1.00 93.88 497 LEU A CA 1
ATOM 3838 C C . LEU A 1 497 ? 13.143 -2.502 16.643 1.00 93.88 497 LEU A C 1
ATOM 3840 O O . LEU A 1 497 ? 14.245 -2.941 16.321 1.00 93.88 497 LEU A O 1
ATOM 3844 N N . ALA A 1 498 ? 12.454 -1.650 15.880 1.00 94.38 498 ALA A N 1
ATOM 3845 C CA . ALA A 1 498 ? 12.935 -1.149 14.594 1.00 94.38 498 ALA A CA 1
ATOM 3846 C C . ALA A 1 498 ? 14.249 -0.359 14.740 1.00 94.38 498 ALA A C 1
ATOM 3848 O O . ALA A 1 498 ? 15.206 -0.625 14.011 1.00 94.38 498 ALA A O 1
ATOM 3849 N N . ASP A 1 499 ? 14.346 0.516 15.745 1.00 95.19 499 ASP A N 1
ATOM 3850 C CA . ASP A 1 499 ? 15.594 1.218 16.072 1.00 95.19 499 ASP A CA 1
ATOM 3851 C C . ASP A 1 499 ? 16.733 0.260 16.420 1.00 95.19 499 ASP A C 1
ATOM 3853 O O . ASP A 1 499 ? 17.883 0.496 16.061 1.00 95.19 499 ASP A O 1
ATOM 3857 N N . SER A 1 500 ? 16.426 -0.830 17.124 1.00 96.00 500 SER A N 1
ATOM 3858 C CA . SER A 1 500 ? 17.425 -1.818 17.534 1.00 96.00 500 SER A CA 1
ATOM 3859 C C . SER A 1 500 ? 17.975 -2.591 16.337 1.00 96.00 500 SER A C 1
ATOM 3861 O O . SER A 1 500 ? 19.180 -2.828 16.267 1.00 96.00 500 SER A O 1
ATOM 3863 N N . PHE A 1 501 ? 17.113 -2.941 15.375 1.00 95.38 501 PHE A N 1
ATOM 3864 C CA . PHE A 1 501 ? 17.536 -3.535 14.105 1.00 95.38 501 PHE A CA 1
ATOM 3865 C C . PHE A 1 501 ? 18.449 -2.597 13.322 1.00 95.38 501 PHE A C 1
ATOM 3867 O O . PHE A 1 501 ? 19.497 -3.022 12.844 1.00 95.38 501 PHE A O 1
ATOM 3874 N N . ARG A 1 502 ? 18.084 -1.319 13.248 1.00 94.75 502 ARG A N 1
ATOM 3875 C CA . ARG A 1 502 ? 18.880 -0.303 12.565 1.00 94.75 502 ARG A CA 1
ATOM 3876 C C . ARG A 1 502 ? 20.222 -0.040 13.254 1.00 94.75 502 ARG A C 1
ATOM 3878 O O . ARG A 1 502 ? 21.257 0.095 12.612 1.00 94.75 502 ARG A O 1
ATOM 3885 N N . LEU A 1 503 ? 20.229 0.025 14.582 1.00 94.69 503 LEU A N 1
ATOM 3886 C CA . LEU A 1 503 ? 21.464 0.178 15.344 1.00 94.69 503 LEU A CA 1
ATOM 3887 C C . LEU A 1 503 ? 22.394 -1.017 15.101 1.00 94.69 503 LEU A C 1
ATOM 3889 O O . LEU A 1 503 ? 23.600 -0.839 14.950 1.00 94.69 503 LEU A O 1
ATOM 3893 N N . ALA A 1 504 ? 21.833 -2.226 15.028 1.00 96.69 504 ALA A N 1
ATOM 3894 C CA . ALA A 1 504 ? 22.593 -3.421 14.701 1.00 96.69 504 ALA A CA 1
ATOM 3895 C C . ALA A 1 504 ? 23.171 -3.363 13.278 1.00 96.69 504 ALA A C 1
ATOM 3897 O O . ALA A 1 504 ? 24.362 -3.626 13.124 1.00 96.69 504 ALA A O 1
ATOM 3898 N N . SER A 1 505 ? 22.386 -2.960 12.270 1.00 94.75 505 SER A N 1
ATOM 3899 C CA . SER A 1 505 ? 22.885 -2.823 10.893 1.00 94.75 505 SER A CA 1
ATOM 3900 C C . SER A 1 505 ? 24.005 -1.785 10.792 1.00 94.75 505 SER A C 1
ATOM 3902 O O . SER A 1 505 ? 25.032 -2.056 10.176 1.00 94.75 505 SER A O 1
ATOM 3904 N N . TRP A 1 506 ? 23.880 -0.660 11.502 1.00 95.06 506 TRP A N 1
ATOM 3905 C CA . TRP A 1 506 ? 24.926 0.363 11.571 1.00 95.06 506 TRP A CA 1
ATOM 3906 C C . TRP A 1 506 ? 26.249 -0.164 12.156 1.00 95.06 506 TRP A C 1
ATOM 3908 O O . TRP A 1 506 ? 27.325 0.151 11.652 1.00 95.06 506 TRP A O 1
ATOM 3918 N N . PHE A 1 507 ? 26.201 -1.008 13.194 1.00 96.31 507 PHE A N 1
ATOM 3919 C CA . PHE A 1 507 ? 27.412 -1.648 13.725 1.00 96.31 507 PHE A CA 1
ATOM 3920 C C . PHE A 1 507 ? 28.015 -2.678 12.762 1.00 96.31 507 PHE A C 1
ATOM 3922 O O . PHE A 1 507 ? 29.234 -2.858 12.747 1.00 96.31 507 PHE A O 1
ATOM 3929 N N . VAL A 1 508 ? 27.180 -3.359 11.976 1.00 96.94 508 VAL A N 1
ATOM 3930 C CA . VAL A 1 508 ? 27.613 -4.372 11.007 1.00 96.94 508 VAL A CA 1
ATOM 3931 C C . VAL A 1 508 ? 28.339 -3.748 9.818 1.00 96.94 508 VAL A C 1
ATOM 3933 O O . VAL A 1 508 ? 29.340 -4.310 9.382 1.00 96.94 508 VAL A O 1
ATOM 3936 N N . GLU A 1 509 ? 27.919 -2.570 9.350 1.00 94.00 509 GLU A N 1
ATOM 3937 C CA . GLU A 1 509 ? 28.572 -1.857 8.238 1.00 94.00 509 GLU A CA 1
ATOM 3938 C C . GLU A 1 509 ? 30.067 -1.583 8.482 1.00 94.00 509 GLU A C 1
ATOM 3940 O O . GLU A 1 509 ? 30.859 -1.553 7.541 1.00 94.00 509 GLU A O 1
ATOM 3945 N N . GLY A 1 510 ? 30.478 -1.420 9.744 1.00 92.38 510 GLY A N 1
ATOM 3946 C CA . GLY A 1 510 ? 31.876 -1.202 10.128 1.00 92.38 510 GLY A CA 1
ATOM 3947 C C . GLY A 1 510 ? 32.663 -2.471 10.474 1.00 92.38 510 GLY A C 1
ATOM 3948 O O . GLY A 1 510 ? 33.840 -2.373 10.832 1.00 92.38 510 GLY A O 1
ATOM 3949 N N . ALA A 1 511 ? 32.041 -3.651 10.431 1.00 95.50 511 ALA A N 1
ATOM 3950 C CA . ALA A 1 511 ? 32.597 -4.879 10.989 1.00 95.50 511 ALA A CA 1
ATOM 3951 C C . ALA A 1 511 ? 32.953 -5.928 9.919 1.00 95.50 511 ALA A C 1
ATOM 3953 O O . ALA A 1 511 ? 32.502 -5.884 8.779 1.00 95.50 511 ALA A O 1
ATOM 3954 N N . SER A 1 512 ? 33.790 -6.910 10.278 1.00 94.50 512 SER A N 1
ATOM 3955 C CA . SER A 1 512 ? 34.101 -8.024 9.370 1.00 94.50 512 SER A CA 1
ATOM 3956 C C . SER A 1 512 ? 32.893 -8.967 9.214 1.00 94.50 512 SER A C 1
ATOM 3958 O O . SER A 1 512 ? 32.238 -9.235 10.223 1.00 94.50 512 SER A O 1
ATOM 3960 N N . PRO A 1 513 ? 32.664 -9.600 8.046 1.00 94.50 513 PRO A N 1
ATOM 3961 C CA . PRO A 1 513 ? 31.506 -10.481 7.819 1.00 94.50 513 PRO A CA 1
ATOM 3962 C C . PRO A 1 513 ? 31.338 -11.606 8.856 1.00 94.50 513 PRO A C 1
ATOM 3964 O O . PRO A 1 513 ? 30.230 -11.978 9.223 1.00 94.50 513 PRO A O 1
ATOM 3967 N N . ASN A 1 514 ? 32.446 -12.116 9.406 1.00 95.06 514 ASN A N 1
ATOM 3968 C CA . ASN A 1 514 ? 32.423 -13.194 10.402 1.00 95.06 514 ASN A CA 1
ATOM 3969 C C . ASN A 1 514 ? 31.829 -12.783 11.763 1.00 95.06 514 ASN A C 1
ATOM 3971 O O . ASN A 1 514 ? 31.531 -13.657 12.576 1.00 95.06 514 ASN A O 1
ATOM 3975 N N . VAL A 1 515 ? 31.685 -11.481 12.042 1.00 95.81 515 VAL A N 1
ATOM 3976 C CA . VAL A 1 515 ? 31.126 -10.975 13.310 1.00 95.81 515 VAL A CA 1
ATOM 3977 C C . VAL A 1 515 ? 29.724 -10.385 13.167 1.00 95.81 515 VAL A C 1
ATOM 3979 O O . VAL A 1 515 ? 29.146 -9.976 14.170 1.00 95.81 515 VAL A O 1
ATOM 3982 N N . GLU A 1 516 ? 29.143 -10.395 11.966 1.00 94.94 516 GLU A N 1
ATOM 3983 C CA . GLU A 1 516 ? 27.816 -9.831 11.696 1.00 94.94 516 GLU A CA 1
ATOM 3984 C C . GLU A 1 516 ? 26.724 -10.450 12.584 1.00 94.94 516 GLU A C 1
ATOM 3986 O O . GLU A 1 516 ? 26.033 -9.748 13.322 1.00 94.94 516 GLU A O 1
ATOM 3991 N N . VAL A 1 517 ? 26.616 -11.783 12.587 1.00 95.88 517 VAL A N 1
ATOM 3992 C CA . VAL A 1 517 ? 25.605 -12.502 13.380 1.00 95.88 517 VAL A CA 1
ATOM 3993 C C . VAL A 1 517 ? 25.779 -12.269 14.893 1.00 95.88 517 VAL A C 1
ATOM 3995 O O . VAL A 1 517 ? 24.787 -11.942 15.552 1.00 95.88 517 VAL A O 1
ATOM 3998 N N . PRO A 1 518 ? 26.995 -12.375 15.478 1.00 97.81 518 PRO A N 1
ATOM 3999 C CA . PRO A 1 518 ? 27.227 -11.986 16.869 1.00 97.81 518 PRO A CA 1
ATOM 4000 C C . PRO A 1 518 ? 26.823 -10.544 17.202 1.00 97.81 518 PRO A C 1
ATOM 4002 O O . PRO A 1 518 ? 26.259 -10.320 18.273 1.00 97.81 518 PRO A O 1
ATOM 4005 N N . ILE A 1 519 ? 27.081 -9.578 16.312 1.00 96.62 519 ILE A N 1
ATOM 4006 C CA . ILE A 1 519 ? 26.700 -8.172 16.521 1.00 96.62 519 ILE A CA 1
ATOM 4007 C C . ILE A 1 519 ? 25.177 -8.036 16.577 1.00 96.62 519 ILE A C 1
ATOM 4009 O O . ILE A 1 519 ? 24.664 -7.498 17.561 1.00 96.62 519 ILE A O 1
ATOM 4013 N N . TYR A 1 520 ? 24.448 -8.581 15.595 1.00 96.44 520 TYR A N 1
ATOM 4014 C CA . TYR A 1 520 ? 22.979 -8.579 15.611 1.00 96.44 520 TYR A CA 1
ATOM 4015 C C . TYR A 1 520 ? 22.425 -9.213 16.886 1.00 96.44 520 TYR A C 1
ATOM 4017 O O . TYR A 1 520 ? 21.559 -8.631 17.539 1.00 96.44 520 TYR A O 1
ATOM 4025 N N . PHE A 1 521 ? 22.948 -10.378 17.279 1.00 97.12 521 PHE A N 1
ATOM 4026 C CA . PHE A 1 521 ? 22.522 -11.058 18.498 1.00 97.12 521 PHE A CA 1
ATOM 4027 C C . PHE A 1 521 ? 22.735 -10.192 19.746 1.00 97.12 521 PHE A C 1
ATOM 4029 O O . PHE A 1 521 ? 21.807 -10.031 20.535 1.00 97.12 521 PHE A O 1
ATOM 4036 N N . LEU A 1 522 ? 23.929 -9.618 19.928 1.00 97.81 522 LEU A N 1
ATOM 4037 C CA . LEU A 1 522 ? 24.255 -8.820 21.113 1.00 97.81 522 LEU A CA 1
ATOM 4038 C C . LEU A 1 522 ? 23.414 -7.543 21.197 1.00 97.81 522 LEU A C 1
ATOM 4040 O O . LEU A 1 522 ? 22.876 -7.245 22.266 1.00 97.81 522 LEU A O 1
ATOM 4044 N N . VAL A 1 523 ? 23.274 -6.814 20.085 1.00 97.44 523 VAL A N 1
ATOM 4045 C CA . VAL A 1 523 ? 22.494 -5.569 20.039 1.00 97.44 523 VAL A CA 1
ATOM 4046 C C . VAL A 1 523 ? 21.017 -5.855 20.308 1.00 97.44 523 VAL A C 1
ATOM 4048 O O . VAL A 1 523 ? 20.428 -5.220 21.183 1.00 97.44 523 VAL A O 1
ATOM 4051 N N . LEU A 1 524 ? 20.427 -6.851 19.638 1.00 95.31 524 LEU A N 1
ATOM 4052 C CA . LEU A 1 524 ? 19.019 -7.208 19.831 1.00 95.31 524 LEU A CA 1
ATOM 4053 C C . LEU A 1 524 ? 18.749 -7.805 21.221 1.00 95.31 524 LEU A C 1
ATOM 4055 O O . LEU A 1 524 ? 17.709 -7.517 21.810 1.00 95.31 524 LEU A O 1
ATOM 4059 N N . ALA A 1 525 ? 19.672 -8.592 21.784 1.00 97.06 525 ALA A N 1
ATOM 4060 C CA . ALA A 1 525 ? 19.533 -9.127 23.138 1.00 97.06 525 ALA A CA 1
ATOM 4061 C C . ALA A 1 525 ? 19.573 -8.012 24.194 1.00 97.06 525 ALA A C 1
ATOM 4063 O O . ALA A 1 525 ? 18.718 -7.973 25.082 1.00 97.06 525 ALA A O 1
ATOM 4064 N N . PHE A 1 526 ? 20.530 -7.082 24.086 1.00 97.56 526 PHE A N 1
ATOM 4065 C CA . PHE A 1 526 ? 20.615 -5.937 24.992 1.00 97.56 526 PHE A CA 1
ATOM 4066 C C . PHE A 1 526 ? 19.375 -5.047 24.870 1.00 97.56 526 PHE A C 1
ATOM 4068 O O . PHE A 1 526 ? 18.756 -4.719 25.881 1.00 97.56 526 PHE A O 1
ATOM 4075 N N . ALA A 1 527 ? 18.953 -4.743 23.641 1.00 95.56 527 ALA A N 1
ATOM 4076 C CA . ALA A 1 527 ? 17.732 -3.995 23.383 1.00 95.56 527 ALA A CA 1
ATOM 4077 C C . ALA A 1 527 ? 16.487 -4.683 23.957 1.00 95.56 527 ALA A C 1
ATOM 4079 O O . ALA A 1 527 ? 15.688 -4.037 24.630 1.00 95.56 527 ALA A O 1
ATOM 4080 N N . GLY A 1 528 ? 16.335 -5.997 23.771 1.00 94.69 528 GLY A N 1
ATOM 4081 C CA . GLY A 1 528 ? 15.218 -6.765 24.323 1.00 94.69 528 GLY A CA 1
ATOM 4082 C C . GLY A 1 528 ? 15.152 -6.697 25.853 1.00 94.69 528 GLY A C 1
ATOM 4083 O O . GLY A 1 528 ? 14.073 -6.499 26.423 1.00 94.69 528 GLY A O 1
ATOM 4084 N N . LEU A 1 529 ? 16.304 -6.782 26.529 1.00 96.81 529 LEU A N 1
ATOM 4085 C CA . LEU A 1 529 ? 16.398 -6.586 27.979 1.00 96.81 529 LEU A CA 1
ATOM 4086 C C . LEU A 1 529 ? 16.066 -5.143 28.384 1.00 96.81 529 LEU A C 1
ATOM 4088 O O . LEU A 1 529 ? 15.331 -4.944 29.352 1.00 96.81 529 LEU A O 1
ATOM 4092 N N . SER A 1 530 ? 16.549 -4.141 27.641 1.00 94.94 530 SER A N 1
ATOM 4093 C CA . SER A 1 530 ? 16.243 -2.726 27.890 1.00 94.94 530 SER A CA 1
ATOM 4094 C C . SER A 1 530 ? 14.754 -2.414 27.723 1.00 94.94 530 SER A C 1
ATOM 4096 O O . SER A 1 530 ? 14.168 -1.803 28.614 1.00 94.94 530 SER A O 1
ATOM 4098 N N . ILE A 1 531 ? 14.119 -2.879 26.643 1.00 92.88 531 ILE A N 1
ATOM 4099 C CA . ILE A 1 531 ? 12.680 -2.707 26.385 1.00 92.88 531 ILE A CA 1
ATOM 4100 C C . ILE A 1 531 ? 11.863 -3.384 27.494 1.00 92.88 531 ILE A C 1
ATOM 4102 O O . ILE A 1 531 ? 10.932 -2.783 28.032 1.00 92.88 531 ILE A O 1
ATOM 4106 N N . SER A 1 532 ? 12.245 -4.599 27.902 1.00 92.38 532 SER A N 1
ATOM 4107 C CA . SER A 1 532 ? 11.578 -5.327 28.993 1.00 92.38 532 SER A CA 1
ATOM 4108 C C . SER A 1 532 ? 11.715 -4.605 30.338 1.00 92.38 532 SER A C 1
ATOM 4110 O O . SER A 1 532 ? 10.733 -4.441 31.066 1.00 92.38 532 SER A O 1
ATOM 4112 N N . GLY A 1 533 ? 12.921 -4.127 30.663 1.00 94.25 533 GLY A N 1
ATOM 4113 C CA . GLY A 1 533 ? 13.189 -3.348 31.872 1.00 94.25 533 GLY A CA 1
ATOM 4114 C C . GLY A 1 533 ? 12.429 -2.020 31.892 1.00 94.25 533 GLY A C 1
ATOM 4115 O O . GLY A 1 533 ? 11.851 -1.653 32.918 1.00 94.25 533 GLY A O 1
ATOM 4116 N N . PHE A 1 534 ? 12.357 -1.335 30.749 1.00 91.50 534 PHE A N 1
ATOM 4117 C CA . PHE A 1 534 ? 11.579 -0.111 30.582 1.00 91.50 534 PHE A CA 1
ATOM 4118 C C . PHE A 1 534 ? 10.078 -0.366 30.755 1.00 91.50 534 PHE A C 1
ATOM 4120 O O . PHE A 1 534 ? 9.424 0.339 31.523 1.00 91.50 534 PHE A O 1
ATOM 4127 N N . GLY A 1 535 ? 9.537 -1.423 30.142 1.00 90.31 535 GLY A N 1
ATOM 4128 C CA . GLY A 1 535 ? 8.141 -1.830 30.319 1.00 90.31 535 GLY A CA 1
ATOM 4129 C C . GLY A 1 535 ? 7.796 -2.139 31.780 1.00 90.31 535 GLY A C 1
ATOM 4130 O O . GLY A 1 535 ? 6.776 -1.676 32.296 1.00 90.31 535 GLY A O 1
ATOM 4131 N N . TRP A 1 536 ? 8.678 -2.846 32.492 1.00 92.44 536 TRP A N 1
ATOM 4132 C CA . TRP A 1 536 ? 8.525 -3.097 33.928 1.00 92.44 536 TRP A CA 1
ATOM 4133 C C . TRP A 1 536 ? 8.551 -1.807 34.763 1.00 92.44 536 TRP A C 1
ATOM 4135 O O . TRP A 1 536 ? 7.732 -1.637 35.673 1.00 92.44 536 TRP A O 1
ATOM 4145 N N . PHE A 1 537 ? 9.457 -0.876 34.446 1.00 93.56 537 PHE A N 1
ATOM 4146 C CA . PHE A 1 537 ? 9.542 0.423 35.115 1.00 93.56 537 PHE A CA 1
ATOM 4147 C C . PHE A 1 537 ? 8.274 1.260 34.900 1.00 93.56 537 PHE A C 1
ATOM 4149 O O . PHE A 1 537 ? 7.716 1.792 35.865 1.00 93.56 537 PHE A O 1
ATOM 4156 N N . LEU A 1 538 ? 7.785 1.333 33.657 1.00 90.25 538 LEU A N 1
ATOM 4157 C CA . LEU A 1 538 ? 6.548 2.031 33.312 1.00 90.25 538 LEU A CA 1
ATOM 4158 C C . LEU A 1 538 ? 5.346 1.440 34.049 1.00 90.25 538 LEU A C 1
ATOM 4160 O O . LEU A 1 538 ? 4.573 2.194 34.633 1.00 90.25 538 LEU A O 1
ATOM 4164 N N . ASN A 1 539 ? 5.234 0.110 34.111 1.00 89.69 539 ASN A N 1
ATOM 4165 C CA . ASN A 1 539 ? 4.168 -0.570 34.848 1.00 89.69 539 ASN A CA 1
ATOM 4166 C C . ASN A 1 539 ? 4.161 -0.184 36.341 1.00 89.69 539 ASN A C 1
ATOM 4168 O O . ASN A 1 539 ? 3.116 0.133 36.903 1.00 89.69 539 ASN A O 1
ATOM 4172 N N . ARG A 1 540 ? 5.336 -0.106 36.987 1.00 93.00 540 ARG A 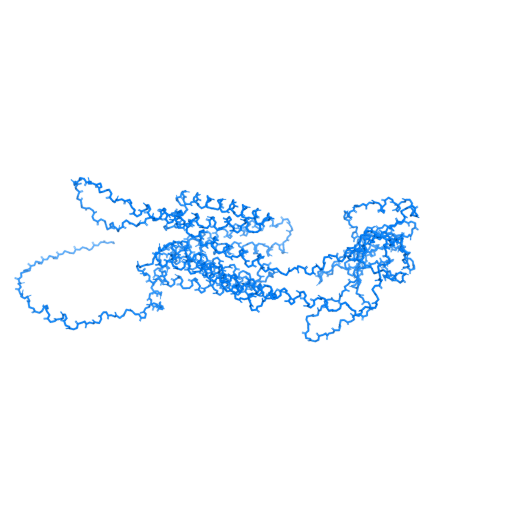N 1
ATOM 4173 C CA . ARG A 1 540 ? 5.443 0.344 38.392 1.00 93.00 540 ARG A CA 1
ATOM 4174 C C . ARG A 1 540 ? 5.023 1.798 38.603 1.00 93.00 540 ARG A C 1
ATOM 4176 O O . ARG A 1 540 ? 4.529 2.143 39.673 1.00 93.00 540 ARG A O 1
ATOM 4183 N N . ARG A 1 541 ? 5.252 2.663 37.615 1.00 94.25 541 ARG A N 1
ATOM 4184 C CA . ARG A 1 541 ? 4.926 4.098 37.682 1.00 94.25 541 ARG A CA 1
ATOM 4185 C C . ARG A 1 541 ? 3.556 4.430 37.094 1.00 94.25 541 ARG A C 1
ATOM 4187 O O . ARG A 1 541 ? 3.128 5.577 37.191 1.00 94.25 541 ARG A O 1
ATOM 4194 N N . GLN A 1 542 ? 2.850 3.450 36.539 1.00 91.31 542 GLN A N 1
ATOM 4195 C CA . GLN A 1 542 ? 1.649 3.674 35.746 1.00 91.31 542 GLN A CA 1
ATOM 4196 C C . GLN A 1 542 ? 0.546 4.404 36.519 1.00 91.31 542 GLN A C 1
ATOM 4198 O O . GLN A 1 542 ? -0.007 5.374 36.011 1.00 91.31 542 GLN A O 1
ATOM 4203 N N . ALA A 1 543 ? 0.273 4.009 37.767 1.00 90.81 543 ALA A N 1
ATOM 4204 C CA . ALA A 1 543 ? -0.738 4.668 38.599 1.00 90.81 543 ALA A CA 1
ATOM 4205 C C . ALA A 1 543 ? -0.410 6.152 38.856 1.00 90.81 543 ALA A C 1
ATOM 4207 O O . ALA A 1 543 ? -1.289 7.010 38.810 1.00 90.81 543 ALA A O 1
ATOM 4208 N N . MET A 1 544 ? 0.870 6.470 39.071 1.00 94.88 544 MET A N 1
ATOM 4209 C CA . MET A 1 544 ? 1.345 7.840 39.285 1.00 94.88 544 MET A CA 1
ATOM 4210 C C . MET A 1 544 ? 1.258 8.683 38.006 1.00 94.88 544 MET A C 1
ATOM 4212 O O . MET A 1 544 ? 0.851 9.845 38.068 1.00 94.88 544 MET A O 1
ATOM 4216 N N . ILE A 1 545 ? 1.612 8.097 36.857 1.00 91.62 545 ILE A N 1
ATOM 4217 C CA . ILE A 1 545 ? 1.514 8.738 35.538 1.00 91.62 545 ILE A CA 1
ATOM 4218 C C . ILE A 1 545 ? 0.045 9.019 35.211 1.00 91.62 545 ILE A C 1
ATOM 4220 O O . ILE A 1 545 ? -0.305 10.158 34.910 1.00 91.62 545 ILE A O 1
ATOM 4224 N N . HIS A 1 546 ? -0.822 8.014 35.361 1.00 90.81 546 HIS A N 1
ATOM 4225 C CA . HIS A 1 546 ? -2.261 8.139 35.146 1.00 90.81 546 HIS A CA 1
ATOM 4226 C C . HIS A 1 546 ? -2.872 9.229 36.035 1.00 90.81 546 HIS A C 1
ATOM 4228 O O . HIS A 1 546 ? -3.554 10.116 35.532 1.00 90.81 546 HIS A O 1
ATOM 4234 N N . ALA A 1 547 ? -2.565 9.239 37.337 1.00 91.69 547 ALA A N 1
ATOM 4235 C CA . ALA A 1 547 ? -3.088 10.245 38.262 1.00 91.69 547 ALA A CA 1
ATOM 4236 C C . ALA A 1 547 ? -2.584 11.669 37.969 1.00 91.69 547 ALA A C 1
ATOM 4238 O O . ALA A 1 547 ? -3.302 12.638 38.215 1.00 91.69 547 ALA A O 1
ATOM 4239 N N . SER A 1 548 ? -1.346 11.816 37.488 1.00 94.44 548 SER A N 1
ATOM 4240 C CA . SER A 1 548 ? -0.788 13.119 37.101 1.00 94.44 548 SER A CA 1
ATOM 4241 C C . SER A 1 548 ? -1.434 13.643 35.821 1.00 94.44 548 SER A C 1
ATOM 4243 O O . SER A 1 548 ? -1.819 14.808 35.761 1.00 94.44 548 SER A O 1
ATOM 4245 N N . LEU A 1 549 ? -1.606 12.773 34.822 1.00 90.81 549 LEU A N 1
ATOM 4246 C CA . LEU A 1 549 ? -2.229 13.135 33.552 1.00 90.81 549 LEU A CA 1
ATOM 4247 C C . LEU A 1 549 ? -3.724 13.394 33.704 1.00 90.81 549 LEU A C 1
ATOM 4249 O O . LEU A 1 549 ? -4.187 14.408 33.199 1.00 90.81 549 LEU A O 1
ATOM 4253 N N . SER A 1 550 ? -4.455 12.575 34.467 1.00 90.12 550 SER A N 1
ATOM 4254 C CA . SER A 1 550 ? -5.868 12.836 34.781 1.00 90.12 550 SER A CA 1
ATOM 4255 C C . SER A 1 550 ? -6.041 14.220 35.396 1.00 90.12 550 SER A C 1
ATOM 4257 O O . SER A 1 550 ? -6.841 15.006 34.907 1.00 90.12 550 SER A O 1
ATOM 4259 N N . ARG A 1 551 ? -5.212 14.581 36.389 1.00 91.00 551 ARG A N 1
ATOM 4260 C CA . ARG A 1 551 ? -5.233 15.925 36.991 1.00 91.00 551 ARG A CA 1
ATOM 4261 C C . ARG A 1 551 ? -4.928 17.030 35.983 1.00 91.00 551 ARG A C 1
ATOM 4263 O O . ARG A 1 551 ? -5.574 18.073 36.011 1.00 91.00 551 ARG A O 1
ATOM 4270 N N . TRP A 1 552 ? -3.952 16.819 35.104 1.00 90.94 552 TRP A N 1
ATOM 4271 C CA . TRP A 1 552 ? -3.604 17.797 34.077 1.00 90.94 552 TRP A CA 1
ATOM 4272 C C . TRP A 1 552 ? -4.745 18.001 33.069 1.00 90.94 552 TRP A C 1
ATOM 4274 O O . TRP A 1 552 ? -5.116 19.146 32.800 1.00 90.94 552 TRP A O 1
ATOM 4284 N N . PHE A 1 553 ? -5.348 16.913 32.578 1.00 88.88 553 PHE A N 1
ATOM 4285 C CA . PHE A 1 553 ? -6.504 16.951 31.680 1.00 88.88 553 PHE A CA 1
ATOM 4286 C C . PHE A 1 553 ? -7.732 17.545 32.371 1.00 88.88 553 PHE A C 1
ATOM 4288 O O . PHE A 1 553 ? -8.392 18.399 31.799 1.00 88.88 553 PHE A O 1
ATOM 4295 N N . GLU A 1 554 ? -8.011 17.209 33.628 1.00 86.44 554 GLU A N 1
ATOM 4296 C CA . GLU A 1 554 ? -9.101 17.826 34.394 1.00 86.44 554 GLU A CA 1
ATOM 4297 C C . GLU A 1 554 ? -8.938 19.346 34.542 1.00 86.44 554 GLU A C 1
ATOM 4299 O O . GLU A 1 554 ? -9.935 20.068 34.632 1.00 86.44 554 GLU A O 1
ATOM 4304 N N . GLN A 1 555 ? -7.696 19.843 34.583 1.00 89.38 555 GLN A N 1
ATOM 4305 C CA . GLN A 1 555 ? -7.390 21.273 34.655 1.00 89.38 555 GLN A CA 1
ATOM 4306 C C . GLN A 1 555 ? -7.503 21.980 33.298 1.00 89.38 555 GLN A C 1
ATOM 4308 O O . GLN A 1 555 ? -7.976 23.116 33.266 1.00 89.38 555 GLN A O 1
ATOM 4313 N N . HIS A 1 556 ? -7.102 21.321 32.206 1.00 89.44 556 HIS A N 1
ATOM 4314 C CA . HIS A 1 556 ? -6.953 21.933 30.876 1.00 89.44 556 HIS A CA 1
ATOM 4315 C C . HIS A 1 556 ? -7.980 21.468 29.836 1.00 89.44 556 HIS A C 1
ATOM 4317 O O . HIS A 1 556 ? -7.954 21.957 28.708 1.00 89.44 556 HIS A O 1
ATOM 4323 N N . SER A 1 557 ? -8.875 20.537 30.174 1.00 84.38 557 SER A N 1
ATOM 4324 C CA . SER A 1 557 ? -9.837 19.997 29.214 1.00 84.38 557 SER A CA 1
ATOM 4325 C C . SER A 1 557 ? -10.733 21.105 28.672 1.00 84.38 557 SER A C 1
ATOM 4327 O O . SER A 1 557 ? -11.350 21.872 29.419 1.00 84.38 557 SER A O 1
ATOM 4329 N N . LEU A 1 558 ? -10.863 21.137 27.346 1.00 76.31 558 LEU A N 1
ATOM 4330 C CA . LEU A 1 558 ? -11.756 22.045 26.622 1.00 76.31 558 LEU A CA 1
ATOM 4331 C C . LEU A 1 558 ? -13.222 21.853 27.038 1.00 76.31 558 LEU A C 1
ATOM 4333 O O . LEU A 1 558 ? -14.046 22.756 26.904 1.00 76.31 558 LEU A O 1
ATOM 4337 N N . SER A 1 559 ? -13.550 20.685 27.593 1.00 71.12 559 SER A N 1
ATOM 4338 C CA . SER A 1 559 ? -14.890 20.347 28.060 1.00 71.12 559 SER A CA 1
ATOM 4339 C C . SER A 1 559 ? -15.317 21.070 29.346 1.00 71.12 559 SER A C 1
ATOM 4341 O O . SER A 1 559 ? -16.503 21.049 29.686 1.00 71.12 559 SER A O 1
ATOM 4343 N N . ARG A 1 560 ? -14.395 21.756 30.039 1.00 69.94 560 ARG A N 1
ATOM 4344 C CA . ARG A 1 560 ? -14.649 22.449 31.316 1.00 69.94 560 ARG A CA 1
ATOM 4345 C C . ARG A 1 560 ? -15.583 23.661 31.195 1.00 69.94 560 ARG A C 1
ATOM 4347 O O . ARG A 1 560 ? -16.094 24.140 32.202 1.00 69.94 560 ARG A O 1
ATOM 4354 N N . VAL A 1 561 ? -15.857 24.127 29.975 1.00 58.75 561 VAL A N 1
ATOM 4355 C CA . VAL A 1 561 ? -16.526 25.407 29.670 1.00 58.75 561 VAL A CA 1
ATOM 4356 C C . VAL A 1 561 ? -17.993 25.503 30.135 1.00 58.75 561 VAL A C 1
ATOM 4358 O O . VAL A 1 561 ? -18.604 26.560 30.004 1.00 58.75 561 VAL A O 1
ATOM 4361 N N . ARG A 1 562 ? -18.608 24.466 30.723 1.00 54.22 562 ARG A N 1
ATOM 4362 C CA . ARG A 1 562 ? -20.014 24.586 31.148 1.00 54.22 562 ARG A CA 1
ATOM 4363 C C . ARG A 1 562 ? -20.452 23.684 32.295 1.00 54.22 562 ARG A C 1
ATOM 4365 O O . ARG A 1 562 ? -21.539 23.117 32.248 1.00 54.22 562 ARG A O 1
ATOM 4372 N N . ARG A 1 563 ? -19.677 23.612 33.377 1.00 57.41 563 ARG A N 1
ATOM 4373 C CA . ARG A 1 563 ? -20.356 23.556 34.679 1.00 57.41 563 ARG A CA 1
ATOM 4374 C C . ARG A 1 563 ? -20.772 24.986 34.984 1.00 57.41 563 ARG A C 1
ATOM 4376 O O . ARG A 1 563 ? -20.021 25.742 35.579 1.00 57.41 563 ARG A O 1
ATOM 4383 N N . VAL A 1 564 ? -21.934 25.375 34.457 1.00 62.00 564 VAL A N 1
ATOM 4384 C CA . VAL A 1 564 ? -22.730 26.395 35.136 1.00 62.00 564 VAL A CA 1
ATOM 4385 C C . VAL A 1 564 ? -22.946 25.769 36.500 1.00 62.00 564 VAL A C 1
ATOM 4387 O O . VAL A 1 564 ? -23.632 24.748 36.583 1.00 62.00 564 VAL A O 1
ATOM 4390 N N . ASP A 1 565 ? -22.229 26.265 37.511 1.00 65.62 565 ASP A N 1
ATOM 4391 C CA . ASP A 1 565 ? -22.584 25.977 38.894 1.00 65.62 565 ASP A CA 1
ATOM 4392 C C . ASP A 1 565 ? -24.095 26.164 38.941 1.00 65.62 565 ASP A C 1
ATOM 4394 O O . ASP A 1 565 ? -24.533 27.226 38.485 1.00 65.62 565 ASP A O 1
ATOM 4398 N N . PRO A 1 566 ? -24.878 25.120 39.287 1.00 66.56 566 PRO A N 1
ATOM 4399 C CA . PRO A 1 566 ? -26.329 25.201 39.255 1.00 66.56 566 PRO A CA 1
ATOM 4400 C C . PRO A 1 566 ? -26.675 26.511 39.929 1.00 66.56 566 PRO A C 1
ATOM 4402 O O . PRO A 1 566 ? -26.293 26.705 41.084 1.00 66.56 566 PRO A O 1
ATOM 4405 N N . GLU A 1 567 ? -27.213 27.434 39.123 1.00 64.06 567 GLU A N 1
ATOM 4406 C CA . GLU A 1 567 ? -27.496 28.804 39.512 1.00 64.06 567 GLU A CA 1
ATOM 4407 C C . GLU A 1 567 ? -28.112 28.705 40.892 1.00 64.06 567 GLU A C 1
ATOM 4409 O O . GLU A 1 567 ? -29.106 27.998 41.059 1.00 64.06 567 GLU A O 1
ATOM 4414 N N . TYR A 1 568 ? -27.387 29.228 41.882 1.00 60.62 568 TYR A N 1
ATOM 4415 C CA . TYR A 1 568 ? -27.745 29.134 43.284 1.00 60.62 568 TYR A CA 1
ATOM 4416 C C . TYR A 1 568 ? -29.144 29.717 43.384 1.00 60.62 568 TYR A C 1
ATOM 4418 O O . TYR A 1 568 ? -29.263 30.935 43.378 1.00 60.62 568 TYR A O 1
ATOM 4426 N N . ASP A 1 569 ? -30.175 28.869 43.350 1.00 64.56 569 ASP A N 1
ATOM 4427 C CA . ASP A 1 569 ? -31.563 29.301 43.325 1.00 64.56 569 ASP A CA 1
ATOM 4428 C C . ASP A 1 569 ? -31.819 29.898 44.708 1.00 64.56 569 ASP A C 1
ATOM 4430 O O . ASP A 1 569 ? -31.967 29.154 45.689 1.00 64.56 569 ASP A O 1
ATOM 4434 N N . PRO A 1 570 ? -31.790 31.237 44.846 1.00 61.81 570 PRO A N 1
ATOM 4435 C CA . PRO A 1 570 ? -31.834 31.858 46.158 1.00 61.81 570 PRO A CA 1
ATOM 4436 C C . PRO A 1 570 ? -33.204 31.634 46.820 1.00 61.81 570 PRO A C 1
ATOM 4438 O O . PRO A 1 570 ? -33.363 31.907 48.005 1.00 61.81 570 PRO A O 1
ATOM 4441 N N . LEU A 1 571 ? -34.179 31.076 46.090 1.00 58.66 571 LEU A N 1
ATOM 4442 C CA . LEU A 1 571 ? -35.516 30.756 46.576 1.00 58.66 571 LEU A CA 1
ATOM 4443 C C . LEU A 1 571 ? -35.602 29.440 47.368 1.00 58.66 571 LEU A C 1
ATOM 4445 O O . LEU A 1 571 ? -36.590 29.244 48.074 1.00 58.66 571 LEU A O 1
ATOM 4449 N N . GLN A 1 572 ? -34.593 28.556 47.332 1.00 56.72 572 GLN A N 1
ATOM 4450 C CA . GLN A 1 572 ? -34.567 27.373 48.214 1.00 56.72 572 GLN A CA 1
ATOM 4451 C C . GLN A 1 572 ? -33.944 27.635 49.595 1.00 56.72 572 GLN A C 1
ATOM 4453 O O . GLN A 1 572 ? -34.135 26.824 50.502 1.00 56.72 572 GLN A O 1
ATOM 4458 N N . ALA A 1 573 ? -33.269 28.771 49.800 1.00 56.72 573 ALA A N 1
ATOM 4459 C CA . ALA A 1 573 ? -32.664 29.112 51.090 1.00 56.72 573 ALA A CA 1
ATOM 4460 C C . ALA A 1 573 ? -33.689 29.551 52.160 1.00 56.72 573 ALA A C 1
ATOM 4462 O O . ALA A 1 573 ? -33.426 29.399 53.353 1.00 56.72 573 ALA A O 1
ATOM 4463 N N . ASP A 1 574 ? -34.882 30.011 51.763 1.00 56.66 574 ASP A N 1
ATOM 4464 C CA . ASP A 1 574 ? -35.888 30.519 52.711 1.00 56.66 574 ASP A CA 1
ATOM 4465 C C . ASP A 1 574 ? -36.851 29.445 53.255 1.00 56.66 574 ASP A C 1
ATOM 4467 O O . ASP A 1 574 ? -37.542 29.676 54.249 1.00 56.66 574 ASP A O 1
ATOM 4471 N N . ALA A 1 575 ? -36.875 28.234 52.687 1.00 57.31 575 ALA A N 1
ATOM 4472 C CA . ALA A 1 575 ? -37.786 27.176 53.143 1.00 57.31 575 ALA A CA 1
ATOM 4473 C C . ALA A 1 575 ? -37.235 26.326 54.309 1.00 57.31 575 ALA A C 1
ATOM 4475 O O . ALA A 1 575 ? -38.009 25.678 55.016 1.00 57.31 575 ALA A O 1
ATOM 4476 N N . SER A 1 576 ? -35.922 26.336 54.565 1.00 55.09 576 SER A N 1
ATOM 4477 C CA . SER A 1 576 ? -35.286 25.505 55.606 1.00 55.09 576 SER A CA 1
ATOM 4478 C C . SER A 1 576 ? -35.061 26.206 56.956 1.00 55.09 576 SER A C 1
ATOM 4480 O O . SER A 1 576 ? -34.529 25.595 57.878 1.00 55.09 576 SER A O 1
ATOM 4482 N N . SER A 1 577 ? -35.505 27.457 57.122 1.00 52.91 577 SER A N 1
ATOM 4483 C CA . SER A 1 577 ? -35.324 28.242 58.362 1.00 52.91 577 SER A CA 1
ATOM 4484 C C . SER A 1 577 ? -36.367 27.955 59.469 1.00 52.91 577 SER A C 1
ATOM 4486 O O . SER A 1 577 ? -36.315 28.533 60.553 1.00 52.91 577 SER A O 1
ATOM 4488 N N . SER A 1 578 ? -37.317 27.029 59.270 1.00 52.59 578 SER A N 1
ATOM 4489 C CA . SER A 1 578 ? -38.403 26.776 60.241 1.00 52.59 578 SER A CA 1
ATOM 4490 C C . SER A 1 578 ? -38.527 25.319 60.714 1.00 52.59 578 SER A C 1
ATOM 4492 O O . SER A 1 578 ? -39.566 24.684 60.573 1.00 52.59 578 SER A O 1
ATOM 4494 N N . ARG A 1 579 ? -37.483 24.766 61.344 1.00 50.12 579 ARG A N 1
ATOM 4495 C CA . ARG A 1 579 ? -37.624 23.613 62.265 1.00 50.12 579 ARG A CA 1
ATOM 4496 C C . ARG A 1 579 ? -36.446 23.562 63.237 1.00 50.12 579 ARG A C 1
ATOM 4498 O O . ARG A 1 579 ? -35.367 23.087 62.920 1.00 50.12 579 ARG A O 1
ATOM 4505 N N . SER A 1 580 ? -36.559 24.325 64.319 1.00 44.69 580 SER A N 1
ATOM 4506 C CA . SER A 1 580 ? -36.882 23.830 65.668 1.00 44.69 580 SER A CA 1
ATOM 4507 C C . SER A 1 580 ? -35.781 22.966 66.298 1.00 44.69 580 SER A C 1
ATOM 4509 O O . SER A 1 580 ? -35.751 21.746 66.166 1.00 44.69 580 SER A O 1
ATOM 4511 N N . SER A 1 581 ? -34.909 23.660 67.026 1.00 50.72 581 SER A N 1
ATOM 4512 C CA . SER A 1 581 ? -34.343 23.291 68.328 1.00 50.72 581 SER A CA 1
ATOM 4513 C C . SER A 1 581 ? -34.751 21.932 68.924 1.00 50.72 581 SER A C 1
ATOM 4515 O O . SER A 1 581 ? -35.860 21.790 69.441 1.00 50.72 581 SER A O 1
ATOM 4517 N N . HIS A 1 582 ? -33.792 21.010 69.017 1.00 45.06 582 HIS A N 1
ATOM 4518 C CA . HIS A 1 582 ? -33.729 20.040 70.111 1.00 45.06 582 HIS A CA 1
ATOM 4519 C C . HIS A 1 582 ? -32.273 19.919 70.600 1.00 45.06 582 HIS A C 1
ATOM 4521 O O . HIS A 1 582 ? -31.403 19.573 69.801 1.00 45.06 582 HIS A O 1
ATOM 4527 N N . PRO A 1 583 ? -31.980 20.233 71.878 1.00 58.88 583 PRO A N 1
ATOM 4528 C CA . PRO A 1 583 ? -30.659 20.067 72.466 1.00 58.88 583 PRO A CA 1
ATOM 4529 C C . PRO A 1 583 ? -30.600 18.769 73.283 1.00 58.88 583 PRO A C 1
ATOM 4531 O O . PRO A 1 583 ? -31.356 18.589 74.234 1.00 58.88 583 PRO A O 1
ATOM 4534 N N . SER A 1 584 ? -29.681 17.879 72.933 1.00 43.16 584 SER A N 1
ATOM 4535 C CA . SER A 1 584 ? -29.252 16.734 73.747 1.00 43.16 584 SER A CA 1
ATOM 4536 C C . SER A 1 584 ? -28.040 16.123 73.055 1.00 43.16 584 SER A C 1
ATOM 4538 O O . SER A 1 584 ? -28.073 15.957 71.843 1.00 43.16 584 SER A O 1
ATOM 4540 N N . SER A 1 585 ? -26.950 15.734 73.684 1.00 43.25 585 SER A N 1
ATOM 4541 C CA . SER A 1 585 ? -26.409 15.878 75.027 1.00 43.25 585 SER A CA 1
ATOM 4542 C C . SER A 1 585 ? -24.950 15.454 74.866 1.00 43.25 585 SER A C 1
ATOM 4544 O O . SER A 1 585 ? -24.629 14.636 74.005 1.00 43.25 585 SER A O 1
ATOM 4546 N N . GLN A 1 586 ? -24.078 16.031 75.678 1.00 47.16 586 GLN A N 1
ATOM 4547 C CA . GLN A 1 586 ? -22.660 15.705 75.771 1.00 47.16 586 GLN A CA 1
ATOM 4548 C C . GLN A 1 586 ? -22.398 14.194 75.861 1.00 47.16 586 GLN A C 1
ATOM 4550 O O . GLN A 1 586 ? -23.085 13.476 76.585 1.00 47.16 586 GLN A O 1
ATOM 4555 N N . GLY A 1 587 ? -21.354 13.754 75.165 1.00 41.94 587 GLY A N 1
ATOM 4556 C CA . GLY A 1 587 ? -20.726 12.448 75.309 1.00 41.94 587 GLY A CA 1
ATOM 4557 C C . GLY A 1 587 ? -19.258 12.595 74.942 1.00 41.94 587 GLY A C 1
ATOM 4558 O O . GLY A 1 587 ? -18.879 12.379 73.796 1.00 41.94 587 GLY A O 1
ATOM 4559 N N . GLU A 1 588 ? -18.468 13.068 75.906 1.00 47.41 588 GLU A N 1
ATOM 4560 C CA . GLU A 1 588 ? -17.008 13.027 75.872 1.00 47.41 588 GLU A CA 1
ATOM 4561 C C . GLU A 1 588 ? -16.531 11.578 75.717 1.00 47.41 588 GLU A C 1
ATOM 4563 O O . GLU A 1 588 ? -17.039 10.667 76.370 1.00 47.41 588 GLU A O 1
ATOM 4568 N N . GLY A 1 589 ? -15.531 11.380 74.866 1.00 42.00 589 GLY A N 1
ATOM 4569 C CA . GLY A 1 589 ? -14.870 10.099 74.669 1.00 42.00 589 GLY A CA 1
ATOM 4570 C C . GLY A 1 589 ? -13.545 10.315 73.962 1.00 42.00 589 GLY A C 1
ATOM 4571 O O . GLY A 1 589 ? -13.447 10.135 72.753 1.00 42.00 589 GLY A O 1
ATOM 4572 N N . SER A 1 590 ? -12.545 10.760 74.723 1.00 48.31 590 SER A N 1
ATOM 4573 C CA . SER A 1 590 ? -11.139 10.716 74.328 1.00 48.31 590 SER A CA 1
ATOM 4574 C C . SER A 1 590 ? -10.710 9.265 74.134 1.00 48.31 590 SER A C 1
ATOM 4576 O O . SER A 1 590 ? -10.941 8.460 75.034 1.00 48.31 590 SER A O 1
ATOM 4578 N N . PHE A 1 591 ? -10.018 8.951 73.044 1.00 49.94 591 PHE A N 1
ATOM 4579 C CA . PHE A 1 591 ? -9.059 7.851 73.040 1.00 49.94 591 PHE A CA 1
ATOM 4580 C C . PHE A 1 591 ? -7.929 8.161 72.055 1.00 49.94 591 PHE A C 1
ATOM 4582 O O . PHE A 1 591 ? -8.152 8.310 70.854 1.00 49.94 591 PHE A O 1
ATOM 4589 N N . ASP A 1 592 ? -6.740 8.322 72.632 1.00 54.12 592 ASP A N 1
ATOM 4590 C CA . ASP A 1 592 ? -5.436 8.275 71.981 1.00 54.12 592 ASP A CA 1
ATOM 4591 C C . ASP A 1 592 ? -5.137 6.857 71.462 1.00 54.12 592 ASP A C 1
ATOM 4593 O O . ASP A 1 592 ? -5.567 5.886 72.079 1.00 54.12 592 ASP A O 1
ATOM 4597 N N . ASP A 1 593 ? -4.386 6.763 70.359 1.00 47.50 593 ASP A N 1
ATOM 4598 C CA . ASP A 1 593 ? -3.311 5.780 70.075 1.00 47.50 593 ASP A CA 1
ATOM 4599 C C . ASP A 1 593 ? -2.894 5.977 68.599 1.00 47.50 593 ASP A C 1
ATOM 4601 O O . ASP A 1 593 ? -3.714 5.888 67.689 1.00 47.50 593 ASP A O 1
ATOM 4605 N N . VAL A 1 594 ? -1.715 6.519 68.264 1.00 47.06 594 VAL A N 1
ATOM 4606 C CA . VAL A 1 594 ? -0.365 5.916 68.293 1.00 47.06 594 VAL A CA 1
ATOM 4607 C C . VAL A 1 594 ? -0.290 4.566 67.568 1.00 47.06 594 VAL A C 1
ATOM 4609 O O . VAL A 1 594 ? -0.763 3.561 68.081 1.00 47.06 594 VAL A O 1
ATOM 4612 N N . GLY A 1 595 ? 0.446 4.515 66.446 1.00 45.34 595 GLY A N 1
ATOM 4613 C CA . GLY A 1 595 ? 1.137 3.283 66.045 1.00 45.34 595 GLY A CA 1
ATOM 4614 C C . GLY A 1 595 ? 1.334 3.023 64.548 1.00 45.34 595 GLY A C 1
ATOM 4615 O O . GLY A 1 595 ? 0.435 2.487 63.914 1.00 45.34 595 GLY A O 1
ATOM 4616 N N . ALA A 1 596 ? 2.578 3.268 64.107 1.00 48.25 596 ALA A N 1
ATOM 4617 C CA . ALA A 1 596 ? 3.332 2.683 62.978 1.00 48.25 596 ALA A CA 1
ATOM 4618 C C . ALA A 1 596 ? 2.948 3.030 61.528 1.00 48.25 596 ALA A C 1
ATOM 4620 O O . ALA A 1 596 ? 1.956 2.489 60.995 1.00 48.25 596 ALA A O 1
#

Sequence (596 aa):
QLLKEMCTSTESIFAWVGAVVINAAFVSFIAWGSSTQWQLGFVISCVYTLALYGLAAYLDKQGDERPDTTIEVSEERSDEREASGPPRDHRSILVSLLYGLAVIALGVTGLFLPTNLFFCPDERPPWPPHPTGRWETDIASLPEAVRSWAKSDVEPIHAASMVYLSETKSTLFSGTNGDTQRNILWVAPASVYPFRSAEPVSFPNISTPYEFVSVSDSKACFGCASPTQGEEGVDDKDGPVRPARKELTIACSGGKFVRLANQNSDGVTHQSPHNLIAFNGTLWYKDYPPSDLQGTLIFSLDPSTMDEICHSTYHGEEAVLYGDGTSRISSSENGQECRMIVERKRSILALFTSALPMTVVSILLWAKRNVSTMGLTTYIGISAVAISIYISVDPLGDRFQDFLEWWFSISGALWLAILTDIFFSNRPSVDLAPLVWGLNLGALAFMTGMIALTGVLQEDTLWRWLLLNVLSFAPLGVLGTATNQIFLLLLCALGFLADSFRLASWFVEGASPNVEVPIYFLVLAFAGLSISGFGWFLNRRQAMIHASLSRWFEQHSLSRVRRVDPEYDPLQADASSSRSSHPSSQGEGSFDDVGA

Secondary structure (DSSP, 8-state):
-HHHHHHH-HHHHHHHHHHHHHHHHHHHHHHHHHHH-HHHHHHHHHHHHHHHHHHHHHHHHHHHT---------------------------HHHHHHHHHHHHHHHHHHHHHHHHH------S-S-------EEEE-GGGS-HHHHHHHT-----SS--SEEEETTTTEEEEEE--SSSSS-EEEEEEGGGTTTSS-PPEEEEEEEEEEEEEEEETTEEEEEEEEPPTT------TTS--PPP-PEEEEEEE-SS-EEE-BTTSSS---S--EEEEEETTEEEEEEPPSTT-EE-EEEEE-TTT-BEEE-EEEESS-----SSTTSSSSHHHHHHHHHHHHHHHHHHHHIIIIIHHHHHHHHHHHHHH--TTHHHHHHHHHHHHHHHHHHHH-SS-TTHHHHHHHHHHHHHHHHHHHHHHHHHTT-TTS-HHHHHHHHHHHHHHHHHHHHHHHTTTT---HHHHHHHIIIIIHHHHHHHHHHT-HHHHHHHHHHHHHHHHHHHHHHHHTS-GGGHHHHHHHHHHHHHHHHHHHHHHHHHHHHHHHHHHHHHHHHH-GGGGG-------TTSSSSSS-------------------

pLDDT: mean 83.15, std 16.76, range [34.62, 98.44]

Radius of gyration: 37.39 Å; chains: 1; bounding box: 90×56×122 Å

Organism: NCBI:txid2749911

Foldseek 3Di:
DVVCCCVVVPVNVVLVVVLVVVVVVLVVVLVVLCVVPLVRSLVSLVVLLCVLLVVLVVLQVVLVPPPPPPPPPPDDDDDDPDPPDDDPSCSDLNSLSSLLVSLVSQQVSLLSCLVPVFDDPQVPVVVPPLQQKAWDFPLVPDDPVVSVLQPDPDPDPDADQWDAQQVQQKIWGWDDPVPDPWTWIWIDHNVPVPHDDDDIDTDRQWTDWTRWEDQHSQKIKTKTWGQPVPCPPPPPVPDDRDPRDTFIFMWMDSRPDIDTADPPDDPFGFDHWDDWYHDPSKIKTWGDGPPRHHDIWIWIARSVVSYIDTSIDMDGDPPVPPPDPPPPPPPVVVSVVSQLVSQLSSLVSSLVSRLVSSLVSLVCCCVPVVSLSSLVSNLVSVVSNVLSVVCNVVVVCPPVLVVLLVCLQVVLVVQLVVLLLVLLVVDVPHDPRNSLNNNLNSLVSNLVSLCSNLCCVPDVDPVSLVCSLVVRLVVLCLSCLQNVPVSSLVSSLVSLQVVLQVVLVVVLVPDDPVCSVVSSCVSNVVSVVVSVVVVVVSVVCSVVSNVVVSVVSNVDRPVPPDPPVPPVPVVVVPPPPDDDDDDDDDDDDDDDDDDD